Protein AF-A0A5B1R6Y5-F1 (afdb_monomer)

Sequence (387 aa):
MQAFPPDALQDPNYLYDPFDTLFFSLDDSAHEYLSPHDIMEAYNTIYLRLRASADQLASSAAHCPPALQFFKNDHEAVSAVLTRDISRALSLPLGLSRNFGTSTDPSRSEPEESSVAARYAKDSSTICHFALRALAQLFQSIAICDILPDDDILKLLDIVITILKTPILPSFNGSKTWRCFIWTFGYLKGRLDEDMMAGARSDLEGKVEGALGVVKQELGHGLGIALLRTLLGSSPPDFGSDFGQHSGSWSILKAISIVEDMLQHQDRDLQSAGIEAFTRLFIRFDLEPLDVEAGNPGKSLLLALLDGTMLSLDENQLSEVLRSTSDDGLKDVRQLSPVEVATCWDTLAACWAMAVHCQRESNTSTMIDVGTLRTLLNVGMILKSPT

Solvent-accessible surface area (backbone atoms only — not comparable to full-atom values): 21928 Å² total; per-residue (Å²): 134,83,78,75,79,78,66,62,53,67,37,49,56,68,49,42,56,40,46,51,57,45,53,55,48,69,76,40,78,82,48,83,84,55,53,76,63,57,55,38,50,24,29,49,49,47,32,53,54,51,59,78,39,38,78,67,32,56,43,87,57,99,62,83,48,47,26,54,52,56,45,68,79,42,40,68,57,55,46,47,48,46,48,57,38,41,48,31,36,71,47,65,46,83,84,66,69,84,67,83,65,88,72,90,69,91,80,82,78,69,76,63,65,57,51,54,39,52,48,50,33,44,53,37,25,49,38,15,53,32,36,39,51,28,50,27,52,45,52,58,19,51,51,51,53,76,54,44,57,68,70,50,54,51,51,55,46,49,54,54,41,52,55,43,48,42,82,73,51,60,23,55,60,39,71,60,53,50,52,51,48,54,52,30,48,34,34,44,51,64,51,58,73,74,74,57,56,73,70,63,48,55,56,45,51,55,50,49,49,54,14,47,64,34,46,65,76,56,43,58,98,48,42,43,59,54,48,34,26,43,46,54,36,86,66,76,83,63,92,85,48,92,78,64,85,66,70,57,58,62,36,47,54,52,30,52,50,51,36,42,52,27,47,70,42,90,50,64,69,44,22,50,52,17,44,52,52,53,50,41,36,65,76,77,82,85,72,71,82,69,84,66,64,87,69,60,76,60,48,64,64,46,40,29,64,71,72,44,53,57,76,72,45,52,74,66,58,43,50,50,55,50,55,62,41,49,78,51,52,59,77,59,37,49,57,59,50,73,68,54,47,66,74,46,38,72,60,51,54,51,43,49,54,48,42,55,49,52,50,61,64,64,46,80,79,53,86,76,61,62,66,60,54,48,50,56,48,50,52,56,52,61,74,64,57,85,126

Foldseek 3Di:
DDDDPPDLLQDLCQLVVLLVLLLVVVVPPVCPPPDLVSLLVSLLSLLVSLVVCLVVLLDPDPDQGSNLVVCLVCVVSLLVSLLVLLCLQQDQQPPPPPCPPPPPDPPDDDPPVVVVRVVVLLSSLSSNLSSLSSLLSCLSGPSNVVNHDPVSVVSSVLSLLVLLLPLDGSGDPSVSSLLSSLSSVLSNLVVLLPDDDPVSSVVVLVSVVSSLVSLLVPPPLCVLLSNLLSLQDQDDPDPPDPSPDPSNQSSLVSNLVSLVSQLPDPDLVSVVLSLLLLLLQAPDDDDDPDPPPPPVLCCQVCVCSSVCVCSVDDPVRVSVSSVVSSVVSSVRRDHDDPVNCVSCVVSSVVSLVSNVVSQVVVPPPDDDPPVSVVSSVVVVVVSPPDD

Mean predicted aligned error: 7.65 Å

Structure (mmCIF, N/CA/C/O backbone):
data_AF-A0A5B1R6Y5-F1
#
_entry.id   AF-A0A5B1R6Y5-F1
#
loop_
_atom_site.group_PDB
_atom_site.id
_atom_site.type_symbol
_atom_site.label_atom_id
_atom_site.label_alt_id
_atom_site.label_comp_id
_atom_site.label_asym_id
_atom_site.label_entity_id
_atom_site.label_seq_id
_atom_site.pdbx_PDB_ins_code
_atom_site.Cartn_x
_atom_site.Cartn_y
_atom_site.Cartn_z
_atom_site.occupancy
_atom_site.B_iso_or_equiv
_atom_site.auth_seq_id
_atom_site.auth_comp_id
_atom_site.auth_asym_id
_atom_site.auth_atom_id
_atom_site.pdbx_PDB_model_num
ATOM 1 N N . MET A 1 1 ? -11.587 19.661 -37.237 1.00 74.06 1 MET A N 1
ATOM 2 C CA . MET A 1 1 ? -11.576 18.280 -36.715 1.00 74.06 1 MET A CA 1
ATOM 3 C C . MET A 1 1 ? -10.262 18.106 -35.980 1.00 74.06 1 MET A C 1
ATOM 5 O O . MET A 1 1 ? -9.226 18.162 -36.625 1.00 74.06 1 MET A O 1
ATOM 9 N N . GLN A 1 2 ? -10.290 18.047 -34.652 1.00 77.12 2 GLN A N 1
ATOM 10 C CA . GLN A 1 2 ? -9.093 17.800 -33.848 1.00 77.12 2 GLN A CA 1
ATOM 11 C C . GLN A 1 2 ? -8.885 16.282 -33.861 1.00 77.12 2 GLN A C 1
ATOM 13 O O . GLN A 1 2 ? -9.816 15.552 -33.530 1.00 77.12 2 GLN A O 1
ATOM 18 N N . ALA A 1 3 ? -7.742 15.805 -34.358 1.00 81.50 3 ALA A N 1
ATOM 19 C CA . ALA A 1 3 ? -7.435 14.380 -34.298 1.00 81.50 3 ALA A CA 1
ATOM 20 C C . ALA A 1 3 ? -7.368 13.974 -32.821 1.00 81.50 3 ALA A C 1
ATOM 22 O O . ALA A 1 3 ? -6.719 14.665 -32.032 1.00 81.50 3 ALA A O 1
ATOM 23 N N . PHE A 1 4 ? -8.067 12.902 -32.443 1.00 80.81 4 PHE A N 1
ATOM 24 C CA . PHE A 1 4 ? -7.899 12.330 -31.112 1.00 80.81 4 PHE A CA 1
ATOM 25 C C . PHE A 1 4 ? -6.428 11.927 -30.942 1.00 80.81 4 PHE A C 1
ATOM 27 O O . PHE A 1 4 ? -5.834 11.429 -31.905 1.00 80.81 4 PHE A O 1
ATOM 34 N N . PRO A 1 5 ? -5.821 12.176 -29.769 1.00 84.62 5 PRO A N 1
ATOM 35 C CA . PRO A 1 5 ? -4.471 11.704 -29.513 1.00 84.62 5 PRO A CA 1
ATOM 36 C C . PRO A 1 5 ? -4.432 10.178 -29.703 1.00 84.62 5 PRO A C 1
ATOM 38 O O . PRO A 1 5 ? -5.402 9.507 -29.337 1.00 84.62 5 PRO A O 1
ATOM 41 N N . PRO A 1 6 ? -3.368 9.630 -30.318 1.00 90.62 6 PRO A N 1
ATOM 42 C CA . PRO A 1 6 ? -3.224 8.187 -30.456 1.00 90.62 6 PRO A CA 1
ATOM 43 C C . PRO A 1 6 ? -3.257 7.528 -29.073 1.00 90.62 6 PRO A C 1
ATOM 45 O O . PRO A 1 6 ? -2.728 8.082 -28.108 1.00 90.62 6 PRO A O 1
ATOM 48 N N . ASP A 1 7 ? -3.899 6.363 -28.984 1.00 94.44 7 ASP A N 1
ATOM 49 C CA . ASP A 1 7 ? -3.942 5.574 -27.756 1.00 94.44 7 ASP A CA 1
ATOM 50 C C . ASP A 1 7 ? -2.520 5.145 -27.368 1.00 94.44 7 ASP A C 1
ATOM 52 O O . ASP A 1 7 ? -1.843 4.438 -28.118 1.00 94.44 7 ASP A O 1
ATOM 56 N N . ALA A 1 8 ? -2.067 5.604 -26.201 1.00 96.19 8 ALA A N 1
ATOM 57 C CA . ALA A 1 8 ? -0.708 5.394 -25.724 1.00 96.19 8 ALA A CA 1
ATOM 58 C C . ALA A 1 8 ? -0.386 3.908 -25.507 1.00 96.19 8 ALA A C 1
ATOM 60 O O . ALA A 1 8 ? 0.756 3.502 -25.699 1.00 96.19 8 ALA A O 1
ATOM 61 N N . LEU A 1 9 ? -1.383 3.075 -25.181 1.00 96.44 9 LEU A N 1
ATOM 62 C CA . LEU A 1 9 ? -1.176 1.637 -24.989 1.00 96.44 9 LEU A CA 1
ATOM 63 C C . LEU A 1 9 ? -0.900 0.875 -26.297 1.00 96.44 9 LEU A C 1
ATOM 65 O O . LEU A 1 9 ? -0.488 -0.288 -26.250 1.00 96.44 9 LEU A O 1
ATOM 69 N N . GLN A 1 10 ? -1.098 1.511 -27.458 1.00 96.44 10 GLN A N 1
ATOM 70 C CA . GLN A 1 10 ? -0.745 0.941 -28.762 1.00 96.44 10 GLN A CA 1
ATOM 71 C C . GLN A 1 10 ? 0.741 1.087 -29.095 1.00 96.44 10 GLN A C 1
ATOM 73 O O . GLN A 1 10 ? 1.227 0.398 -29.992 1.00 96.44 10 GLN A O 1
ATOM 78 N N . ASP A 1 11 ? 1.463 1.963 -28.396 1.00 97.12 11 ASP A N 1
ATOM 79 C CA . ASP A 1 11 ? 2.906 2.097 -28.553 1.00 97.12 11 ASP A CA 1
ATOM 80 C C . ASP A 1 11 ? 3.619 1.037 -27.688 1.00 97.12 11 ASP A C 1
ATOM 82 O O . ASP A 1 11 ? 3.538 1.104 -26.458 1.00 97.12 11 ASP A O 1
ATOM 86 N N . PRO A 1 12 ? 4.324 0.053 -28.286 1.00 97.31 12 PRO A N 1
ATOM 87 C CA . PRO A 1 12 ? 5.029 -0.982 -27.529 1.00 97.31 12 PRO A CA 1
ATOM 88 C C . PRO A 1 12 ? 6.095 -0.410 -26.583 1.00 97.31 12 PRO A C 1
ATOM 90 O O . PRO A 1 12 ? 6.399 -1.031 -25.565 1.00 97.31 12 PRO A O 1
ATOM 93 N N . ASN A 1 13 ? 6.616 0.787 -26.865 1.00 97.38 13 ASN A N 1
ATOM 94 C CA . ASN A 1 13 ? 7.653 1.423 -26.055 1.00 97.38 13 ASN A CA 1
ATOM 95 C C . ASN A 1 13 ? 7.086 2.239 -24.884 1.00 97.38 13 ASN A C 1
ATOM 97 O O . ASN A 1 13 ? 7.825 2.672 -23.997 1.00 97.38 13 ASN A O 1
ATOM 101 N N . TYR A 1 14 ? 5.760 2.416 -24.826 1.00 97.81 14 TYR A N 1
ATOM 102 C CA . TYR A 1 14 ? 5.118 3.275 -23.833 1.00 97.81 14 TYR A CA 1
ATOM 103 C C . TYR A 1 14 ? 5.380 2.840 -22.393 1.00 97.81 14 TYR A C 1
ATOM 105 O O . TYR A 1 14 ? 5.499 3.685 -21.517 1.00 97.81 14 TYR A O 1
ATOM 113 N N . LEU A 1 15 ? 5.494 1.550 -22.102 1.00 97.75 15 LEU A N 1
ATOM 114 C CA . LEU A 1 15 ? 5.917 1.102 -20.771 1.00 97.75 15 LEU A CA 1
ATOM 115 C C . LEU A 1 15 ? 7.326 0.521 -20.784 1.00 97.75 15 LEU A C 1
ATOM 117 O O . LEU A 1 15 ? 7.990 0.591 -19.758 1.00 97.75 15 LEU A O 1
ATOM 121 N N . TYR A 1 16 ? 7.806 0.042 -21.932 1.00 97.94 16 TYR A N 1
ATOM 122 C CA . TYR A 1 16 ? 9.131 -0.554 -22.046 1.00 97.94 16 TYR A CA 1
ATOM 123 C C . TYR A 1 16 ? 10.262 0.435 -21.723 1.00 97.94 16 TYR A C 1
ATOM 125 O O . TYR A 1 16 ? 11.086 0.114 -20.882 1.00 97.94 16 TYR A O 1
ATOM 133 N N . ASP A 1 17 ? 10.279 1.651 -22.286 1.00 97.75 17 ASP A N 1
ATOM 134 C CA . ASP A 1 17 ? 11.408 2.594 -22.127 1.00 97.75 17 ASP A CA 1
ATOM 135 C C . ASP A 1 17 ? 11.850 2.847 -20.664 1.00 97.75 17 ASP A C 1
ATOM 137 O O . ASP A 1 17 ? 13.042 2.738 -20.357 1.00 97.75 17 ASP A O 1
ATOM 141 N N . PRO A 1 18 ? 10.948 3.179 -19.714 1.00 98.25 18 PRO A N 1
ATOM 142 C CA . PRO A 1 18 ? 11.368 3.350 -18.327 1.00 98.25 18 PRO A CA 1
ATOM 143 C C . PRO A 1 18 ? 11.748 2.020 -17.659 1.00 98.25 18 PRO A C 1
ATOM 145 O O . PRO A 1 18 ? 12.589 2.020 -16.765 1.00 98.25 18 PRO A O 1
ATOM 148 N N . PHE A 1 19 ? 11.187 0.884 -18.083 1.00 98.25 19 PHE A N 1
ATOM 149 C CA . PHE A 1 19 ? 11.630 -0.424 -17.599 1.00 98.25 19 PHE A CA 1
ATOM 150 C C . PHE A 1 19 ? 13.012 -0.798 -18.132 1.00 98.25 19 PHE A C 1
ATOM 152 O O . PHE A 1 19 ? 13.808 -1.314 -17.361 1.00 98.25 19 PHE A O 1
ATOM 159 N N . ASP A 1 20 ? 13.341 -0.461 -19.376 1.00 97.88 20 ASP A N 1
ATOM 160 C CA . ASP A 1 20 ? 14.665 -0.661 -19.972 1.00 97.88 20 ASP A CA 1
ATOM 161 C C . ASP A 1 20 ? 15.751 0.049 -19.149 1.00 97.88 20 ASP A C 1
ATOM 163 O O . ASP A 1 20 ? 16.783 -0.534 -18.821 1.00 97.88 20 ASP A O 1
ATOM 167 N N . THR A 1 21 ? 15.452 1.263 -18.668 1.00 97.81 21 THR A N 1
ATOM 168 C CA . THR A 1 21 ? 16.316 1.986 -17.715 1.00 97.81 21 THR A CA 1
ATOM 169 C C . THR A 1 21 ? 16.505 1.199 -16.410 1.00 97.81 21 THR A C 1
ATOM 171 O O . THR A 1 21 ? 17.620 1.086 -15.895 1.00 97.81 21 THR A O 1
ATOM 174 N N . LEU A 1 22 ? 15.434 0.614 -15.861 1.00 98.00 22 LEU A N 1
ATOM 175 C CA . LEU A 1 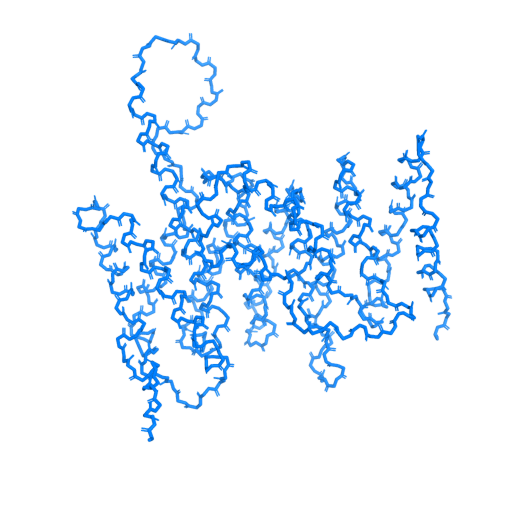22 ? 15.525 -0.222 -14.660 1.00 98.00 22 LEU A CA 1
ATOM 176 C C . LEU A 1 22 ? 16.274 -1.534 -14.925 1.00 98.00 22 LEU A C 1
ATOM 178 O O . LEU A 1 22 ? 17.043 -1.965 -14.068 1.00 98.00 22 LEU A O 1
ATOM 182 N N . PHE A 1 23 ? 16.096 -2.158 -16.085 1.00 97.62 23 PHE A N 1
ATOM 183 C CA . PHE A 1 23 ? 16.796 -3.382 -16.462 1.00 97.62 23 PHE A CA 1
ATOM 184 C C . PHE A 1 23 ? 18.291 -3.127 -16.586 1.00 97.62 23 PHE A C 1
ATOM 186 O O . PHE A 1 23 ? 19.074 -3.847 -15.974 1.00 97.62 23 PHE A O 1
ATOM 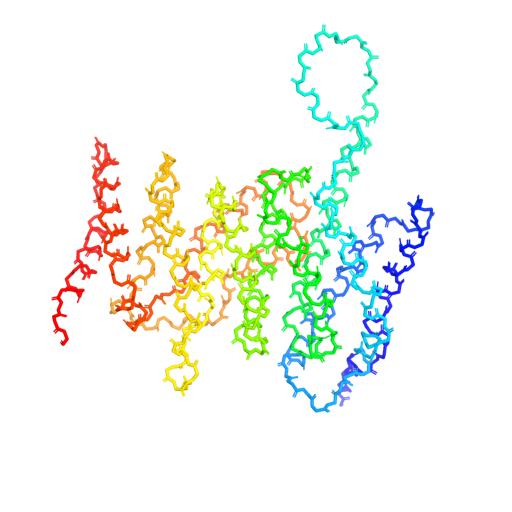193 N N . PHE A 1 24 ? 18.687 -2.038 -17.246 1.00 97.00 24 PHE A N 1
ATOM 194 C CA . PHE A 1 24 ? 20.086 -1.625 -17.329 1.00 97.00 24 PHE A CA 1
ATOM 195 C C . PHE A 1 24 ? 20.711 -1.417 -15.939 1.00 97.00 24 PHE A C 1
ATOM 197 O O . PHE A 1 24 ? 21.868 -1.762 -15.701 1.00 97.00 24 PHE A O 1
ATOM 204 N N . SER A 1 25 ? 19.926 -0.936 -14.969 1.00 96.94 25 SER A N 1
ATOM 205 C CA . SER A 1 25 ? 20.402 -0.783 -13.590 1.00 96.94 25 SER A CA 1
ATOM 206 C C . SER A 1 25 ? 20.698 -2.109 -12.874 1.00 96.94 25 SER A C 1
ATOM 208 O O . SER A 1 25 ? 21.331 -2.081 -11.820 1.00 96.94 25 SER A O 1
ATOM 210 N N . LEU A 1 26 ? 20.208 -3.261 -13.355 1.00 96.06 26 LEU A N 1
ATOM 211 C CA . LEU A 1 26 ? 20.553 -4.569 -12.772 1.00 96.06 26 LEU A CA 1
ATOM 212 C C . LEU A 1 26 ? 22.033 -4.890 -12.973 1.00 96.06 26 LEU A C 1
ATOM 214 O O . LEU A 1 26 ? 22.661 -5.436 -12.066 1.00 96.06 26 LEU A O 1
ATOM 218 N N . ASP A 1 27 ? 22.574 -4.510 -14.128 1.00 95.06 27 ASP A N 1
ATOM 219 C CA . ASP A 1 27 ? 23.970 -4.744 -14.487 1.00 95.06 27 ASP A CA 1
ATOM 220 C C . ASP A 1 27 ? 24.898 -3.638 -13.950 1.00 95.06 27 ASP A C 1
ATOM 222 O O . ASP A 1 27 ? 26.069 -3.892 -13.655 1.00 95.06 27 ASP A O 1
ATOM 226 N N . ASP A 1 28 ? 24.376 -2.424 -13.728 1.00 92.44 28 ASP A N 1
ATOM 227 C CA . ASP A 1 28 ? 25.121 -1.283 -13.177 1.00 92.44 28 ASP A CA 1
ATOM 228 C C . ASP A 1 28 ? 25.232 -1.312 -11.639 1.00 92.44 28 ASP A C 1
ATOM 230 O O . ASP A 1 28 ? 24.831 -0.393 -10.922 1.00 92.44 28 ASP A O 1
ATOM 234 N N . SER A 1 29 ? 25.799 -2.393 -11.100 1.00 82.81 29 SER A N 1
ATOM 235 C CA . SER A 1 29 ? 25.985 -2.554 -9.646 1.00 82.81 29 SER A CA 1
ATOM 236 C C . SER A 1 29 ? 26.830 -1.438 -9.008 1.00 82.81 29 SER A C 1
ATOM 238 O O . SER A 1 29 ? 26.629 -1.092 -7.839 1.00 82.81 29 SER A O 1
ATOM 240 N N . ALA A 1 30 ? 27.749 -0.849 -9.776 1.00 82.69 30 ALA A N 1
ATOM 241 C CA . ALA A 1 30 ? 28.628 0.230 -9.340 1.00 82.69 30 ALA A CA 1
ATOM 242 C C . ALA A 1 30 ? 27.988 1.627 -9.443 1.00 82.69 30 ALA A C 1
ATOM 244 O O . ALA A 1 30 ? 28.570 2.580 -8.924 1.00 82.69 30 ALA A O 1
ATOM 245 N N . HIS A 1 31 ? 26.787 1.745 -10.028 1.00 82.19 31 HIS A N 1
ATOM 246 C CA . HIS A 1 31 ? 26.119 3.023 -10.306 1.00 82.19 31 HIS A CA 1
ATOM 247 C C . HIS A 1 31 ? 27.031 3.981 -11.102 1.00 82.19 31 HIS A C 1
ATOM 249 O O . HIS A 1 31 ? 27.082 5.184 -10.833 1.00 82.19 31 HIS A O 1
ATOM 255 N N . GLU A 1 32 ? 27.815 3.436 -12.038 1.00 88.44 32 GLU A N 1
ATOM 256 C CA . GLU A 1 32 ? 28.736 4.206 -12.882 1.00 88.44 32 GLU A CA 1
ATOM 257 C C . GLU A 1 32 ? 27.987 4.982 -13.968 1.00 88.44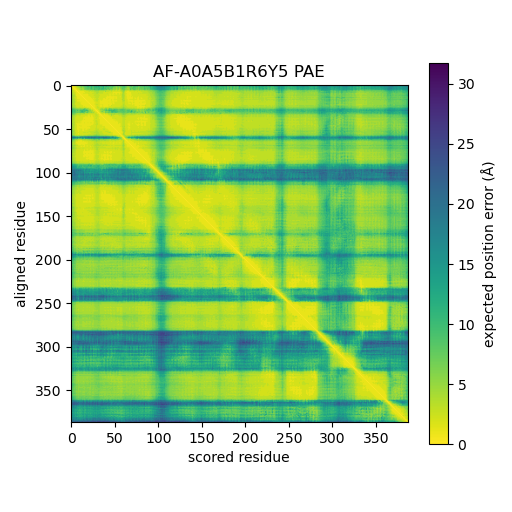 32 GLU A C 1
ATOM 259 O O . GLU A 1 32 ? 28.449 6.041 -14.402 1.00 88.44 32 GLU A O 1
ATOM 264 N N . TYR A 1 33 ? 26.833 4.470 -14.395 1.00 91.12 33 TYR A N 1
ATOM 265 C CA . TYR A 1 33 ? 26.092 4.973 -15.547 1.00 91.12 33 TYR A CA 1
ATOM 266 C C . TYR A 1 33 ? 24.724 5.530 -15.164 1.00 91.12 33 TYR A C 1
ATOM 268 O O . TYR A 1 33 ? 24.299 6.528 -15.745 1.00 91.12 33 TYR A O 1
ATOM 276 N N . LEU A 1 34 ? 24.049 4.914 -14.193 1.00 95.69 34 LEU A N 1
ATOM 277 C CA . LEU A 1 34 ? 22.753 5.354 -13.697 1.00 95.69 34 LEU A CA 1
ATOM 278 C C . LEU A 1 34 ? 22.866 5.911 -12.287 1.00 95.69 34 LEU A C 1
ATOM 280 O O . LEU A 1 34 ? 23.271 5.242 -11.332 1.00 95.69 34 LEU A O 1
ATOM 284 N N . SER A 1 35 ? 22.425 7.152 -12.141 1.00 95.44 35 SER A N 1
ATOM 285 C CA . SER A 1 35 ? 22.270 7.764 -10.836 1.00 95.44 35 SER A CA 1
ATOM 286 C C . SER A 1 35 ? 21.010 7.232 -10.134 1.00 95.44 35 SER A C 1
ATOM 288 O O . SER A 1 35 ? 20.051 6.799 -10.781 1.00 95.44 35 SER A O 1
ATOM 290 N N . PRO A 1 36 ? 20.931 7.338 -8.794 1.00 95.06 36 PRO A N 1
ATOM 291 C CA . PRO A 1 36 ? 19.687 7.103 -8.061 1.00 95.06 36 PRO A CA 1
ATOM 292 C C . PRO A 1 36 ? 18.494 7.900 -8.611 1.00 95.06 36 PRO A C 1
ATOM 294 O O . PRO A 1 36 ? 17.358 7.439 -8.527 1.00 95.06 36 PRO A O 1
ATOM 297 N N . HIS A 1 37 ? 18.744 9.089 -9.172 1.00 95.44 37 HIS A N 1
ATOM 298 C CA . HIS A 1 37 ? 17.708 9.933 -9.760 1.00 95.44 37 HIS A CA 1
ATOM 299 C C . HIS A 1 37 ? 17.072 9.291 -10.993 1.00 95.44 37 HIS A C 1
ATOM 301 O O . HIS A 1 37 ? 15.849 9.292 -11.096 1.00 95.44 37 HIS A O 1
ATOM 307 N N . ASP A 1 38 ? 17.871 8.677 -11.865 1.00 97.00 38 ASP A N 1
ATOM 308 C CA . ASP A 1 38 ? 17.377 8.029 -13.086 1.00 97.00 38 ASP A CA 1
ATOM 309 C C . ASP A 1 38 ? 16.451 6.850 -12.745 1.00 97.00 38 ASP A C 1
ATOM 311 O O . ASP A 1 38 ? 15.382 6.690 -13.332 1.00 97.00 38 ASP A O 1
ATOM 315 N N . ILE A 1 39 ? 16.799 6.082 -11.704 1.00 97.62 39 ILE A N 1
ATOM 316 C CA . ILE A 1 39 ? 15.959 4.994 -11.177 1.00 97.62 39 ILE A CA 1
ATOM 317 C C . ILE A 1 39 ? 14.631 5.544 -10.628 1.00 97.62 39 ILE A C 1
ATOM 319 O O . ILE A 1 39 ? 13.560 4.999 -10.908 1.00 97.62 39 ILE A O 1
ATOM 323 N N . MET A 1 40 ? 14.674 6.632 -9.850 1.00 96.31 40 MET A N 1
ATOM 324 C CA . MET A 1 40 ? 13.464 7.274 -9.314 1.00 96.31 40 MET A CA 1
ATOM 325 C C . MET A 1 40 ? 12.562 7.820 -10.430 1.00 96.31 40 MET A C 1
ATOM 327 O O . MET A 1 40 ? 11.342 7.646 -10.378 1.00 96.31 40 MET A O 1
ATOM 331 N N . GLU A 1 41 ? 13.147 8.446 -11.451 1.00 96.75 41 GLU A N 1
ATOM 332 C CA . GLU A 1 41 ? 12.433 8.986 -12.609 1.00 96.75 41 GLU A CA 1
ATOM 333 C C . GLU A 1 41 ? 11.775 7.882 -13.442 1.00 96.75 41 GLU A C 1
ATOM 335 O O . GLU A 1 41 ? 10.608 8.017 -13.826 1.00 96.75 41 GLU A O 1
ATOM 340 N N . ALA A 1 42 ? 12.467 6.760 -13.649 1.00 98.00 42 ALA A N 1
ATOM 341 C CA . ALA A 1 42 ? 11.926 5.592 -14.333 1.00 98.00 42 ALA A CA 1
ATOM 342 C C . ALA A 1 42 ? 10.678 5.040 -13.620 1.00 98.00 42 ALA A C 1
ATOM 344 O O . ALA A 1 42 ? 9.612 4.929 -14.234 1.00 98.00 42 ALA A O 1
ATOM 345 N N . TYR A 1 43 ? 10.750 4.788 -12.307 1.00 98.06 43 TYR A N 1
ATOM 346 C CA . TYR A 1 43 ? 9.585 4.333 -11.534 1.00 98.06 43 TYR A CA 1
ATOM 347 C C . TYR A 1 43 ? 8.440 5.347 -11.525 1.00 98.06 43 TYR A C 1
ATOM 349 O O . TYR A 1 43 ? 7.274 4.964 -11.665 1.00 98.06 43 TYR A O 1
ATOM 357 N N . ASN A 1 44 ? 8.739 6.640 -11.372 1.00 95.81 44 ASN A N 1
ATOM 358 C CA . ASN A 1 44 ? 7.711 7.677 -11.412 1.00 95.81 44 ASN A CA 1
ATOM 359 C C . ASN A 1 44 ? 7.021 7.724 -12.784 1.00 95.81 44 ASN A C 1
ATOM 361 O O . ASN A 1 44 ? 5.797 7.842 -12.853 1.00 95.81 44 ASN A O 1
ATOM 365 N N . THR A 1 45 ? 7.786 7.569 -13.865 1.00 97.31 45 THR A N 1
ATOM 366 C CA . THR A 1 45 ? 7.266 7.498 -15.234 1.00 97.31 45 THR A CA 1
ATOM 367 C C . THR A 1 45 ? 6.360 6.285 -15.416 1.00 97.31 45 THR A C 1
ATOM 369 O O . THR A 1 45 ? 5.233 6.452 -15.881 1.00 97.31 45 THR A O 1
ATOM 372 N N . ILE A 1 46 ? 6.792 5.092 -14.987 1.00 97.69 46 ILE A N 1
ATOM 373 C CA . ILE A 1 46 ? 5.971 3.867 -15.005 1.00 97.69 46 ILE A CA 1
ATOM 374 C C . ILE A 1 46 ? 4.651 4.115 -14.283 1.00 97.69 46 ILE A C 1
ATOM 376 O O . ILE A 1 46 ? 3.578 3.922 -14.852 1.00 97.69 46 ILE A O 1
ATOM 380 N N . TYR A 1 47 ? 4.722 4.612 -13.050 1.00 95.38 47 TYR A N 1
ATOM 381 C CA . TYR A 1 47 ? 3.541 4.902 -12.254 1.00 95.38 47 TYR A CA 1
ATOM 382 C C . TYR A 1 47 ? 2.576 5.870 -12.962 1.00 95.38 47 TYR A C 1
ATOM 384 O O . TYR A 1 47 ? 1.374 5.604 -13.027 1.00 95.38 47 TYR A O 1
ATOM 392 N N . LEU A 1 48 ? 3.078 6.994 -13.487 1.00 94.81 48 LEU A N 1
ATOM 393 C CA . LEU A 1 48 ? 2.240 8.015 -14.123 1.00 94.81 48 LEU A CA 1
ATOM 394 C C . LEU A 1 48 ? 1.567 7.471 -15.386 1.00 94.81 48 LEU A C 1
ATOM 396 O O . LEU A 1 48 ? 0.384 7.731 -15.603 1.00 94.81 48 LEU A O 1
ATOM 400 N N . ARG A 1 49 ? 2.296 6.686 -16.186 1.00 96.69 49 ARG A N 1
ATOM 401 C CA . ARG A 1 49 ? 1.793 6.065 -17.419 1.00 96.69 49 ARG A CA 1
ATOM 402 C C . ARG A 1 49 ? 0.727 5.005 -17.138 1.00 96.69 49 ARG A C 1
ATOM 404 O O . ARG A 1 49 ? -0.335 5.013 -17.765 1.00 96.69 49 ARG A O 1
ATOM 411 N N . LEU A 1 50 ? 0.960 4.150 -16.142 1.00 95.06 50 LEU A N 1
ATOM 412 C CA . LEU A 1 50 ? -0.027 3.168 -15.687 1.00 95.06 50 LEU A CA 1
ATOM 413 C C . LEU A 1 50 ? -1.287 3.846 -15.146 1.00 95.06 50 LEU A C 1
ATOM 415 O O . LEU A 1 50 ? -2.397 3.453 -15.493 1.00 95.06 50 LEU A O 1
ATOM 419 N N . ARG A 1 51 ? -1.132 4.901 -14.340 1.00 92.50 51 ARG A N 1
ATOM 420 C CA . ARG A 1 51 ? -2.269 5.652 -13.799 1.00 92.50 51 ARG A CA 1
ATOM 421 C C . ARG A 1 51 ? -3.068 6.371 -14.882 1.00 92.50 51 ARG A C 1
ATOM 423 O O . ARG A 1 51 ? -4.292 6.362 -14.822 1.00 92.50 51 ARG A O 1
ATOM 430 N N . ALA A 1 52 ? -2.401 6.977 -15.863 1.00 93.38 52 ALA A N 1
ATOM 431 C CA . ALA A 1 52 ? -3.066 7.622 -16.998 1.00 93.38 52 ALA A CA 1
ATOM 432 C C . ALA A 1 52 ? -3.894 6.632 -17.834 1.00 93.38 52 ALA A C 1
ATOM 434 O O . ALA A 1 52 ? -4.854 7.032 -18.487 1.00 93.38 52 ALA A O 1
ATOM 435 N N . SER A 1 53 ? -3.540 5.347 -17.774 1.00 95.19 53 SER A N 1
ATOM 436 C CA . SER A 1 53 ? -4.186 4.264 -18.516 1.00 95.19 53 SER A CA 1
ATOM 437 C C . SER A 1 53 ? -5.073 3.375 -17.631 1.00 95.19 53 SER A C 1
ATOM 439 O O . SER A 1 53 ? -5.516 2.324 -18.086 1.00 95.19 53 SER A O 1
ATOM 441 N N . ALA A 1 54 ? -5.339 3.767 -16.377 1.00 91.69 54 ALA A N 1
ATOM 442 C CA . ALA A 1 54 ? -5.964 2.900 -15.375 1.00 91.69 54 ALA A CA 1
ATOM 443 C C . ALA A 1 54 ? -7.338 2.365 -15.808 1.00 91.69 54 ALA A C 1
ATOM 445 O O . ALA A 1 54 ? -7.577 1.171 -15.683 1.00 91.69 54 ALA A O 1
ATOM 446 N N . ASP A 1 55 ? -8.203 3.206 -16.382 1.00 90.69 55 ASP A N 1
ATOM 447 C CA . ASP A 1 55 ? -9.546 2.788 -16.817 1.00 90.69 55 ASP A CA 1
ATOM 448 C C . ASP A 1 55 ? -9.493 1.740 -17.942 1.00 90.69 55 ASP A C 1
ATOM 450 O O . ASP A 1 55 ? -10.284 0.796 -17.973 1.00 90.69 55 ASP A O 1
ATOM 454 N N . GLN A 1 56 ? -8.524 1.880 -18.854 1.00 92.44 56 GLN A N 1
ATOM 455 C CA . GLN A 1 56 ? -8.318 0.933 -19.951 1.00 92.44 56 GLN A CA 1
ATOM 456 C C . GLN A 1 56 ? -7.737 -0.392 -19.443 1.00 92.44 56 GLN A C 1
ATOM 458 O O . GLN A 1 56 ? -8.116 -1.457 -19.920 1.00 92.44 56 GLN A O 1
ATOM 463 N N . LEU A 1 57 ? -6.839 -0.318 -18.458 1.00 92.25 57 LEU A N 1
ATOM 464 C CA . LEU A 1 57 ? -6.165 -1.464 -17.845 1.00 92.25 57 LEU A CA 1
ATOM 465 C C . LEU A 1 57 ? -7.029 -2.214 -16.814 1.00 92.25 57 LEU A C 1
ATOM 467 O O . LEU A 1 57 ? -6.764 -3.380 -16.524 1.00 92.25 57 LEU A O 1
ATOM 471 N N . ALA A 1 58 ? -8.053 -1.559 -16.265 1.00 88.75 58 ALA A N 1
ATOM 472 C CA . ALA A 1 58 ? -9.021 -2.159 -15.348 1.00 88.75 58 ALA A CA 1
ATOM 473 C C . ALA A 1 58 ? -10.045 -3.050 -16.066 1.00 88.75 58 ALA A C 1
ATOM 475 O O 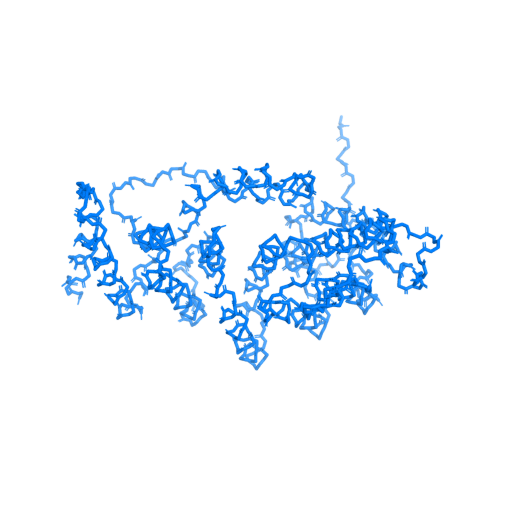. ALA A 1 58 ? -10.678 -3.892 -15.438 1.00 88.75 58 ALA A O 1
ATOM 476 N N . SER A 1 59 ? -10.223 -2.881 -17.377 1.00 85.50 59 SER A N 1
ATOM 477 C CA . SER A 1 59 ? -11.117 -3.730 -18.162 1.00 85.50 59 SER A CA 1
ATOM 478 C C . SER A 1 59 ? -10.362 -4.966 -18.649 1.00 85.50 59 SER A C 1
ATOM 480 O O . SER A 1 59 ? -9.335 -4.833 -19.314 1.00 85.50 59 SER A O 1
ATOM 482 N N . SER A 1 60 ? -10.882 -6.167 -18.369 1.00 69.56 60 SER A N 1
ATOM 483 C CA . SER A 1 60 ? -10.361 -7.406 -18.964 1.00 69.56 60 SER A CA 1
ATOM 484 C C . SER A 1 60 ? -10.599 -7.364 -20.477 1.00 69.56 60 SER A C 1
ATOM 486 O O . SER A 1 60 ? -11.698 -7.618 -20.979 1.00 69.56 60 SER A O 1
ATOM 488 N N . ALA A 1 61 ? -9.587 -6.921 -21.219 1.00 64.81 61 ALA A N 1
ATOM 489 C CA . ALA A 1 61 ? -9.654 -6.819 -22.663 1.00 64.81 61 ALA A CA 1
ATOM 490 C C . ALA A 1 61 ? -9.312 -8.177 -23.279 1.00 64.81 61 ALA A C 1
ATOM 492 O O . ALA A 1 61 ? -8.281 -8.771 -22.975 1.00 64.81 61 ALA A O 1
ATOM 493 N N . ALA A 1 62 ? -10.124 -8.626 -24.240 1.00 76.88 62 ALA A N 1
ATOM 494 C CA . ALA A 1 62 ? -9.854 -9.836 -25.023 1.00 76.88 62 ALA A CA 1
ATOM 495 C C . ALA A 1 62 ? -8.491 -9.813 -25.756 1.00 76.88 62 ALA A C 1
ATOM 497 O O . ALA A 1 62 ? -8.038 -10.845 -26.247 1.00 76.88 62 ALA A O 1
ATOM 498 N N . HIS A 1 63 ? -7.842 -8.645 -25.848 1.00 88.12 63 HIS A N 1
ATOM 499 C CA . HIS A 1 63 ? -6.543 -8.461 -26.482 1.00 88.12 63 HIS A CA 1
ATOM 500 C C . HIS A 1 63 ? -5.585 -7.730 -25.538 1.00 88.12 63 HIS A C 1
ATOM 502 O O . HIS A 1 63 ? -5.878 -6.632 -25.073 1.00 88.12 63 HIS A O 1
ATOM 508 N N . CYS A 1 64 ? -4.418 -8.334 -25.311 1.00 92.81 64 CYS A N 1
ATOM 509 C CA . CYS A 1 64 ? -3.298 -7.727 -24.596 1.00 92.81 64 CYS A CA 1
ATOM 510 C C . CYS A 1 64 ? -2.774 -6.508 -25.383 1.00 92.81 64 CYS A C 1
ATOM 512 O O . CYS A 1 64 ? -2.313 -6.700 -26.516 1.00 92.81 64 CYS A O 1
ATOM 514 N N . PRO A 1 65 ? -2.801 -5.285 -24.819 1.00 95.00 65 PRO A N 1
ATOM 515 C CA . PRO A 1 65 ? -2.252 -4.106 -25.479 1.00 95.00 65 PRO A CA 1
ATOM 516 C C . PRO A 1 65 ? -0.767 -4.283 -25.843 1.00 95.00 65 PRO A C 1
ATOM 518 O O . PRO A 1 65 ? -0.033 -4.917 -25.074 1.00 95.00 65 PRO A O 1
ATOM 521 N N . PRO A 1 66 ? -0.295 -3.721 -26.974 1.00 96.75 66 PRO A N 1
ATOM 522 C CA . PRO A 1 66 ? 1.114 -3.767 -27.370 1.00 96.75 66 PRO A CA 1
ATOM 523 C C . PRO A 1 66 ? 2.081 -3.302 -26.277 1.00 96.75 66 PRO A C 1
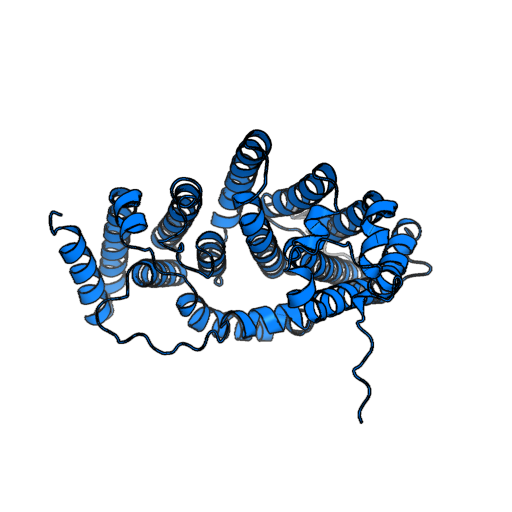ATOM 525 O O . PRO A 1 66 ? 3.081 -3.974 -26.035 1.00 96.75 66 PRO A O 1
ATOM 528 N N . ALA A 1 67 ? 1.744 -2.228 -25.554 1.00 97.31 67 ALA A N 1
ATOM 529 C CA . ALA A 1 67 ? 2.552 -1.698 -24.453 1.00 97.31 67 ALA A CA 1
ATOM 530 C C . ALA A 1 67 ? 2.777 -2.689 -23.294 1.00 97.31 67 ALA A C 1
ATOM 532 O O . ALA A 1 67 ? 3.680 -2.478 -22.490 1.00 97.31 67 ALA A O 1
ATOM 533 N N . LEU A 1 68 ? 1.969 -3.753 -23.179 1.00 96.75 68 LEU A N 1
ATOM 534 C CA . LEU A 1 68 ? 2.112 -4.774 -22.135 1.00 96.75 68 LEU A CA 1
ATOM 535 C C . LEU A 1 68 ? 2.837 -6.038 -22.609 1.00 96.75 68 LEU A C 1
ATOM 537 O O . LEU A 1 68 ? 3.087 -6.929 -21.802 1.00 96.75 68 LEU A O 1
ATOM 541 N N . GLN A 1 69 ? 3.174 -6.154 -23.897 1.00 96.12 69 GLN A N 1
ATOM 542 C CA . GLN A 1 69 ? 3.753 -7.392 -24.430 1.00 96.12 69 GLN A CA 1
ATOM 543 C C . GLN A 1 69 ? 5.099 -7.739 -23.792 1.00 96.12 69 GLN A C 1
ATOM 545 O O . GLN A 1 69 ? 5.372 -8.919 -23.589 1.00 96.12 69 GLN A O 1
ATOM 550 N N . PHE A 1 70 ? 5.907 -6.739 -23.429 1.00 96.81 70 PHE A N 1
ATOM 551 C CA . PHE A 1 70 ? 7.202 -6.983 -22.795 1.00 96.81 70 PHE A CA 1
ATOM 552 C C . PHE A 1 70 ? 7.060 -7.657 -21.421 1.00 96.81 70 PHE A C 1
ATOM 554 O O . PHE A 1 70 ? 7.902 -8.473 -21.077 1.00 96.81 70 PHE A O 1
ATOM 561 N N . PHE A 1 71 ? 5.958 -7.457 -20.681 1.00 96.38 71 PHE A N 1
ATOM 562 C CA . PHE A 1 71 ? 5.731 -8.206 -19.437 1.00 96.38 71 PHE A CA 1
ATOM 563 C C . PHE A 1 71 ? 5.684 -9.720 -19.673 1.00 96.38 71 PHE A C 1
ATOM 565 O O . PHE A 1 71 ? 6.039 -10.465 -18.777 1.00 96.38 71 PHE A O 1
ATOM 572 N N . LYS A 1 72 ? 5.309 -10.206 -20.865 1.00 95.44 72 LYS A N 1
ATOM 573 C CA . LYS A 1 72 ? 5.355 -11.649 -21.171 1.00 95.44 72 LYS A CA 1
ATOM 574 C C . LYS A 1 72 ? 6.766 -12.165 -21.404 1.00 95.44 72 LYS A C 1
ATOM 576 O O . LYS A 1 72 ? 7.033 -13.327 -21.128 1.00 95.44 72 LYS A O 1
ATOM 581 N N . ASN A 1 73 ? 7.632 -11.328 -21.963 1.00 96.25 73 ASN A N 1
ATOM 582 C CA . ASN A 1 73 ? 8.972 -11.731 -22.376 1.00 96.25 73 ASN A CA 1
ATOM 583 C C . ASN A 1 73 ? 10.003 -11.482 -21.267 1.00 96.25 73 ASN A C 1
ATOM 585 O O . ASN A 1 73 ? 10.951 -12.246 -21.136 1.00 96.25 73 ASN A O 1
ATOM 589 N N . ASP A 1 74 ? 9.773 -10.448 -20.456 1.00 97.38 74 ASP A N 1
ATOM 590 C CA . ASP A 1 74 ? 10.730 -9.888 -19.504 1.00 97.38 74 ASP A CA 1
ATOM 591 C C . ASP A 1 74 ? 10.175 -9.861 -18.062 1.00 97.38 74 ASP A C 1
ATOM 593 O O . ASP A 1 74 ? 10.665 -9.101 -17.222 1.00 97.38 74 ASP A O 1
ATOM 597 N N . HIS A 1 75 ? 9.152 -10.674 -17.735 1.00 96.88 75 HIS A N 1
ATOM 598 C CA . HIS A 1 75 ? 8.558 -10.716 -16.383 1.00 96.88 75 HIS A CA 1
ATOM 599 C C . HIS A 1 75 ? 9.603 -10.975 -15.289 1.00 96.88 75 HIS A C 1
ATOM 601 O O . HIS A 1 75 ? 9.559 -10.337 -14.236 1.00 96.88 75 HIS A O 1
ATOM 607 N N . GLU A 1 76 ? 10.584 -11.846 -15.543 1.00 97.38 76 GLU A N 1
ATOM 608 C CA . GLU A 1 76 ? 11.640 -12.151 -14.574 1.00 97.38 76 GLU A CA 1
ATOM 609 C C . GLU A 1 76 ? 12.492 -10.915 -14.260 1.00 97.38 76 GLU A C 1
ATOM 611 O O . GLU A 1 76 ? 12.806 -10.657 -13.095 1.00 97.38 76 GLU A O 1
ATOM 616 N N . ALA A 1 77 ? 12.828 -10.119 -15.282 1.00 97.62 77 ALA A N 1
ATOM 617 C CA . ALA A 1 77 ? 13.594 -8.887 -15.124 1.00 97.62 77 ALA A CA 1
ATOM 618 C C . ALA A 1 77 ? 12.782 -7.831 -14.362 1.00 97.62 77 ALA A C 1
ATOM 620 O O . ALA A 1 77 ? 13.302 -7.212 -13.431 1.00 97.62 77 ALA A O 1
ATOM 621 N N . VAL A 1 78 ? 11.488 -7.689 -14.679 1.00 98.00 78 VAL A N 1
ATOM 622 C CA . VAL A 1 78 ? 10.533 -6.837 -13.944 1.00 98.00 78 VAL A CA 1
ATOM 623 C C . VAL A 1 78 ? 10.473 -7.232 -12.465 1.00 98.00 78 VAL A C 1
ATOM 625 O O . VAL A 1 78 ? 10.632 -6.391 -11.575 1.00 98.00 78 VAL A O 1
ATOM 628 N N . SER A 1 79 ? 10.287 -8.521 -12.193 1.00 97.44 79 SER A N 1
ATOM 629 C CA . SER A 1 79 ? 10.242 -9.101 -10.849 1.00 97.44 79 SER A CA 1
ATOM 630 C C . SER A 1 79 ? 11.553 -8.853 -10.097 1.00 97.44 79 SER A C 1
ATOM 632 O O . SER A 1 79 ? 11.541 -8.459 -8.926 1.00 97.44 79 SER A O 1
ATOM 634 N N . ALA A 1 80 ? 12.697 -9.003 -10.771 1.00 97.31 80 ALA A N 1
ATOM 635 C CA . ALA A 1 80 ? 14.021 -8.785 -10.201 1.00 97.31 80 ALA A CA 1
ATOM 636 C C . ALA A 1 80 ? 14.272 -7.319 -9.813 1.00 97.31 80 ALA A C 1
ATOM 638 O O . ALA A 1 80 ? 14.693 -7.076 -8.677 1.00 97.31 80 ALA A O 1
ATOM 639 N N . VAL A 1 81 ? 13.985 -6.347 -10.693 1.00 98.06 81 VAL A N 1
ATOM 640 C CA . VAL A 1 81 ? 14.200 -4.914 -10.390 1.00 98.06 81 VAL A CA 1
ATOM 641 C C . VAL A 1 81 ? 13.334 -4.452 -9.225 1.00 98.06 81 VAL A C 1
ATOM 643 O O . VAL A 1 81 ? 13.846 -3.852 -8.278 1.00 98.06 81 VAL A O 1
ATOM 646 N N . LEU A 1 82 ? 12.048 -4.816 -9.240 1.00 98.00 82 LEU A N 1
ATOM 647 C CA . LEU A 1 82 ? 11.107 -4.461 -8.181 1.00 98.00 82 LEU A CA 1
ATOM 648 C C . LEU A 1 82 ? 11.523 -5.097 -6.856 1.00 98.00 82 LEU A C 1
ATOM 650 O O . LEU A 1 82 ? 11.613 -4.403 -5.846 1.00 98.00 82 LEU A O 1
ATOM 654 N N . THR A 1 83 ? 11.851 -6.393 -6.858 1.00 97.38 83 THR A N 1
ATOM 655 C CA . THR A 1 83 ? 12.311 -7.090 -5.650 1.00 97.38 83 THR A CA 1
ATOM 656 C C . THR A 1 83 ? 13.566 -6.434 -5.080 1.00 97.38 83 THR A C 1
ATOM 658 O O . THR A 1 83 ? 13.603 -6.141 -3.884 1.00 97.38 83 THR A O 1
ATOM 661 N N . ARG A 1 84 ? 14.584 -6.166 -5.910 1.00 96.81 84 ARG A N 1
ATOM 662 C CA . ARG A 1 84 ? 15.838 -5.520 -5.491 1.00 96.81 84 ARG A CA 1
ATOM 663 C C . ARG A 1 84 ? 15.574 -4.167 -4.839 1.00 96.81 84 ARG A C 1
ATOM 665 O O . ARG A 1 84 ? 16.079 -3.899 -3.750 1.00 96.81 84 ARG A O 1
ATOM 672 N N . ASP A 1 85 ? 14.792 -3.317 -5.495 1.00 97.50 85 ASP A N 1
ATOM 673 C CA . ASP A 1 85 ? 14.607 -1.932 -5.065 1.00 97.50 85 ASP A CA 1
ATOM 674 C C . ASP A 1 85 ? 13.663 -1.796 -3.873 1.00 97.50 85 ASP A C 1
ATOM 676 O O . ASP A 1 85 ? 13.915 -0.976 -2.991 1.00 97.50 85 ASP A O 1
ATOM 680 N N . ILE A 1 86 ? 12.646 -2.650 -3.771 1.00 96.88 86 ILE A N 1
ATOM 681 C CA . ILE A 1 86 ? 11.783 -2.738 -2.587 1.00 96.88 86 ILE A CA 1
ATOM 682 C C . ILE A 1 86 ? 12.572 -3.285 -1.388 1.00 96.88 86 ILE A C 1
ATOM 684 O O . ILE A 1 86 ? 12.467 -2.758 -0.276 1.00 96.88 86 ILE A O 1
ATOM 688 N N . SER A 1 87 ? 13.441 -4.277 -1.613 1.00 96.19 87 SER A N 1
ATOM 689 C CA . SER A 1 87 ? 14.310 -4.844 -0.569 1.00 96.19 87 SER A CA 1
ATOM 690 C C . SER A 1 87 ? 15.269 -3.820 0.038 1.00 96.19 87 SER A C 1
ATOM 692 O O . SER A 1 87 ? 15.748 -4.032 1.151 1.00 96.19 87 SER A O 1
ATOM 694 N N . ARG A 1 88 ? 15.506 -2.671 -0.615 1.00 94.75 88 ARG A N 1
ATOM 695 C CA . ARG A 1 88 ? 16.291 -1.569 -0.031 1.00 94.75 88 ARG A CA 1
ATOM 696 C C . ARG A 1 88 ? 15.707 -1.063 1.294 1.00 94.75 88 ARG A C 1
ATOM 698 O O . ARG A 1 88 ? 16.462 -0.522 2.093 1.00 94.75 88 ARG A O 1
ATOM 705 N N . ALA A 1 89 ? 14.415 -1.285 1.577 1.00 92.44 89 ALA A N 1
ATOM 706 C CA . ALA A 1 89 ? 13.825 -0.999 2.893 1.00 92.44 89 ALA A CA 1
ATOM 707 C C . ALA A 1 89 ? 14.477 -1.782 4.046 1.00 92.44 89 ALA A C 1
ATOM 709 O O . ALA A 1 89 ? 14.432 -1.329 5.189 1.00 92.44 89 ALA A O 1
ATOM 710 N N . LEU A 1 90 ? 15.036 -2.960 3.749 1.00 92.62 90 LEU A N 1
ATOM 711 C CA . LEU A 1 90 ? 15.652 -3.881 4.708 1.00 92.62 90 LEU A CA 1
ATOM 712 C C . LEU A 1 90 ? 17.169 -3.694 4.810 1.00 92.62 90 LEU A C 1
ATOM 714 O O . LEU A 1 90 ? 17.805 -4.266 5.694 1.00 92.62 90 LEU A O 1
ATOM 718 N N . SER A 1 91 ? 17.754 -2.896 3.920 1.00 90.44 91 SER A N 1
ATOM 719 C CA . SER A 1 91 ? 19.192 -2.671 3.871 1.00 90.44 91 SER A CA 1
ATOM 720 C C . SER A 1 91 ? 19.601 -1.562 4.836 1.00 90.44 91 SER A C 1
ATOM 722 O O . SER A 1 91 ? 19.138 -0.427 4.741 1.00 90.44 91 SER A O 1
ATOM 724 N N . LEU A 1 92 ? 20.521 -1.878 5.748 1.00 81.56 92 LEU A N 1
ATOM 725 C CA . LEU A 1 92 ? 21.236 -0.880 6.543 1.00 81.56 92 LEU A CA 1
ATOM 726 C C . LEU A 1 92 ? 22.389 -0.300 5.713 1.00 81.56 92 LEU A C 1
ATOM 728 O O . LEU A 1 92 ? 23.133 -1.074 5.104 1.00 81.56 92 LEU A O 1
ATOM 732 N N . PRO A 1 93 ? 22.602 1.027 5.713 1.00 76.69 93 PRO A N 1
ATOM 733 C CA . PRO A 1 93 ? 23.829 1.606 5.184 1.00 76.69 93 PRO A CA 1
ATOM 734 C C . PRO A 1 93 ? 25.051 0.988 5.872 1.00 76.69 93 PRO A C 1
ATOM 736 O O . PRO A 1 93 ? 25.092 0.868 7.102 1.00 76.69 93 PRO A O 1
ATOM 739 N N . LEU A 1 94 ? 26.055 0.605 5.080 1.00 73.44 94 LEU A N 1
ATOM 740 C CA . LEU A 1 94 ? 27.349 0.159 5.597 1.00 73.44 94 LEU A CA 1
ATOM 741 C C . LEU A 1 94 ? 27.922 1.270 6.495 1.00 73.44 94 LEU A C 1
ATOM 743 O O . LEU A 1 94 ? 27.998 2.422 6.082 1.00 73.44 94 LEU A O 1
ATOM 747 N N . GLY A 1 95 ? 28.261 0.938 7.743 1.00 70.62 95 GLY A N 1
ATOM 748 C CA . GLY A 1 95 ? 28.743 1.902 8.746 1.00 70.62 95 GLY A CA 1
ATOM 749 C C . GLY A 1 95 ? 27.707 2.332 9.791 1.00 70.62 95 GLY A C 1
ATOM 750 O O . GLY A 1 95 ? 28.093 2.707 10.893 1.00 70.62 95 GLY A O 1
ATOM 751 N N . LEU A 1 96 ? 26.404 2.161 9.532 1.00 67.62 96 LEU A N 1
ATOM 752 C CA . LEU A 1 96 ? 25.347 2.335 10.545 1.00 67.62 96 LEU A CA 1
ATOM 753 C C . LEU A 1 96 ? 25.011 1.034 11.283 1.00 67.62 96 LEU A C 1
ATOM 755 O O . LEU A 1 96 ? 23.949 0.928 11.901 1.00 67.62 96 LEU A O 1
ATOM 759 N N . SER A 1 97 ? 25.902 0.032 11.223 1.00 63.84 97 SER A N 1
ATOM 760 C CA . SER A 1 97 ? 25.744 -1.186 12.017 1.00 63.84 97 SER A CA 1
ATOM 761 C C . SER A 1 97 ? 25.518 -0.767 13.459 1.00 63.84 97 SER A C 1
ATOM 763 O O . SER A 1 97 ? 26.329 -0.035 14.024 1.00 63.84 97 SER A O 1
ATOM 765 N N . ARG A 1 98 ? 24.362 -1.181 13.981 1.00 58.75 98 ARG A N 1
ATOM 766 C CA . ARG A 1 98 ? 23.692 -0.749 15.207 1.00 58.75 98 ARG A CA 1
ATOM 767 C C . ARG A 1 98 ? 24.513 -1.104 16.453 1.00 58.75 98 ARG A C 1
ATOM 769 O O . ARG A 1 98 ? 24.053 -1.808 17.345 1.00 58.75 98 ARG A O 1
ATOM 776 N N . ASN A 1 99 ? 25.739 -0.611 16.533 1.00 55.62 99 ASN A N 1
ATOM 777 C CA . ASN A 1 99 ? 26.580 -0.655 17.708 1.00 55.62 99 ASN A CA 1
ATOM 778 C C . ASN A 1 99 ? 26.085 0.446 18.651 1.00 55.62 99 ASN A C 1
ATOM 780 O O . ASN A 1 99 ? 26.776 1.419 18.916 1.00 55.62 99 ASN A O 1
ATOM 784 N N . PHE A 1 100 ? 24.889 0.250 19.220 1.00 55.22 100 PHE A N 1
ATOM 785 C CA . PHE A 1 100 ? 24.454 0.929 20.451 1.00 55.22 100 PHE A CA 1
ATOM 786 C C . PHE A 1 100 ? 25.287 0.486 21.676 1.00 55.22 100 PHE A C 1
ATOM 788 O O . PHE A 1 100 ? 24.927 0.760 22.818 1.00 55.22 100 PHE A O 1
ATOM 795 N N . GLY A 1 101 ? 26.406 -0.213 21.454 1.00 56.47 101 GLY A N 1
ATOM 796 C CA . GLY A 1 101 ? 27.404 -0.489 22.470 1.00 56.47 101 GLY A CA 1
ATOM 797 C C . GLY A 1 101 ? 28.084 0.811 22.878 1.00 56.47 101 GLY A C 1
ATOM 798 O O . GLY A 1 101 ? 28.659 1.511 22.052 1.00 56.47 101 GLY A O 1
ATOM 799 N N . THR A 1 102 ? 27.999 1.115 24.165 1.00 61.25 102 THR A N 1
ATOM 800 C CA . THR A 1 102 ? 28.524 2.286 24.875 1.00 61.25 102 THR A CA 1
ATOM 801 C C . THR A 1 102 ? 30.054 2.401 24.794 1.00 61.25 102 THR A C 1
ATOM 803 O O . THR A 1 102 ? 30.745 2.233 25.800 1.00 61.25 102 THR A O 1
ATOM 806 N N . SER A 1 103 ? 30.614 2.638 23.608 1.00 57.94 103 SER A N 1
ATOM 807 C CA . SER A 1 103 ? 32.045 2.901 23.449 1.00 57.94 103 SER A CA 1
ATOM 808 C C . SER A 1 103 ? 32.304 4.397 23.582 1.00 57.94 103 SER A C 1
ATOM 810 O O . SER A 1 103 ? 32.128 5.187 22.658 1.00 57.94 103 SER A O 1
ATOM 812 N N . THR A 1 104 ? 32.648 4.781 24.805 1.00 61.47 104 THR A N 1
ATOM 813 C CA . THR A 1 104 ? 32.927 6.146 25.246 1.00 61.47 104 THR A CA 1
ATOM 814 C C . THR A 1 104 ? 34.333 6.576 24.824 1.00 61.47 104 THR A C 1
ATOM 816 O O . THR A 1 104 ? 35.183 6.811 25.680 1.00 61.47 104 THR A O 1
ATOM 819 N N . ASP A 1 105 ? 34.602 6.677 23.522 1.00 69.69 105 ASP A N 1
ATOM 820 C CA . ASP A 1 105 ? 35.817 7.353 23.053 1.00 69.69 105 ASP A CA 1
ATOM 821 C C . ASP A 1 105 ? 35.491 8.355 21.928 1.00 69.69 105 ASP A C 1
ATOM 823 O O . ASP A 1 105 ? 35.454 7.996 20.752 1.00 69.69 105 ASP A O 1
ATOM 827 N N . PRO A 1 106 ? 35.192 9.626 22.266 1.00 63.16 106 PRO A N 1
ATOM 828 C CA . PRO A 1 106 ? 34.808 10.669 21.309 1.00 63.16 106 PRO A CA 1
ATOM 829 C C . PRO A 1 106 ? 35.987 11.209 20.475 1.00 63.16 106 PRO A C 1
ATOM 831 O O . PRO A 1 106 ? 35.921 12.311 19.924 1.00 63.16 106 PRO A O 1
ATOM 834 N N . SER A 1 107 ? 37.093 10.473 20.380 1.00 65.88 107 SER A N 1
ATOM 835 C CA . SER A 1 107 ? 38.305 10.961 19.737 1.00 65.88 107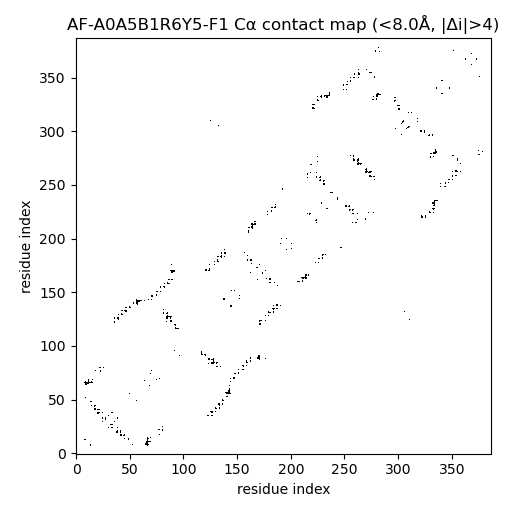 SER A CA 1
ATOM 836 C C . SER A 1 107 ? 38.314 10.653 18.235 1.00 65.88 107 SER A C 1
ATOM 838 O O . SER A 1 107 ? 38.924 9.696 17.771 1.00 65.88 107 SER A O 1
ATOM 840 N N . ARG A 1 108 ? 37.715 11.582 17.474 1.00 63.16 108 ARG A N 1
ATOM 841 C CA . ARG A 1 108 ? 38.224 12.023 16.159 1.00 63.16 108 ARG A CA 1
ATOM 842 C C . ARG A 1 108 ? 37.963 11.108 14.947 1.00 63.16 108 ARG A C 1
ATOM 844 O O . ARG A 1 108 ? 38.894 10.785 14.215 1.00 63.16 108 ARG A O 1
ATOM 851 N N . SER A 1 109 ? 36.700 10.796 14.665 1.00 56.31 109 SER A N 1
ATOM 852 C CA . SER A 1 109 ? 36.256 10.301 13.348 1.00 56.31 109 SER A CA 1
ATOM 853 C C . SER A 1 109 ? 35.520 11.392 12.555 1.00 56.31 109 SER A C 1
ATOM 855 O O . SER A 1 109 ? 34.800 12.215 13.123 1.00 56.31 109 SER A O 1
ATOM 857 N N . GLU A 1 110 ? 35.771 11.429 11.249 1.00 65.00 110 GLU A N 1
ATOM 858 C CA . GLU A 1 110 ? 35.496 12.536 10.331 1.00 65.00 110 GLU A CA 1
ATOM 859 C C . GLU A 1 110 ? 33.990 12.751 10.046 1.00 65.00 110 GLU A C 1
ATOM 861 O O . GLU A 1 110 ? 33.253 11.792 9.827 1.00 65.00 110 GLU A O 1
ATOM 866 N N . PRO A 1 111 ? 33.504 14.007 9.999 1.00 75.19 111 PRO A N 1
ATOM 867 C CA . PRO A 1 111 ? 32.094 14.325 9.734 1.00 75.19 111 PRO A CA 1
ATOM 868 C C . PRO A 1 111 ? 31.616 13.988 8.307 1.00 75.19 111 PRO A C 1
ATOM 870 O O . PRO A 1 111 ? 30.414 14.029 8.043 1.00 75.19 111 PRO A O 1
ATOM 873 N N . GLU A 1 112 ? 32.522 13.663 7.384 1.00 79.88 112 GLU A N 1
ATOM 874 C CA . GLU A 1 112 ? 32.207 13.475 5.963 1.00 79.88 112 GLU A CA 1
ATOM 875 C C . GLU A 1 112 ? 31.571 12.104 5.664 1.00 79.88 112 GLU A C 1
ATOM 877 O O . GLU A 1 112 ? 30.563 12.040 4.958 1.00 79.88 112 GLU A O 1
ATOM 882 N N . GLU A 1 113 ? 32.054 11.020 6.284 1.00 78.94 113 GLU A N 1
ATOM 883 C CA . GLU A 1 113 ? 31.512 9.663 6.080 1.00 78.94 113 GLU A CA 1
ATOM 884 C C . GLU A 1 113 ? 30.046 9.540 6.534 1.00 78.94 113 GLU A C 1
ATOM 886 O O . GLU A 1 113 ? 29.222 8.906 5.869 1.00 78.94 113 GLU A O 1
ATOM 891 N N . SER A 1 114 ? 29.689 10.219 7.629 1.00 80.06 114 SER A N 1
ATOM 892 C CA . SER A 1 114 ? 28.316 10.254 8.154 1.00 80.06 114 SER A CA 1
ATOM 893 C C . SER A 1 114 ? 27.334 10.899 7.164 1.00 80.06 114 SER A C 1
ATOM 895 O O . SER A 1 114 ? 26.211 10.420 6.986 1.00 80.06 114 SER A O 1
ATOM 897 N N . SER A 1 115 ? 27.773 11.946 6.455 1.00 86.44 115 SER A N 1
ATOM 898 C CA . SER A 1 115 ? 26.959 12.642 5.450 1.00 86.44 115 SER A CA 1
ATOM 899 C C . SER A 1 115 ? 26.653 11.747 4.245 1.00 86.44 115 SER A C 1
ATOM 901 O O . SER A 1 115 ? 25.508 11.676 3.786 1.00 86.44 115 SER A O 1
ATOM 903 N N . VAL A 1 116 ? 27.655 11.002 3.766 1.00 88.19 116 VAL A N 1
ATOM 904 C CA . VAL A 1 116 ? 27.503 10.081 2.629 1.00 88.19 116 VAL A CA 1
ATOM 905 C C . VAL A 1 116 ? 26.566 8.924 2.983 1.00 88.19 116 VAL A C 1
ATOM 907 O O . VAL A 1 116 ? 25.642 8.632 2.220 1.00 88.19 116 VAL A O 1
ATOM 910 N N . ALA A 1 117 ? 26.732 8.316 4.162 1.00 87.12 117 ALA A N 1
ATOM 911 C CA . ALA A 1 117 ? 25.865 7.232 4.626 1.00 87.12 117 ALA A CA 1
ATOM 912 C C . ALA A 1 117 ? 24.406 7.687 4.804 1.00 87.12 117 ALA A C 1
ATOM 914 O O . ALA A 1 117 ? 23.482 6.984 4.386 1.00 87.12 117 ALA A O 1
ATOM 915 N N . ALA A 1 118 ? 24.185 8.880 5.369 1.00 86.38 118 ALA A N 1
ATOM 916 C CA . ALA A 1 118 ? 22.849 9.451 5.532 1.00 86.38 118 ALA A CA 1
ATOM 917 C C . ALA A 1 118 ? 22.171 9.729 4.181 1.00 86.38 118 ALA A C 1
ATOM 919 O O . ALA A 1 118 ? 20.993 9.406 4.000 1.00 86.38 118 ALA A O 1
ATOM 920 N N . ARG A 1 119 ? 22.916 10.274 3.209 1.00 89.88 119 ARG A N 1
ATOM 921 C CA . ARG A 1 119 ? 22.414 10.497 1.847 1.00 89.88 119 ARG A CA 1
ATOM 922 C C . ARG A 1 119 ? 22.037 9.182 1.169 1.00 89.88 119 ARG A C 1
ATOM 924 O O . ARG A 1 119 ? 20.929 9.070 0.657 1.00 89.88 119 ARG A O 1
ATOM 931 N N . TYR A 1 120 ? 22.900 8.171 1.244 1.00 90.06 120 TYR A N 1
ATOM 932 C CA . TYR A 1 120 ? 22.618 6.848 0.685 1.00 90.06 120 TYR A CA 1
ATOM 933 C C . TYR A 1 120 ? 21.368 6.203 1.303 1.00 90.06 120 TYR A C 1
ATOM 935 O O . TYR A 1 120 ? 20.541 5.638 0.584 1.00 90.06 120 TYR A O 1
ATOM 943 N N . ALA A 1 121 ? 21.195 6.311 2.626 1.00 89.50 121 ALA A N 1
ATOM 944 C CA . ALA A 1 121 ? 20.013 5.806 3.327 1.00 89.50 121 ALA A CA 1
ATOM 945 C C . ALA A 1 121 ? 18.724 6.465 2.819 1.00 89.50 121 ALA A C 1
ATOM 947 O O . ALA A 1 121 ? 17.714 5.791 2.583 1.00 89.50 121 ALA A O 1
ATOM 948 N N . LYS A 1 122 ? 18.770 7.789 2.635 1.00 90.50 122 LYS A N 1
ATOM 949 C CA . LYS A 1 122 ? 17.657 8.585 2.117 1.00 90.50 122 LYS A CA 1
ATOM 950 C C . LYS A 1 122 ? 17.327 8.206 0.674 1.00 90.50 122 LYS A C 1
ATOM 952 O O . LYS A 1 122 ? 16.164 7.922 0.385 1.00 90.50 122 LYS A O 1
ATOM 957 N N . ASP A 1 123 ? 18.326 8.149 -0.201 1.00 92.75 123 ASP A N 1
ATOM 958 C CA . ASP A 1 123 ? 18.144 7.813 -1.618 1.00 92.75 123 ASP A CA 1
ATOM 959 C C . ASP A 1 123 ? 17.603 6.381 -1.770 1.00 92.75 123 ASP A C 1
ATOM 961 O O . ASP A 1 123 ? 16.622 6.155 -2.477 1.00 92.75 123 ASP A O 1
ATOM 965 N N . SER A 1 124 ? 18.143 5.426 -1.005 1.00 93.00 124 SER A N 1
ATOM 966 C CA . SER A 1 124 ? 17.670 4.033 -0.982 1.00 93.00 124 SER A CA 1
ATOM 967 C C . SER A 1 124 ? 16.214 3.907 -0.530 1.00 93.00 124 SER A C 1
ATOM 969 O O . SER A 1 124 ? 15.439 3.168 -1.137 1.00 93.00 124 SER A O 1
ATOM 971 N N . SER A 1 125 ? 15.824 4.650 0.509 1.00 92.38 125 SER A N 1
ATOM 972 C CA . SER A 1 125 ? 14.440 4.649 1.004 1.00 92.38 125 SER A CA 1
ATOM 973 C C . SER A 1 125 ? 13.487 5.290 -0.006 1.00 92.38 125 SER A C 1
ATOM 975 O O . SER A 1 125 ? 12.380 4.802 -0.212 1.00 92.38 125 SER A O 1
ATOM 977 N N . THR A 1 126 ? 13.941 6.340 -0.692 1.00 92.19 126 THR A N 1
ATOM 978 C CA . THR A 1 126 ? 13.154 7.040 -1.716 1.00 92.19 126 THR A CA 1
ATOM 979 C C . THR A 1 126 ? 12.933 6.155 -2.944 1.00 92.19 126 THR A C 1
ATOM 981 O O . THR A 1 126 ? 11.797 6.037 -3.401 1.00 92.19 126 THR A O 1
ATOM 984 N N . ILE A 1 127 ? 13.971 5.458 -3.425 1.00 95.69 127 ILE A N 1
ATOM 985 C CA . ILE A 1 127 ? 13.854 4.456 -4.499 1.00 95.69 127 ILE A CA 1
ATOM 986 C C . ILE A 1 127 ? 12.848 3.368 -4.114 1.00 95.69 127 ILE A C 1
ATOM 988 O O . ILE A 1 127 ? 11.954 3.063 -4.900 1.00 95.69 127 ILE A O 1
ATOM 992 N N . CYS A 1 128 ? 12.941 2.830 -2.894 1.00 95.62 128 CYS A N 1
ATOM 993 C CA . CYS A 1 128 ? 11.982 1.845 -2.395 1.00 95.62 128 CYS A CA 1
ATOM 994 C C . CYS A 1 128 ? 10.538 2.374 -2.439 1.00 95.62 128 CYS A C 1
ATOM 996 O O . CYS A 1 128 ? 9.639 1.684 -2.917 1.00 95.62 128 CYS A O 1
ATOM 998 N N . HIS A 1 129 ? 10.297 3.617 -2.006 1.00 93.75 129 HIS A N 1
ATOM 999 C CA . HIS A 1 129 ? 8.956 4.214 -2.048 1.00 93.75 129 HIS A CA 1
ATOM 1000 C C . HIS A 1 129 ? 8.423 4.362 -3.477 1.00 93.75 129 HIS A C 1
ATOM 1002 O O . HIS A 1 129 ? 7.248 4.076 -3.712 1.00 93.75 129 HIS A O 1
ATOM 1008 N N . PHE A 1 130 ? 9.263 4.772 -4.432 1.00 94.94 130 PHE A N 1
ATOM 1009 C CA . PHE A 1 130 ? 8.882 4.841 -5.845 1.00 94.94 130 PHE A CA 1
ATOM 1010 C C . PHE A 1 130 ? 8.587 3.454 -6.433 1.00 94.94 130 PHE A C 1
ATOM 1012 O O . PHE A 1 130 ? 7.569 3.291 -7.109 1.00 94.94 130 PHE A O 1
ATOM 1019 N N . ALA A 1 131 ? 9.412 2.452 -6.118 1.00 96.94 131 ALA A N 1
ATOM 1020 C CA . ALA A 1 131 ? 9.211 1.072 -6.552 1.00 96.94 131 ALA A CA 1
ATOM 1021 C C . ALA A 1 131 ? 7.900 0.486 -6.006 1.00 96.94 131 ALA A C 1
ATOM 1023 O O . ALA A 1 131 ? 7.112 -0.072 -6.766 1.00 96.94 131 ALA A O 1
ATOM 1024 N N . LEU A 1 132 ? 7.604 0.688 -4.716 1.00 94.25 132 LEU A N 1
ATOM 1025 C CA . LEU A 1 132 ? 6.332 0.273 -4.108 1.00 94.25 132 LEU A CA 1
ATOM 1026 C C . LEU A 1 132 ? 5.133 0.930 -4.771 1.00 94.25 132 LEU A C 1
ATOM 1028 O O . LEU A 1 132 ? 4.103 0.295 -4.970 1.00 94.25 132 LEU A O 1
ATOM 1032 N N . ARG A 1 133 ? 5.260 2.205 -5.131 1.00 91.81 133 ARG A N 1
ATOM 1033 C CA . ARG A 1 133 ? 4.178 2.927 -5.787 1.00 91.81 133 ARG A CA 1
ATOM 1034 C C . ARG A 1 133 ? 3.924 2.438 -7.208 1.00 91.81 133 ARG A C 1
ATOM 1036 O O . ARG A 1 133 ? 2.762 2.319 -7.595 1.00 91.81 133 ARG A O 1
ATOM 1043 N N . ALA A 1 134 ? 4.973 2.133 -7.964 1.00 95.75 134 ALA A N 1
ATOM 1044 C CA . ALA A 1 134 ? 4.826 1.468 -9.252 1.00 95.75 134 ALA A CA 1
ATOM 1045 C C . ALA A 1 134 ? 4.189 0.080 -9.074 1.00 95.75 134 ALA A C 1
ATOM 1047 O O . ALA A 1 134 ? 3.212 -0.223 -9.753 1.00 95.75 134 ALA A O 1
ATOM 1048 N N . LEU A 1 135 ? 4.659 -0.711 -8.103 1.00 95.69 135 LEU A N 1
ATOM 1049 C CA . LEU A 1 135 ? 4.127 -2.041 -7.797 1.00 95.69 135 LEU A CA 1
ATOM 1050 C C . LEU A 1 135 ? 2.636 -2.016 -7.437 1.00 95.69 135 LEU A C 1
ATOM 1052 O O . LEU A 1 135 ? 1.861 -2.801 -7.974 1.00 95.69 135 LEU A O 1
ATOM 1056 N N . ALA A 1 136 ? 2.216 -1.087 -6.579 1.00 91.50 136 ALA A N 1
ATOM 1057 C CA . ALA A 1 136 ? 0.811 -0.893 -6.233 1.00 91.50 136 ALA A CA 1
ATOM 1058 C C . ALA A 1 136 ? -0.054 -0.649 -7.481 1.00 91.50 136 ALA A C 1
ATOM 1060 O O . ALA A 1 136 ? -1.147 -1.199 -7.596 1.00 91.50 136 ALA A O 1
ATOM 1061 N N . GLN A 1 137 ? 0.456 0.129 -8.440 1.00 92.69 137 GLN A N 1
ATOM 1062 C CA . GLN A 1 137 ? -0.249 0.408 -9.687 1.00 92.69 137 GLN A CA 1
ATOM 1063 C C . GLN A 1 137 ? -0.270 -0.794 -10.642 1.00 92.69 137 GLN A C 1
ATOM 1065 O O . GLN A 1 137 ? -1.261 -0.986 -11.345 1.00 92.69 137 GLN A O 1
ATOM 1070 N N . LEU A 1 138 ? 0.787 -1.614 -10.653 1.00 94.31 138 LEU A N 1
ATOM 1071 C CA . LEU A 1 138 ? 0.801 -2.884 -11.386 1.00 94.31 138 LEU A CA 1
ATOM 1072 C C . LEU A 1 138 ? -0.280 -3.826 -10.843 1.00 94.31 138 LEU A C 1
ATOM 1074 O O . LEU A 1 138 ? -1.067 -4.347 -11.625 1.00 94.31 138 LEU A O 1
ATOM 1078 N N . PHE A 1 139 ? -0.384 -3.968 -9.518 1.00 90.94 139 PHE A N 1
ATOM 1079 C CA . PHE A 1 139 ? -1.402 -4.815 -8.884 1.00 90.94 139 PHE A CA 1
ATOM 1080 C C . PHE A 1 139 ? -2.830 -4.285 -9.010 1.00 90.94 139 PHE A C 1
ATOM 1082 O O . PHE A 1 139 ? -3.779 -5.060 -8.952 1.00 90.94 139 PHE A O 1
ATOM 1089 N N . GLN A 1 140 ? -3.003 -2.979 -9.214 1.00 89.69 140 GLN A N 1
ATOM 1090 C CA . GLN A 1 140 ? -4.311 -2.411 -9.528 1.00 89.69 140 GLN A CA 1
ATOM 1091 C C . GLN A 1 140 ? -4.784 -2.770 -10.951 1.00 89.69 140 GLN A C 1
ATOM 1093 O O . GLN A 1 140 ? -5.982 -2.752 -11.226 1.00 89.69 140 GLN A O 1
ATOM 1098 N N . SER A 1 141 ? -3.861 -3.073 -11.867 1.00 91.94 141 SER A N 1
ATOM 1099 C CA . SER A 1 141 ? -4.169 -3.402 -13.259 1.00 91.94 141 SER A CA 1
ATOM 1100 C C . SER A 1 141 ? -4.475 -4.891 -13.413 1.00 91.94 141 SER A C 1
ATOM 1102 O O . SER A 1 141 ? -3.569 -5.727 -13.353 1.00 91.94 141 SER A O 1
ATOM 1104 N N . ILE A 1 142 ? -5.744 -5.218 -13.677 1.00 90.19 142 ILE A N 1
ATOM 1105 C CA . ILE A 1 142 ? -6.182 -6.594 -13.961 1.00 90.19 142 ILE A CA 1
ATOM 1106 C C . ILE A 1 142 ? -5.420 -7.135 -15.174 1.00 90.19 142 ILE A C 1
ATOM 1108 O O . ILE A 1 142 ? -4.814 -8.198 -15.093 1.00 90.19 142 ILE A O 1
ATOM 1112 N N . ALA A 1 143 ? -5.329 -6.344 -16.249 1.00 92.88 143 ALA A N 1
ATOM 1113 C CA . ALA A 1 143 ? -4.638 -6.747 -17.470 1.00 92.88 143 ALA A CA 1
ATOM 1114 C C . ALA A 1 143 ? -3.157 -7.106 -17.249 1.00 92.88 143 ALA A C 1
ATOM 1116 O O . ALA A 1 143 ? -2.647 -8.001 -17.910 1.00 92.88 143 ALA A O 1
ATOM 1117 N N . ILE A 1 144 ? -2.454 -6.417 -16.342 1.00 93.56 144 ILE A N 1
ATOM 1118 C CA . ILE A 1 144 ? -1.046 -6.725 -16.034 1.00 93.56 144 ILE A CA 1
ATOM 1119 C C . ILE A 1 144 ? -0.942 -7.973 -15.164 1.00 93.56 144 ILE A C 1
ATOM 1121 O O . ILE A 1 144 ? -0.091 -8.820 -15.426 1.00 93.56 144 ILE A O 1
ATOM 1125 N N . CYS A 1 145 ? -1.808 -8.105 -14.158 1.00 91.12 145 CYS A N 1
ATOM 1126 C CA . CYS A 1 145 ? -1.835 -9.292 -13.308 1.00 91.12 145 CYS A CA 1
ATOM 1127 C C . CYS A 1 145 ? -2.126 -10.562 -14.118 1.00 91.12 145 CYS A C 1
ATOM 1129 O O . CYS A 1 145 ? -1.473 -11.567 -13.890 1.00 91.12 145 CYS A O 1
ATOM 1131 N N . ASP A 1 146 ? -3.024 -10.497 -15.103 1.00 90.88 146 ASP A N 1
ATOM 1132 C CA . ASP A 1 146 ? -3.353 -11.635 -15.976 1.00 90.88 146 ASP A CA 1
ATOM 1133 C C . ASP A 1 146 ? -2.194 -12.031 -16.915 1.00 90.88 146 ASP A C 1
ATOM 1135 O O . ASP A 1 146 ? -2.190 -13.115 -17.502 1.00 90.88 146 ASP A O 1
ATOM 1139 N N . ILE A 1 147 ? -1.225 -11.132 -17.115 1.00 94.00 147 ILE A N 1
ATOM 1140 C CA . ILE A 1 147 ? -0.054 -11.352 -17.970 1.00 94.00 147 ILE A CA 1
ATOM 1141 C C . ILE A 1 147 ? 1.129 -11.913 -17.176 1.00 94.00 147 ILE A C 1
ATOM 1143 O O . ILE A 1 147 ? 1.901 -12.705 -17.722 1.00 94.00 147 ILE A O 1
ATOM 1147 N N . LEU A 1 148 ? 1.302 -11.476 -15.929 1.00 93.56 148 LEU A N 1
ATOM 1148 C CA . LEU A 1 148 ? 2.402 -11.909 -15.075 1.00 93.56 148 LEU A CA 1
ATOM 1149 C C . LEU A 1 148 ? 2.169 -13.341 -14.571 1.00 93.56 148 LEU A C 1
ATOM 1151 O O . LEU A 1 148 ? 1.053 -13.673 -14.179 1.00 93.56 148 LEU A O 1
ATOM 1155 N N . PRO A 1 149 ? 3.208 -14.193 -14.520 1.00 93.88 149 PRO A N 1
ATOM 1156 C CA . PRO A 1 149 ? 3.088 -15.497 -13.881 1.00 93.88 149 PRO A CA 1
ATOM 1157 C C . PRO A 1 149 ? 2.754 -15.376 -12.389 1.00 93.88 149 PRO A C 1
ATOM 1159 O O . PRO A 1 149 ? 3.308 -14.520 -11.693 1.00 93.88 149 PRO A O 1
ATOM 1162 N N . ASP A 1 150 ? 1.924 -16.291 -11.879 1.00 90.31 150 ASP A N 1
ATOM 1163 C CA . ASP A 1 150 ? 1.548 -16.346 -10.458 1.00 90.31 150 ASP A CA 1
ATOM 1164 C C . ASP A 1 150 ? 2.776 -16.366 -9.532 1.00 90.31 150 ASP A C 1
ATOM 1166 O O . ASP A 1 150 ? 2.792 -15.686 -8.507 1.00 90.31 150 ASP A O 1
ATOM 1170 N N . ASP A 1 151 ? 3.835 -17.089 -9.914 1.00 92.06 151 ASP A N 1
ATOM 1171 C CA . ASP A 1 151 ? 5.081 -17.176 -9.144 1.00 92.06 151 ASP A CA 1
ATOM 1172 C C . ASP A 1 151 ? 5.751 -15.803 -8.949 1.00 92.06 151 ASP A C 1
ATOM 1174 O O . ASP A 1 151 ? 6.278 -15.517 -7.870 1.00 92.06 151 ASP A O 1
ATOM 1178 N N . ASP A 1 152 ? 5.696 -14.920 -9.950 1.00 94.12 152 ASP A N 1
ATOM 1179 C CA . ASP A 1 152 ? 6.245 -13.567 -9.836 1.00 94.12 152 ASP A CA 1
ATOM 1180 C C . ASP A 1 152 ? 5.374 -12.664 -8.970 1.00 94.12 152 ASP A C 1
ATOM 1182 O O . ASP A 1 152 ? 5.901 -11.899 -8.158 1.00 94.12 152 ASP A O 1
ATOM 1186 N N . ILE A 1 153 ? 4.050 -12.781 -9.079 1.00 91.88 153 ILE A N 1
ATOM 1187 C CA . ILE A 1 153 ? 3.115 -12.061 -8.206 1.00 91.88 153 ILE A CA 1
ATOM 1188 C C . ILE A 1 153 ? 3.352 -12.469 -6.749 1.00 91.88 153 ILE A C 1
ATOM 1190 O O . ILE A 1 153 ? 3.504 -11.604 -5.882 1.00 91.88 153 ILE A O 1
ATOM 1194 N N . LEU A 1 154 ? 3.448 -13.773 -6.477 1.00 90.06 154 LEU A N 1
ATOM 1195 C CA . LEU A 1 154 ? 3.711 -14.312 -5.143 1.00 90.06 154 LEU A CA 1
ATOM 1196 C C . LEU A 1 154 ? 5.076 -13.875 -4.608 1.00 90.06 154 LEU A C 1
ATOM 1198 O O . LEU A 1 154 ? 5.184 -13.512 -3.440 1.00 90.06 154 LEU A O 1
ATOM 1202 N N . LYS A 1 155 ? 6.111 -13.836 -5.448 1.00 93.31 155 LYS A N 1
ATOM 1203 C CA . LYS A 1 155 ? 7.442 -13.352 -5.060 1.00 93.31 155 LYS A CA 1
ATOM 1204 C C . LYS A 1 155 ? 7.440 -11.863 -4.706 1.00 93.31 155 LYS A C 1
ATOM 1206 O O . LYS A 1 155 ? 8.019 -11.468 -3.690 1.00 93.31 155 LYS A O 1
ATOM 1211 N N . LEU A 1 156 ? 6.773 -11.035 -5.509 1.00 94.12 156 LEU A N 1
ATOM 1212 C CA . LEU A 1 156 ? 6.609 -9.602 -5.241 1.00 94.12 156 LEU A CA 1
ATOM 1213 C C . LEU A 1 156 ? 5.781 -9.355 -3.972 1.00 94.12 156 LEU A C 1
ATOM 1215 O O . LEU A 1 156 ? 6.045 -8.427 -3.208 1.00 94.12 156 LEU A O 1
ATOM 1219 N N . LEU A 1 157 ? 4.807 -10.215 -3.706 1.00 90.75 157 LEU A N 1
ATOM 1220 C CA . LEU A 1 157 ? 4.020 -10.186 -2.484 1.00 90.75 157 LEU A CA 1
ATOM 1221 C C . LEU A 1 157 ? 4.832 -10.616 -1.258 1.00 90.75 157 LEU A C 1
ATOM 1223 O O . LEU A 1 157 ? 4.762 -9.971 -0.210 1.00 90.75 157 LEU A O 1
ATOM 1227 N N . ASP A 1 158 ? 5.653 -11.653 -1.391 1.00 91.75 158 ASP A N 1
ATOM 1228 C CA . ASP A 1 158 ? 6.508 -12.149 -0.319 1.00 91.75 158 ASP A CA 1
ATOM 1229 C C . ASP A 1 158 ? 7.509 -11.087 0.144 1.00 91.75 158 ASP A C 1
ATOM 1231 O O . ASP A 1 158 ? 7.745 -10.967 1.351 1.00 91.75 158 ASP A O 1
ATOM 1235 N N . ILE A 1 159 ? 8.051 -10.255 -0.756 1.00 94.56 159 ILE A N 1
ATOM 1236 C CA . ILE A 1 159 ? 8.921 -9.147 -0.333 1.00 94.56 159 ILE A CA 1
ATOM 1237 C C . ILE A 1 159 ? 8.144 -8.053 0.415 1.00 94.56 159 ILE A C 1
ATOM 1239 O O . ILE A 1 159 ? 8.614 -7.578 1.452 1.00 94.56 159 ILE A O 1
ATOM 1243 N N . VAL A 1 160 ? 6.930 -7.705 -0.028 1.00 91.69 160 VAL A N 1
ATOM 1244 C CA . VAL A 1 160 ? 6.045 -6.755 0.678 1.00 91.69 160 VAL A CA 1
ATOM 1245 C C . VAL A 1 160 ? 5.740 -7.262 2.088 1.00 91.69 160 VAL A C 1
ATOM 1247 O O . VAL A 1 160 ? 5.898 -6.529 3.065 1.00 91.69 160 VAL A O 1
ATOM 1250 N N . ILE A 1 161 ? 5.377 -8.535 2.220 1.00 88.44 161 ILE A N 1
ATOM 1251 C CA . ILE A 1 161 ? 5.087 -9.177 3.507 1.00 88.44 161 ILE A CA 1
ATOM 1252 C C . ILE A 1 161 ? 6.330 -9.252 4.386 1.00 88.44 161 ILE A C 1
ATOM 1254 O O . ILE A 1 161 ? 6.247 -9.001 5.586 1.00 88.44 161 ILE A O 1
ATOM 1258 N N . THR A 1 162 ? 7.485 -9.597 3.821 1.00 91.62 162 THR A N 1
ATOM 1259 C CA . THR A 1 162 ? 8.748 -9.672 4.570 1.00 91.62 162 THR A CA 1
ATOM 1260 C C . THR A 1 162 ? 9.061 -8.334 5.227 1.00 91.62 162 THR A C 1
ATOM 1262 O O . THR A 1 162 ? 9.428 -8.280 6.404 1.00 91.62 162 THR A O 1
ATOM 1265 N N . ILE A 1 163 ? 8.837 -7.241 4.502 1.00 90.25 163 ILE A N 1
ATOM 1266 C CA . ILE A 1 163 ? 9.026 -5.898 5.037 1.00 90.25 163 ILE A CA 1
ATOM 1267 C C . ILE A 1 163 ? 7.973 -5.596 6.097 1.00 90.25 163 ILE A C 1
ATOM 1269 O O . ILE A 1 163 ? 8.326 -5.131 7.179 1.00 90.25 163 ILE A O 1
ATOM 1273 N N . LEU A 1 164 ? 6.716 -5.983 5.862 1.00 85.56 164 LEU A N 1
ATOM 1274 C CA . LEU A 1 164 ? 5.665 -5.830 6.862 1.00 85.56 164 LEU A CA 1
ATOM 1275 C C . LEU A 1 164 ? 5.880 -6.663 8.142 1.00 85.56 164 LEU A C 1
ATOM 1277 O O . LEU A 1 164 ? 5.291 -6.376 9.178 1.00 85.56 164 LEU A O 1
ATOM 1281 N N . LYS A 1 165 ? 6.711 -7.706 8.096 1.00 88.19 165 LYS A N 1
ATOM 1282 C CA . LYS A 1 165 ? 7.087 -8.526 9.260 1.00 88.19 165 LYS A CA 1
ATOM 1283 C C . LYS A 1 165 ? 8.322 -8.002 9.988 1.00 88.19 165 LYS A C 1
ATOM 1285 O O . LYS A 1 165 ? 8.733 -8.590 10.986 1.00 88.19 165 LYS A O 1
ATOM 1290 N N . THR A 1 166 ? 8.939 -6.930 9.499 1.00 89.25 166 THR A N 1
ATOM 1291 C CA . THR A 1 166 ? 10.168 -6.383 10.071 1.00 89.25 166 THR A CA 1
ATOM 1292 C C . THR A 1 166 ? 9.816 -5.294 11.087 1.00 89.25 166 THR A C 1
ATOM 1294 O O . THR A 1 166 ? 9.503 -4.188 10.671 1.00 89.25 166 THR A O 1
ATOM 1297 N N . PRO A 1 167 ? 9.885 -5.549 12.409 1.00 84.69 167 PRO A N 1
ATOM 1298 C CA . PRO A 1 167 ? 9.337 -4.643 13.430 1.00 84.69 167 PRO A CA 1
ATOM 1299 C C . PRO A 1 167 ? 9.996 -3.264 13.444 1.00 84.69 167 PRO A C 1
ATOM 1301 O O . PRO A 1 167 ? 9.350 -2.261 13.718 1.00 84.69 167 PRO A O 1
ATOM 1304 N N . ILE A 1 168 ? 11.288 -3.203 13.119 1.00 87.12 168 ILE A N 1
ATOM 1305 C CA . ILE A 1 168 ? 12.034 -1.953 13.017 1.00 87.12 168 ILE A CA 1
ATOM 1306 C C . ILE A 1 168 ? 12.660 -1.915 11.634 1.00 87.12 168 ILE A C 1
ATOM 1308 O O . ILE A 1 168 ? 13.639 -2.616 11.374 1.00 87.12 168 ILE A O 1
ATOM 1312 N N . LEU A 1 169 ? 12.096 -1.089 10.756 1.00 86.88 169 LEU A N 1
ATOM 1313 C CA . LEU A 1 169 ? 12.656 -0.880 9.431 1.00 86.88 169 LEU A CA 1
ATOM 1314 C C . LEU A 1 169 ? 13.944 -0.058 9.537 1.00 86.88 169 LEU A C 1
ATOM 1316 O O . LEU A 1 169 ? 13.915 1.035 10.106 1.00 86.88 169 LEU A O 1
ATOM 1320 N N . PRO A 1 170 ? 15.066 -0.536 8.973 1.00 86.56 170 PRO A N 1
ATOM 1321 C CA . PRO A 1 170 ? 16.304 0.234 8.942 1.00 86.56 170 PRO A CA 1
ATOM 1322 C C . PRO A 1 170 ? 16.251 1.422 7.972 1.00 86.56 170 PRO A C 1
ATOM 1324 O O . PRO A 1 170 ? 17.165 2.246 7.966 1.00 86.56 170 PRO A O 1
ATOM 1327 N N . SER A 1 171 ? 15.200 1.515 7.152 1.00 82.88 171 SER A N 1
ATOM 1328 C CA . SER A 1 171 ? 15.004 2.596 6.190 1.00 82.88 171 SER A CA 1
ATOM 1329 C C . SER A 1 171 ? 14.910 3.967 6.857 1.00 82.88 171 SER A C 1
ATOM 1331 O O . SER A 1 171 ? 14.288 4.128 7.913 1.00 82.88 171 SER A O 1
ATOM 1333 N N . PHE A 1 172 ? 15.408 4.983 6.161 1.00 80.44 172 PHE A N 1
ATOM 1334 C CA . PHE A 1 172 ? 15.137 6.373 6.487 1.00 80.44 172 PHE A CA 1
ATOM 1335 C C . PHE A 1 172 ? 13.620 6.623 6.394 1.00 80.44 172 PHE A C 1
ATOM 1337 O O . PHE A 1 172 ? 13.018 6.421 5.341 1.00 80.44 172 PHE A O 1
ATOM 1344 N N . ASN A 1 173 ? 13.003 7.058 7.498 1.00 81.38 173 ASN A N 1
ATOM 1345 C CA . ASN A 1 173 ? 11.554 7.272 7.624 1.00 81.38 173 ASN A CA 1
ATOM 1346 C C . ASN A 1 173 ? 10.706 5.982 7.505 1.00 81.38 173 ASN A C 1
ATOM 1348 O O . ASN A 1 173 ? 9.826 5.860 6.650 1.00 81.38 173 ASN A O 1
ATOM 1352 N N . GLY A 1 174 ? 10.940 5.025 8.412 1.00 84.38 174 GLY A N 1
ATOM 1353 C CA . GLY A 1 174 ? 10.191 3.764 8.484 1.00 84.38 174 GLY A CA 1
ATOM 1354 C C . GLY A 1 174 ? 8.665 3.932 8.497 1.00 84.38 174 GLY A C 1
ATOM 1355 O O . GLY A 1 174 ? 7.977 3.195 7.802 1.00 84.38 174 GLY A O 1
ATOM 1356 N N . SER A 1 175 ? 8.118 4.941 9.191 1.00 82.25 175 SER A N 1
ATOM 1357 C CA . SER A 1 175 ? 6.666 5.214 9.216 1.00 82.25 175 SER A CA 1
ATOM 1358 C C . SER A 1 175 ? 6.089 5.439 7.815 1.00 82.25 175 SER A C 1
ATOM 1360 O O . SER A 1 175 ? 5.034 4.909 7.463 1.00 82.25 175 SER A O 1
ATOM 1362 N N . LYS A 1 176 ? 6.794 6.200 6.977 1.00 82.62 176 LYS A N 1
ATOM 1363 C CA . LYS A 1 176 ? 6.388 6.412 5.590 1.00 82.62 176 LYS A CA 1
ATOM 1364 C C . LYS A 1 176 ? 6.469 5.130 4.772 1.00 82.62 176 LYS A C 1
ATOM 1366 O O . LYS A 1 176 ? 5.537 4.832 4.028 1.00 82.62 176 LYS A O 1
ATOM 1371 N N . THR A 1 177 ? 7.550 4.379 4.947 1.00 88.00 177 THR A N 1
ATOM 1372 C CA . THR A 1 177 ? 7.736 3.071 4.321 1.00 88.00 177 THR A CA 1
ATOM 1373 C C . THR A 1 177 ? 6.544 2.158 4.631 1.00 88.00 177 THR A C 1
ATOM 1375 O O . THR A 1 177 ? 5.898 1.672 3.705 1.00 88.00 177 THR A O 1
ATOM 1378 N N . TRP A 1 178 ? 6.155 2.034 5.904 1.00 84.50 178 TRP A N 1
ATOM 1379 C CA . TRP A 1 178 ? 4.977 1.273 6.341 1.00 84.50 178 TRP A CA 1
ATOM 1380 C C . TRP A 1 178 ? 3.684 1.686 5.640 1.00 84.50 178 TRP A C 1
ATOM 1382 O O . TRP A 1 178 ? 2.936 0.824 5.185 1.00 84.50 178 TRP A O 1
ATOM 1392 N N . ARG A 1 179 ? 3.418 2.990 5.494 1.00 83.38 179 ARG A N 1
ATOM 1393 C CA . ARG A 1 179 ? 2.214 3.467 4.788 1.00 83.38 179 ARG A CA 1
ATOM 1394 C C . ARG A 1 179 ? 2.195 3.042 3.322 1.00 83.38 179 ARG A C 1
ATOM 1396 O O . ARG A 1 179 ? 1.155 2.592 2.846 1.00 83.38 179 ARG A O 1
ATOM 1403 N N . CYS A 1 180 ? 3.328 3.143 2.622 1.00 84.25 180 CYS A N 1
ATOM 1404 C CA . CYS A 1 180 ? 3.442 2.662 1.242 1.00 84.25 180 CYS A CA 1
ATOM 1405 C C . CYS A 1 180 ? 3.155 1.155 1.152 1.00 84.25 180 CYS A C 1
ATOM 1407 O O . CYS A 1 180 ? 2.453 0.722 0.238 1.00 84.25 180 CYS A O 1
ATOM 1409 N N . PHE A 1 181 ? 3.634 0.366 2.120 1.00 85.75 181 PHE A N 1
ATOM 1410 C CA . PHE A 1 181 ? 3.355 -1.071 2.179 1.00 85.75 181 PHE A CA 1
ATOM 1411 C C . PHE A 1 181 ? 1.889 -1.387 2.440 1.00 85.75 181 PHE A C 1
ATOM 1413 O O . PHE A 1 181 ? 1.317 -2.181 1.702 1.00 85.75 181 PHE A O 1
ATOM 1420 N N . ILE A 1 182 ? 1.267 -0.753 3.438 1.00 82.31 182 ILE A N 1
ATOM 1421 C CA . ILE A 1 182 ? -0.162 -0.935 3.748 1.00 82.31 182 ILE A CA 1
ATOM 1422 C C . ILE A 1 182 ? -1.009 -0.631 2.514 1.00 82.31 182 ILE A C 1
ATOM 1424 O O . ILE A 1 182 ? -1.919 -1.380 2.171 1.00 82.31 182 ILE A O 1
ATOM 1428 N N . TRP A 1 183 ? -0.672 0.442 1.805 1.00 84.12 183 TRP A N 1
ATOM 1429 C CA . TRP A 1 183 ? -1.376 0.826 0.593 1.00 84.12 183 TRP A CA 1
ATOM 1430 C C . TRP A 1 183 ? -1.189 -0.183 -0.550 1.00 84.12 183 TRP A C 1
ATOM 1432 O O . TRP A 1 183 ? -2.171 -0.600 -1.160 1.00 84.12 183 TRP A O 1
ATOM 1442 N N . THR A 1 184 ? 0.046 -0.632 -0.794 1.00 85.94 184 THR A N 1
ATOM 1443 C CA . THR A 1 184 ? 0.350 -1.679 -1.790 1.00 85.94 184 THR A CA 1
ATOM 1444 C C . THR A 1 184 ? -0.399 -2.973 -1.463 1.00 85.94 184 THR A C 1
ATOM 1446 O O . THR A 1 184 ? -1.013 -3.584 -2.337 1.00 85.94 184 THR A O 1
ATOM 1449 N N . PHE A 1 185 ? -0.418 -3.345 -0.182 1.00 83.00 185 PHE A N 1
ATOM 1450 C CA . PHE A 1 185 ? -1.154 -4.491 0.335 1.00 83.00 185 PHE A CA 1
ATOM 1451 C C . PHE A 1 185 ? -2.670 -4.369 0.107 1.00 83.00 185 PHE A C 1
ATOM 1453 O O . PHE A 1 185 ? -3.325 -5.362 -0.195 1.00 83.00 185 PHE A O 1
ATOM 1460 N N . GLY A 1 186 ? -3.233 -3.162 0.180 1.00 83.06 186 GLY A N 1
ATOM 1461 C CA . GLY A 1 186 ? -4.646 -2.921 -0.113 1.00 83.06 186 GLY A CA 1
ATOM 1462 C C . GLY A 1 186 ? -5.072 -3.313 -1.523 1.00 83.06 186 GLY A C 1
ATOM 1463 O O . GLY A 1 186 ? -6.101 -3.966 -1.683 1.00 83.06 186 GLY A O 1
ATOM 1464 N N . TYR A 1 187 ? -4.277 -2.958 -2.536 1.00 84.12 187 TYR A N 1
ATOM 1465 C CA . TYR A 1 187 ? -4.573 -3.358 -3.918 1.00 84.12 187 TYR A CA 1
ATOM 1466 C C . TYR A 1 187 ? -4.403 -4.850 -4.134 1.00 84.12 187 TYR A C 1
ATOM 1468 O O . TYR A 1 187 ? -5.251 -5.478 -4.760 1.00 84.12 187 TYR A O 1
ATOM 1476 N N . LEU A 1 188 ? -3.337 -5.412 -3.566 1.00 78.50 188 LEU A N 1
ATOM 1477 C CA . LEU A 1 188 ? -3.084 -6.847 -3.590 1.00 78.50 188 LEU A CA 1
ATOM 1478 C C . LEU A 1 188 ? -4.278 -7.623 -3.054 1.00 78.50 188 LEU A C 1
ATOM 1480 O O . LEU A 1 188 ? -4.787 -8.518 -3.718 1.00 78.50 188 LEU A O 1
ATOM 1484 N N . LYS A 1 189 ? -4.761 -7.234 -1.874 1.00 79.06 189 LYS A N 1
ATOM 1485 C CA . LYS A 1 189 ? -5.873 -7.897 -1.206 1.00 79.06 189 LYS A CA 1
ATOM 1486 C C . LYS A 1 189 ? -7.128 -7.961 -2.082 1.00 79.06 189 LYS A C 1
ATOM 1488 O O . LYS A 1 189 ? -7.743 -9.018 -2.152 1.00 79.06 189 LYS A O 1
ATOM 1493 N N . GLY A 1 190 ? -7.470 -6.869 -2.771 1.00 76.94 190 GLY A N 1
ATOM 1494 C CA . GLY A 1 190 ? -8.619 -6.847 -3.682 1.00 76.94 190 GLY A CA 1
ATOM 1495 C C . GLY A 1 190 ? -8.552 -7.935 -4.760 1.00 76.94 190 GLY A C 1
ATOM 1496 O O . GLY A 1 190 ? -9.571 -8.528 -5.080 1.00 76.94 190 GLY A O 1
ATOM 1497 N N . ARG A 1 191 ? -7.350 -8.261 -5.252 1.00 74.06 191 ARG A N 1
ATOM 1498 C CA . ARG A 1 191 ? -7.144 -9.318 -6.258 1.00 74.06 191 ARG A CA 1
ATOM 1499 C C . ARG A 1 191 ? -7.154 -10.728 -5.670 1.00 74.06 191 ARG A C 1
ATOM 1501 O O . ARG A 1 191 ? -7.652 -11.650 -6.308 1.00 74.06 191 ARG A O 1
ATOM 1508 N N . LEU A 1 192 ? -6.635 -10.906 -4.454 1.00 72.44 192 LEU A N 1
ATOM 1509 C CA . LEU A 1 192 ? -6.631 -12.211 -3.772 1.00 72.44 192 LEU A CA 1
ATOM 1510 C C . LEU A 1 192 ? -8.037 -12.765 -3.542 1.00 72.44 192 LEU A C 1
ATOM 1512 O O . LEU A 1 192 ? -8.213 -13.981 -3.469 1.00 72.44 192 LEU A O 1
ATOM 1516 N N . ASP A 1 193 ? -9.012 -11.869 -3.391 1.00 71.56 193 ASP A N 1
ATOM 1517 C CA . ASP A 1 193 ? -10.403 -12.229 -3.154 1.00 71.56 193 ASP A CA 1
ATOM 1518 C C . ASP A 1 193 ? -11.098 -12.794 -4.411 1.00 71.56 193 ASP A C 1
ATOM 1520 O O . ASP A 1 193 ? -12.059 -13.547 -4.256 1.00 71.56 193 ASP A O 1
ATOM 1524 N N . GLU A 1 194 ? -10.617 -12.487 -5.624 1.00 71.44 194 GLU A N 1
ATOM 1525 C CA . GLU A 1 194 ? -11.319 -12.795 -6.883 1.00 71.44 194 GLU A CA 1
ATOM 1526 C C . GLU A 1 194 ? -10.844 -14.096 -7.558 1.00 71.44 194 GLU A C 1
ATOM 1528 O O . GLU A 1 194 ? -11.679 -14.932 -7.900 1.00 71.44 194 GLU A O 1
ATOM 1533 N N . ASP A 1 195 ? -9.528 -14.310 -7.702 1.00 66.19 195 ASP A N 1
ATOM 1534 C CA . ASP A 1 195 ? -9.019 -15.269 -8.707 1.00 66.19 195 ASP A CA 1
ATOM 1535 C C . ASP A 1 195 ? -8.005 -16.309 -8.186 1.00 66.19 195 ASP A C 1
ATOM 1537 O O . ASP A 1 195 ? -7.671 -17.265 -8.891 1.00 66.19 195 ASP A O 1
ATOM 1541 N N . MET A 1 196 ? -7.489 -16.170 -6.958 1.00 69.12 196 MET A N 1
ATOM 1542 C CA . MET A 1 196 ? -6.363 -17.002 -6.515 1.00 69.12 196 MET A CA 1
ATOM 1543 C C . MET A 1 196 ? -6.782 -18.391 -6.010 1.00 69.12 196 MET A C 1
ATOM 1545 O O . MET A 1 196 ? -7.733 -18.558 -5.244 1.00 69.12 196 MET A O 1
ATOM 1549 N N . MET A 1 197 ? -6.000 -19.408 -6.386 1.00 70.38 197 MET A N 1
ATOM 1550 C CA . MET A 1 197 ? -6.185 -20.795 -5.950 1.00 70.38 197 MET A CA 1
ATOM 1551 C C . MET A 1 197 ? -6.250 -20.894 -4.417 1.00 70.38 197 MET A C 1
ATOM 1553 O O . MET A 1 197 ? -5.366 -20.404 -3.711 1.00 70.38 197 MET A O 1
ATOM 1557 N N . ALA A 1 198 ? -7.256 -21.608 -3.898 1.00 78.12 198 ALA A N 1
ATOM 1558 C CA . ALA A 1 198 ? -7.532 -21.726 -2.460 1.00 78.12 198 ALA A CA 1
ATOM 1559 C C . ALA A 1 198 ? -6.308 -22.127 -1.604 1.00 78.12 198 ALA A C 1
ATOM 1561 O O . ALA A 1 198 ? -6.193 -21.713 -0.451 1.00 78.12 198 ALA A O 1
ATOM 1562 N N . GLY A 1 199 ? -5.375 -22.906 -2.167 1.00 80.50 199 GLY A N 1
ATOM 1563 C CA . GLY A 1 199 ? -4.138 -23.299 -1.486 1.00 80.50 199 GLY A CA 1
ATOM 1564 C C . GLY A 1 199 ? -3.172 -22.135 -1.248 1.00 80.50 199 GLY A C 1
ATOM 1565 O O . GLY A 1 199 ? -2.682 -21.965 -0.134 1.00 80.50 199 GLY A O 1
ATOM 1566 N N . ALA A 1 200 ? -2.939 -21.303 -2.265 1.00 80.62 200 ALA A N 1
ATOM 1567 C CA . ALA A 1 200 ? -2.043 -20.154 -2.154 1.00 80.62 200 ALA A CA 1
ATOM 1568 C C . ALA A 1 200 ? -2.646 -19.059 -1.260 1.00 80.62 200 ALA A C 1
ATOM 1570 O O . ALA A 1 200 ? -1.931 -18.390 -0.517 1.00 80.62 200 ALA A O 1
ATOM 1571 N N . ARG A 1 201 ? -3.980 -18.951 -1.250 1.00 81.62 201 ARG A N 1
ATOM 1572 C CA . ARG A 1 201 ? -4.717 -18.067 -0.346 1.00 81.62 201 ARG A CA 1
ATOM 1573 C C . ARG A 1 201 ? -4.463 -18.383 1.131 1.00 81.62 201 ARG A C 1
ATOM 1575 O O . ARG A 1 201 ? -4.197 -17.465 1.896 1.00 81.62 201 ARG A O 1
ATOM 1582 N N . SER A 1 202 ? -4.510 -19.652 1.542 1.00 84.62 202 SER A N 1
ATOM 1583 C CA . SER A 1 202 ? -4.323 -20.011 2.957 1.00 84.62 202 SER A CA 1
ATOM 1584 C C . SER A 1 202 ? -2.904 -19.730 3.469 1.00 84.62 202 SER A C 1
ATOM 1586 O O . SER A 1 202 ? -2.759 -19.245 4.592 1.00 84.62 202 SER A O 1
ATOM 1588 N N . ASP A 1 203 ? -1.866 -20.016 2.672 1.00 85.25 203 ASP A N 1
ATOM 1589 C CA . ASP A 1 203 ? -0.476 -19.676 3.031 1.00 85.25 203 ASP A CA 1
ATOM 1590 C C . ASP A 1 203 ? -0.314 -18.160 3.179 1.00 85.25 203 ASP A C 1
ATOM 1592 O O . ASP A 1 203 ? 0.250 -17.647 4.150 1.00 85.25 203 ASP A O 1
ATOM 1596 N N . LEU A 1 204 ? -0.902 -17.433 2.236 1.00 81.38 204 LEU A N 1
ATOM 1597 C CA . LEU A 1 204 ? -0.860 -15.991 2.205 1.00 81.38 204 LEU A CA 1
ATOM 1598 C C . LEU A 1 204 ? -1.605 -15.344 3.375 1.00 81.38 204 LEU A C 1
ATOM 1600 O O . LEU A 1 204 ? -1.066 -14.435 3.997 1.00 81.38 204 LEU A O 1
ATOM 1604 N N . GLU A 1 205 ? -2.790 -15.831 3.738 1.00 83.94 205 GLU A N 1
ATOM 1605 C CA . GLU A 1 205 ? -3.509 -15.376 4.933 1.00 83.94 205 GLU A CA 1
ATOM 1606 C C . GLU A 1 205 ? -2.651 -15.556 6.194 1.00 83.94 205 GLU A C 1
ATOM 1608 O O . GLU A 1 205 ? -2.567 -14.640 7.012 1.00 83.94 205 GLU A O 1
ATOM 1613 N N . GLY A 1 206 ? -1.938 -16.680 6.332 1.00 86.25 206 GLY A N 1
ATOM 1614 C CA . GLY A 1 206 ? -1.012 -16.907 7.449 1.00 86.25 206 GLY A CA 1
ATOM 1615 C C . GLY A 1 206 ? 0.188 -15.952 7.448 1.00 86.25 206 GLY A C 1
ATOM 1616 O O . GLY A 1 206 ? 0.596 -15.437 8.494 1.00 86.25 206 GLY A O 1
ATOM 1617 N N . LYS A 1 207 ? 0.746 -15.665 6.270 1.00 86.06 207 LYS A N 1
ATOM 1618 C CA . LYS A 1 207 ? 1.832 -14.691 6.092 1.00 86.06 207 LYS A CA 1
ATOM 1619 C C . LYS A 1 207 ? 1.387 -13.265 6.427 1.00 86.06 207 LYS A C 1
ATOM 1621 O O . LYS A 1 207 ? 2.096 -12.560 7.151 1.00 86.06 207 LYS A O 1
ATOM 1626 N N . VAL A 1 208 ? 0.216 -12.868 5.937 1.00 83.75 208 VAL A N 1
ATOM 1627 C CA . VAL A 1 208 ? -0.406 -11.566 6.194 1.00 83.75 208 VAL A CA 1
ATOM 1628 C C . VAL A 1 208 ? -0.771 -11.423 7.664 1.00 83.75 208 VAL A C 1
ATOM 1630 O O . VAL A 1 208 ? -0.535 -10.367 8.236 1.00 83.75 208 VAL A O 1
ATOM 1633 N N . GLU A 1 209 ? -1.267 -12.475 8.311 1.00 86.69 209 GLU A N 1
ATOM 1634 C CA . GLU A 1 209 ? -1.525 -12.471 9.752 1.00 86.69 209 GLU A CA 1
ATOM 1635 C C . GLU A 1 209 ? -0.251 -12.156 10.543 1.00 86.69 209 GLU A C 1
ATOM 1637 O O . GLU A 1 209 ? -0.247 -11.285 11.414 1.00 86.69 209 GLU A O 1
ATOM 1642 N N . GLY A 1 210 ? 0.856 -12.821 10.200 1.00 84.81 210 GLY A N 1
ATOM 1643 C CA . GLY A 1 210 ? 2.154 -12.552 10.813 1.00 84.81 210 GLY A CA 1
ATOM 1644 C C . GLY A 1 210 ? 2.635 -11.117 10.581 1.00 84.81 210 GLY A C 1
ATOM 1645 O O . GLY A 1 210 ? 3.182 -10.504 11.494 1.00 84.81 210 GLY A O 1
ATOM 1646 N N . ALA A 1 211 ? 2.413 -10.572 9.383 1.00 83.00 211 ALA A N 1
ATOM 1647 C CA . ALA A 1 211 ? 2.710 -9.179 9.049 1.00 83.00 211 ALA A CA 1
ATOM 1648 C C . ALA A 1 211 ? 1.850 -8.197 9.861 1.00 83.00 211 ALA A C 1
ATOM 1650 O O . ALA A 1 211 ? 2.378 -7.289 10.499 1.00 83.00 211 ALA A O 1
ATOM 1651 N N . LEU A 1 212 ? 0.534 -8.408 9.912 1.00 83.06 212 LEU A N 1
ATOM 1652 C CA . LEU A 1 212 ? -0.389 -7.584 10.692 1.00 83.06 212 LEU A CA 1
ATOM 1653 C C . LEU A 1 212 ? -0.036 -7.599 12.180 1.00 83.06 212 LEU A C 1
ATOM 1655 O O . LEU A 1 212 ? -0.085 -6.550 12.813 1.00 83.06 212 LEU A O 1
ATOM 1659 N N . GLY A 1 213 ? 0.378 -8.743 12.731 1.00 87.38 213 GLY A N 1
ATOM 1660 C CA . GLY A 1 213 ? 0.839 -8.843 14.120 1.00 87.38 213 GLY A CA 1
ATOM 1661 C C . GLY A 1 213 ? 2.040 -7.946 14.442 1.00 87.38 213 GLY A C 1
ATOM 1662 O O . GLY A 1 213 ? 2.166 -7.472 15.569 1.00 87.38 213 GLY A O 1
ATOM 1663 N N . VAL A 1 214 ? 2.900 -7.675 13.458 1.00 85.50 214 VAL A N 1
ATOM 1664 C CA . VAL A 1 214 ? 4.020 -6.735 13.600 1.00 85.50 214 VAL A CA 1
ATOM 1665 C C . VAL A 1 214 ? 3.540 -5.296 13.442 1.00 85.50 214 VAL A C 1
ATOM 1667 O O . VAL A 1 214 ? 3.840 -4.466 14.294 1.00 85.50 214 VAL A O 1
ATOM 1670 N N . VAL A 1 215 ? 2.733 -5.001 12.417 1.00 82.44 215 VAL A N 1
ATOM 1671 C CA . VAL A 1 215 ? 2.198 -3.645 12.193 1.00 82.44 215 VAL A CA 1
ATOM 1672 C C . VAL A 1 215 ? 1.360 -3.162 13.384 1.00 82.44 215 VAL A C 1
ATOM 1674 O O . VAL A 1 215 ? 1.408 -1.988 13.741 1.00 82.44 215 VAL A O 1
ATOM 1677 N N . LYS A 1 216 ? 0.623 -4.065 14.042 1.00 87.62 216 LYS A N 1
ATOM 1678 C CA . LYS A 1 216 ? -0.176 -3.786 15.247 1.00 87.62 216 LYS A CA 1
ATOM 1679 C C . LYS A 1 216 ? 0.638 -3.245 16.428 1.00 87.62 216 LYS A C 1
ATOM 1681 O O . LYS A 1 216 ? 0.061 -2.676 17.347 1.00 87.62 216 LYS A O 1
ATOM 1686 N N . GLN A 1 217 ? 1.961 -3.383 16.410 1.00 87.88 217 GLN A N 1
ATOM 1687 C CA . GLN A 1 217 ? 2.838 -2.786 17.422 1.00 87.88 217 GLN A CA 1
ATOM 1688 C C . GLN A 1 217 ? 2.987 -1.267 17.230 1.00 87.88 217 GLN A C 1
ATOM 1690 O O . GLN A 1 217 ? 3.332 -0.566 18.172 1.00 87.88 217 GLN A O 1
ATOM 1695 N N . GLU A 1 218 ? 2.679 -0.754 16.035 1.00 86.69 218 GLU A N 1
ATOM 1696 C CA . GLU A 1 218 ? 2.895 0.631 15.605 1.00 86.69 218 GLU A CA 1
ATOM 1697 C C . GLU A 1 218 ? 1.595 1.241 15.044 1.00 86.69 218 GLU A C 1
ATOM 1699 O O . GLU A 1 218 ? 1.550 1.787 13.943 1.00 86.69 218 GLU A O 1
ATOM 1704 N N . LEU A 1 219 ? 0.489 1.146 15.789 1.00 90.38 219 LEU A N 1
ATOM 1705 C CA . LEU A 1 219 ? -0.822 1.665 15.351 1.00 90.38 219 LEU A CA 1
ATOM 1706 C C . LEU A 1 219 ? -0.942 3.199 15.415 1.00 90.38 219 LEU A C 1
ATOM 1708 O O . LEU A 1 219 ? -1.935 3.762 14.940 1.00 90.38 219 LEU A O 1
ATOM 1712 N N . GLY A 1 220 ? 0.063 3.873 15.978 1.00 88.44 220 GLY A N 1
ATOM 1713 C CA . GLY A 1 220 ? 0.125 5.325 16.113 1.00 88.44 220 GLY A CA 1
ATOM 1714 C C . GLY A 1 220 ? 0.157 6.080 14.779 1.00 88.44 220 GLY A C 1
ATOM 1715 O O . GLY A 1 220 ? 0.239 5.515 13.687 1.00 88.44 220 GLY A O 1
ATOM 1716 N N . HIS A 1 221 ? 0.086 7.411 14.864 1.00 84.50 221 HIS A N 1
ATOM 1717 C CA . HIS A 1 221 ? 0.231 8.318 13.714 1.00 84.50 221 HIS A CA 1
ATOM 1718 C C . HIS A 1 221 ? -0.720 8.013 12.534 1.00 84.50 221 HIS A C 1
ATOM 1720 O O . HIS A 1 221 ? -0.357 8.188 11.366 1.00 84.50 221 HIS A O 1
ATOM 1726 N N . GLY A 1 222 ? -1.925 7.516 12.825 1.00 85.81 222 GLY A N 1
ATOM 1727 C CA . GLY A 1 222 ? -2.940 7.182 11.823 1.00 85.81 222 GLY A CA 1
ATOM 1728 C C . GLY A 1 222 ? -2.714 5.860 11.078 1.00 85.81 222 GLY A C 1
ATOM 1729 O O . GLY A 1 222 ? -3.493 5.547 10.177 1.00 85.81 222 GLY A O 1
ATOM 1730 N N . LEU A 1 223 ? -1.695 5.064 11.432 1.00 85.75 223 LEU A N 1
ATOM 1731 C CA . LEU A 1 223 ? -1.461 3.750 10.815 1.00 85.75 223 LEU A CA 1
ATOM 1732 C C . LEU A 1 223 ? -2.613 2.780 11.094 1.00 85.75 223 LEU A C 1
ATOM 1734 O O . LEU A 1 223 ? -3.054 2.096 10.171 1.00 85.75 223 LEU A O 1
ATOM 1738 N N . GLY A 1 224 ? -3.162 2.781 12.314 1.00 91.50 224 GLY A N 1
ATOM 1739 C CA . GLY A 1 224 ? -4.343 1.979 12.644 1.00 91.50 224 GLY A CA 1
ATOM 1740 C C . GLY A 1 224 ? -5.538 2.291 11.741 1.00 91.50 224 GLY A C 1
ATOM 1741 O O . GLY A 1 224 ? -6.095 1.389 11.123 1.00 91.50 224 GLY A O 1
ATOM 1742 N N . ILE A 1 225 ? -5.869 3.573 11.555 1.00 91.62 225 ILE A N 1
ATOM 1743 C CA . ILE A 1 225 ? -6.964 4.005 10.666 1.00 91.62 225 ILE A CA 1
ATOM 1744 C C . ILE A 1 225 ? -6.698 3.612 9.206 1.00 91.62 225 ILE A C 1
ATOM 1746 O O . ILE A 1 225 ? -7.597 3.123 8.518 1.00 91.62 225 ILE A O 1
ATOM 1750 N N . ALA A 1 226 ? -5.459 3.774 8.732 1.00 86.38 226 ALA A N 1
ATOM 1751 C CA . ALA A 1 226 ? -5.078 3.382 7.377 1.00 86.38 226 ALA A CA 1
ATOM 1752 C C . ALA A 1 226 ? -5.242 1.869 7.145 1.00 86.38 226 ALA A C 1
ATOM 1754 O O . ALA A 1 226 ? -5.766 1.462 6.104 1.00 86.38 226 ALA A O 1
ATOM 1755 N N . LEU A 1 227 ? -4.855 1.034 8.115 1.00 88.62 227 LEU A N 1
ATOM 1756 C CA . LEU A 1 227 ? -5.069 -0.414 8.057 1.00 88.62 227 LEU A CA 1
ATOM 1757 C C . LEU A 1 227 ? -6.549 -0.773 8.069 1.00 88.62 227 LEU A C 1
ATOM 1759 O O . LEU A 1 227 ? -6.967 -1.598 7.262 1.00 88.62 227 LEU A O 1
ATOM 1763 N N . LEU A 1 228 ? -7.346 -0.146 8.938 1.00 92.06 228 LEU A N 1
ATOM 1764 C CA . LEU A 1 228 ? -8.793 -0.368 8.997 1.00 92.06 228 LEU A CA 1
ATOM 1765 C C . LEU A 1 228 ? -9.441 -0.119 7.642 1.00 92.06 228 LEU A C 1
ATOM 1767 O O . LEU A 1 228 ? -10.132 -0.985 7.113 1.00 92.06 228 LEU A O 1
ATOM 1771 N N . ARG A 1 229 ? -9.158 1.037 7.043 1.00 89.50 229 ARG A N 1
ATOM 1772 C CA . ARG A 1 229 ? -9.646 1.388 5.708 1.00 89.50 229 ARG A CA 1
ATOM 1773 C C . ARG A 1 229 ? -9.199 0.373 4.655 1.00 89.50 229 ARG A C 1
ATOM 1775 O O . ARG A 1 229 ? -9.994 -0.029 3.813 1.00 89.50 229 ARG A O 1
ATOM 1782 N N . THR A 1 230 ? -7.940 -0.049 4.712 1.00 86.06 230 THR A N 1
ATOM 1783 C CA . THR A 1 230 ? -7.369 -1.026 3.774 1.00 86.06 230 THR A CA 1
ATOM 1784 C C . THR A 1 230 ? -8.061 -2.386 3.886 1.00 86.06 230 THR A C 1
ATOM 1786 O O . THR A 1 230 ? -8.417 -2.995 2.880 1.00 86.06 230 THR A O 1
ATOM 1789 N N . LEU A 1 231 ? -8.304 -2.853 5.111 1.00 88.69 231 LEU A N 1
ATOM 1790 C CA . LEU A 1 231 ? -8.961 -4.130 5.370 1.00 88.69 231 LEU A CA 1
ATOM 1791 C C . LEU A 1 231 ? -10.455 -4.094 5.048 1.00 88.69 231 LEU A C 1
ATOM 1793 O O . LEU A 1 231 ? -10.983 -5.095 4.573 1.00 88.69 231 LEU A O 1
ATOM 1797 N N . LEU A 1 232 ? -11.136 -2.973 5.270 1.00 89.62 232 LEU A N 1
ATOM 1798 C CA . LEU A 1 232 ? -12.574 -2.856 5.015 1.00 89.62 232 LEU A CA 1
ATOM 1799 C C . LEU A 1 232 ? -12.908 -2.537 3.553 1.00 89.62 232 LEU A C 1
ATOM 1801 O O . LEU A 1 232 ? -14.031 -2.817 3.129 1.00 89.62 232 LEU A O 1
ATOM 1805 N N . GLY A 1 233 ? -11.950 -2.004 2.789 1.00 85.44 233 GLY A N 1
ATOM 1806 C CA . GLY A 1 233 ? -12.139 -1.598 1.397 1.00 85.44 233 GLY A CA 1
ATOM 1807 C C . GLY A 1 233 ? -13.001 -0.338 1.246 1.00 85.44 233 GLY A C 1
ATOM 1808 O O . GLY A 1 233 ? -13.471 0.243 2.224 1.00 85.44 233 GLY A O 1
ATOM 1809 N N . SER A 1 234 ? -13.199 0.103 -0.001 1.00 76.06 234 SER A N 1
ATOM 1810 C CA . SER A 1 234 ? -13.949 1.332 -0.314 1.00 76.06 234 SER A CA 1
ATOM 1811 C C . SER A 1 234 ? -15.432 1.111 -0.617 1.00 76.06 234 SER A C 1
ATOM 1813 O O . SER A 1 234 ? -16.217 2.032 -0.410 1.00 76.06 234 SER A O 1
ATOM 1815 N N . SER A 1 235 ? -15.834 -0.077 -1.084 1.00 69.81 235 SER A N 1
ATOM 1816 C CA . SER A 1 235 ? -17.231 -0.360 -1.434 1.00 69.81 235 SER A CA 1
ATOM 1817 C C . SER A 1 235 ? -17.865 -1.329 -0.438 1.00 69.81 235 SER A C 1
ATOM 1819 O O . SER A 1 235 ? -17.221 -2.315 -0.069 1.00 69.81 235 SER A O 1
ATOM 1821 N N . PRO A 1 236 ? -19.107 -1.083 0.022 1.00 65.38 236 PRO A N 1
ATOM 1822 C CA . PRO A 1 236 ? -19.887 -2.126 0.672 1.00 65.38 236 PRO A CA 1
ATOM 1823 C C . PRO A 1 236 ? -20.102 -3.291 -0.302 1.00 65.38 236 PRO A C 1
ATOM 1825 O O . PRO A 1 236 ? -20.136 -3.067 -1.514 1.00 65.38 236 PRO A O 1
ATOM 1828 N N . PRO A 1 237 ? -20.216 -4.528 0.210 1.00 64.69 237 PRO A N 1
ATOM 1829 C CA . PRO A 1 237 ? -20.487 -5.681 -0.634 1.00 64.69 237 PRO A CA 1
ATOM 1830 C C . PRO A 1 237 ? -21.797 -5.454 -1.395 1.00 64.69 237 PRO A C 1
ATOM 1832 O O . PRO A 1 237 ? -22.826 -5.147 -0.788 1.00 64.69 237 PRO A O 1
ATOM 1835 N N . ASP A 1 238 ? -21.756 -5.588 -2.722 1.00 70.88 238 ASP A N 1
ATOM 1836 C CA . ASP A 1 238 ? -22.955 -5.520 -3.551 1.00 70.88 238 ASP A CA 1
ATOM 1837 C C . ASP A 1 238 ? -23.884 -6.673 -3.162 1.00 70.88 238 ASP A C 1
ATOM 1839 O O . ASP A 1 238 ? -23.592 -7.844 -3.422 1.00 70.88 238 ASP A O 1
ATOM 1843 N N . PHE A 1 239 ? -25.026 -6.332 -2.555 1.00 61.59 239 PHE A N 1
ATOM 1844 C CA . PHE A 1 239 ? -26.031 -7.279 -2.053 1.00 61.59 239 PHE A CA 1
ATOM 1845 C C . PHE A 1 239 ? -26.602 -8.221 -3.130 1.00 61.59 239 PHE A C 1
ATOM 1847 O O . PHE A 1 239 ? -27.295 -9.176 -2.791 1.00 61.59 239 PHE A O 1
ATOM 1854 N N . GLY A 1 240 ? -26.339 -7.955 -4.414 1.00 63.59 240 GLY A N 1
ATOM 1855 C CA . GLY A 1 240 ? -26.751 -8.795 -5.540 1.00 63.59 240 GLY A CA 1
ATOM 1856 C C . GLY A 1 240 ? -25.702 -9.802 -6.018 1.00 63.59 240 GLY A C 1
ATOM 1857 O O . GLY A 1 240 ? -25.997 -10.573 -6.928 1.00 63.59 240 GLY A O 1
ATOM 1858 N N . SER A 1 241 ? -24.489 -9.800 -5.458 1.00 64.75 241 SER A N 1
ATOM 1859 C CA . SER A 1 241 ? -23.448 -10.759 -5.837 1.00 64.75 241 SER A CA 1
ATOM 1860 C C . SER A 1 241 ? -23.527 -12.013 -4.956 1.00 64.75 241 SER A C 1
ATOM 1862 O O . SER A 1 241 ? -23.136 -12.010 -3.790 1.00 64.75 241 SER A O 1
ATOM 1864 N N . ASP A 1 242 ? -24.015 -13.122 -5.521 1.00 56.47 242 ASP A N 1
ATOM 1865 C CA . ASP A 1 242 ? -24.116 -14.433 -4.844 1.00 56.47 242 ASP A CA 1
ATOM 1866 C C . ASP A 1 242 ? -22.752 -14.987 -4.355 1.00 56.47 242 ASP A C 1
ATOM 1868 O O . ASP A 1 242 ? -22.695 -15.971 -3.619 1.00 56.47 242 ASP A O 1
ATOM 1872 N N . PHE A 1 243 ? -21.641 -14.333 -4.710 1.00 50.94 243 PHE A N 1
ATOM 1873 C CA . PHE A 1 243 ? -20.273 -14.684 -4.314 1.00 50.94 243 PHE A CA 1
ATOM 1874 C C . PHE A 1 243 ? -19.822 -14.087 -2.958 1.00 50.94 243 PHE A C 1
ATOM 1876 O O . PHE A 1 243 ? -18.723 -14.380 -2.489 1.00 50.94 243 PHE A O 1
ATOM 1883 N N . GLY A 1 244 ? -20.654 -13.285 -2.281 1.00 51.34 244 GLY A N 1
ATOM 1884 C CA . GLY A 1 244 ? -20.246 -12.468 -1.124 1.00 51.34 244 GLY A CA 1
ATOM 1885 C C . GLY A 1 244 ? -20.104 -13.150 0.251 1.00 51.34 244 GLY A C 1
ATOM 1886 O O . GLY A 1 244 ? -19.759 -12.470 1.216 1.00 51.34 244 GLY A O 1
ATOM 1887 N N . GLN A 1 245 ? -20.370 -14.453 0.414 1.00 56.59 245 GLN A N 1
ATOM 1888 C CA . GLN A 1 245 ? -20.556 -15.019 1.766 1.00 56.59 245 GLN A CA 1
ATOM 1889 C C . GLN A 1 245 ? -19.288 -15.438 2.535 1.00 56.59 245 GLN A C 1
ATOM 1891 O O . GLN A 1 245 ? -19.381 -15.616 3.750 1.00 56.59 245 GLN A O 1
ATOM 1896 N N . HIS A 1 246 ? -18.115 -15.612 1.911 1.00 56.47 246 HIS A N 1
ATOM 1897 C CA . HIS A 1 246 ? -16.958 -16.204 2.620 1.00 56.47 246 HIS A CA 1
ATOM 1898 C C . HIS A 1 246 ? -15.703 -15.326 2.706 1.00 56.47 246 HIS A C 1
ATOM 1900 O O . HIS A 1 246 ? -15.016 -15.385 3.725 1.00 56.47 246 HIS A O 1
ATOM 1906 N N . SER A 1 247 ? -15.419 -14.455 1.731 1.00 59.75 247 SER A N 1
ATOM 1907 C CA . SER A 1 247 ? -14.171 -13.666 1.759 1.00 59.75 247 SER A CA 1
ATOM 1908 C C . SER A 1 247 ? -14.190 -12.497 2.752 1.00 59.75 247 SER A C 1
ATOM 1910 O O . SER A 1 247 ? -13.168 -12.154 3.348 1.00 59.75 247 SER A O 1
ATOM 1912 N N . GLY A 1 248 ? -15.362 -11.899 2.989 1.00 68.94 248 GLY A N 1
ATOM 1913 C CA . GLY A 1 248 ? -15.470 -10.683 3.799 1.00 68.94 248 GLY A CA 1
ATOM 1914 C C . GLY A 1 248 ? -15.139 -10.884 5.282 1.00 68.94 248 GLY A C 1
ATOM 1915 O O . GLY A 1 248 ? -14.541 -10.004 5.902 1.00 68.94 248 GLY A O 1
ATOM 1916 N N . SER A 1 249 ? -15.475 -12.048 5.851 1.00 83.25 249 SER A N 1
ATOM 1917 C CA . SER A 1 249 ? -15.430 -12.267 7.305 1.00 83.25 249 SER A CA 1
ATOM 1918 C C . SER A 1 249 ? -14.025 -12.106 7.892 1.00 83.25 249 SER A C 1
ATOM 1920 O O . SER A 1 249 ? -13.860 -11.405 8.891 1.00 83.25 249 SER A O 1
ATOM 1922 N N . TRP A 1 250 ? -12.999 -12.669 7.242 1.00 88.12 250 TRP A N 1
ATOM 1923 C CA . TRP A 1 250 ? -11.621 -12.587 7.736 1.00 88.12 250 TRP A CA 1
ATOM 1924 C C . TRP A 1 250 ? -11.159 -11.132 7.860 1.00 88.12 250 TRP A C 1
ATOM 1926 O O . TRP A 1 250 ? -10.735 -10.694 8.927 1.00 88.12 250 TRP A O 1
ATOM 1936 N N . SER A 1 251 ? -11.335 -10.349 6.798 1.00 87.81 251 SER A N 1
ATOM 1937 C CA . SER A 1 251 ? -10.888 -8.954 6.744 1.00 87.81 251 SER A CA 1
ATOM 1938 C C . SER A 1 251 ? -11.584 -8.068 7.771 1.00 87.81 251 SER A C 1
ATOM 1940 O O . SER A 1 251 ? -10.949 -7.218 8.396 1.00 87.81 251 SER A O 1
ATOM 1942 N N . ILE A 1 252 ? -12.886 -8.286 7.965 1.00 92.12 252 ILE A N 1
ATOM 1943 C CA . ILE A 1 252 ? -13.694 -7.563 8.949 1.00 92.12 252 ILE A CA 1
ATOM 1944 C C . ILE A 1 252 ? -13.223 -7.893 10.361 1.00 92.12 252 ILE A C 1
ATOM 1946 O O . ILE A 1 252 ? -13.012 -6.983 11.158 1.00 92.12 252 ILE A O 1
ATOM 1950 N N . LEU A 1 253 ? -13.004 -9.173 10.671 1.00 93.25 253 LEU A N 1
ATOM 1951 C CA . LEU A 1 253 ? -12.498 -9.589 11.980 1.00 93.25 253 LEU A CA 1
ATOM 1952 C C . LEU A 1 253 ? -11.111 -9.000 12.258 1.00 93.25 253 LEU A C 1
ATOM 1954 O O . LEU A 1 253 ? -10.849 -8.557 13.375 1.00 93.25 253 LEU A O 1
ATOM 1958 N N . LYS A 1 254 ? -10.236 -8.923 11.248 1.00 92.62 254 LYS A N 1
ATOM 1959 C CA . LYS A 1 254 ? -8.934 -8.252 11.389 1.00 92.62 254 LYS A CA 1
ATOM 1960 C C . LYS A 1 254 ? -9.070 -6.754 11.592 1.00 92.62 254 LYS A C 1
ATOM 1962 O O . LYS A 1 254 ? -8.379 -6.217 12.451 1.00 92.62 254 LYS A O 1
ATOM 1967 N N . ALA A 1 255 ? -9.982 -6.095 10.884 1.00 94.31 255 ALA A N 1
ATOM 1968 C CA . ALA A 1 255 ? -10.263 -4.686 11.119 1.00 94.31 255 ALA A CA 1
ATOM 1969 C C . ALA A 1 255 ? -10.758 -4.457 12.559 1.00 94.31 255 ALA A C 1
ATOM 1971 O O . ALA A 1 255 ? -10.200 -3.638 13.280 1.00 94.31 255 ALA A O 1
ATOM 1972 N N . ILE A 1 256 ? -11.727 -5.236 13.039 1.00 95.75 256 ILE A N 1
ATOM 1973 C CA . ILE A 1 256 ? -12.229 -5.115 14.418 1.00 95.75 256 ILE A CA 1
ATOM 1974 C C . ILE A 1 256 ? -11.116 -5.376 15.436 1.00 95.75 256 ILE A C 1
ATOM 1976 O O . ILE A 1 256 ? -10.993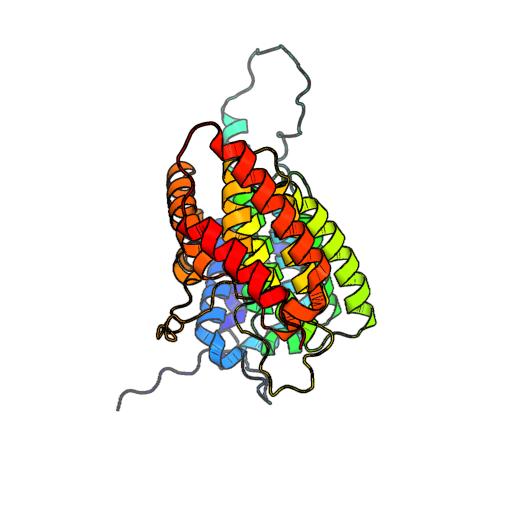 -4.641 16.409 1.00 95.75 256 ILE A O 1
ATOM 1980 N N . SER A 1 257 ? -10.253 -6.358 15.182 1.00 95.88 257 SER A N 1
ATOM 1981 C CA . SER A 1 257 ? -9.105 -6.636 16.045 1.00 95.88 257 SER A CA 1
ATOM 1982 C C . SER A 1 257 ? -8.091 -5.482 16.087 1.00 95.88 257 SER A C 1
ATOM 1984 O O . SER A 1 257 ? -7.451 -5.277 17.109 1.00 95.88 257 SER A O 1
ATOM 1986 N N . ILE A 1 258 ? -7.950 -4.690 15.018 1.00 95.25 258 ILE A N 1
ATOM 1987 C CA . ILE A 1 258 ? -7.144 -3.458 15.057 1.00 95.25 258 ILE A CA 1
ATOM 1988 C C . ILE A 1 258 ? -7.813 -2.399 15.937 1.00 95.25 258 ILE A C 1
ATOM 1990 O O . ILE A 1 258 ? -7.129 -1.744 16.718 1.00 95.25 258 ILE A O 1
ATOM 1994 N N . VAL A 1 259 ? -9.138 -2.240 15.847 1.00 96.75 259 VAL A N 1
ATOM 1995 C CA . VAL A 1 259 ? -9.882 -1.336 16.742 1.00 96.75 259 VAL A CA 1
ATOM 1996 C C . VAL A 1 259 ? -9.703 -1.755 18.201 1.00 96.75 259 VAL A C 1
ATOM 1998 O O . VAL A 1 259 ? -9.462 -0.908 19.056 1.00 96.75 259 VAL A O 1
ATOM 2001 N N . GLU A 1 260 ? -9.785 -3.052 18.485 1.00 96.81 260 GLU A N 1
ATOM 2002 C CA . GLU A 1 260 ? -9.539 -3.608 19.815 1.00 96.81 260 GLU A CA 1
ATOM 2003 C C . GLU A 1 260 ? -8.143 -3.238 20.338 1.00 96.81 260 GLU A C 1
ATOM 2005 O O . GLU A 1 260 ? -8.033 -2.687 21.435 1.00 96.81 260 GLU A O 1
ATOM 2010 N N . ASP A 1 261 ? -7.097 -3.448 19.535 1.00 96.50 261 ASP A N 1
ATOM 2011 C CA . ASP A 1 261 ? -5.721 -3.098 19.908 1.00 96.50 261 ASP A CA 1
ATOM 2012 C C . ASP A 1 261 ? -5.565 -1.589 20.167 1.00 96.50 261 ASP A C 1
ATOM 2014 O O . ASP A 1 261 ? -4.915 -1.185 21.134 1.00 96.50 261 ASP A O 1
ATOM 2018 N N . MET A 1 262 ? -6.203 -0.737 19.353 1.00 96.69 262 MET A N 1
ATOM 2019 C CA . MET A 1 262 ? -6.208 0.718 19.561 1.00 96.69 262 MET A CA 1
ATOM 2020 C C . MET A 1 262 ? -6.891 1.107 20.880 1.00 96.69 262 MET A C 1
ATOM 2022 O O . MET A 1 262 ? -6.395 1.975 21.595 1.00 96.69 262 MET A O 1
ATOM 2026 N N . LEU A 1 263 ? -8.008 0.458 21.227 1.00 96.38 263 LEU A N 1
ATOM 2027 C CA . LEU A 1 263 ? -8.749 0.705 22.470 1.00 96.38 263 LEU A CA 1
ATOM 2028 C C . LEU A 1 263 ? -7.980 0.245 23.717 1.00 96.38 263 LEU A C 1
ATOM 2030 O O . LEU A 1 263 ? -8.092 0.876 24.768 1.00 96.38 263 LEU A O 1
ATOM 2034 N N . GLN A 1 264 ? -7.204 -0.835 23.610 1.00 96.31 264 GLN A N 1
ATOM 2035 C CA . GLN A 1 264 ? -6.384 -1.377 24.702 1.00 96.31 264 GLN A CA 1
ATOM 2036 C C . GLN A 1 264 ? -5.050 -0.646 24.890 1.00 96.31 264 GLN A C 1
ATOM 2038 O O . GLN A 1 264 ? -4.372 -0.847 25.902 1.00 96.31 264 GLN A O 1
ATOM 2043 N N . HIS A 1 265 ? -4.654 0.188 23.931 1.00 96.19 265 HIS A N 1
ATOM 2044 C CA . HIS A 1 265 ? -3.354 0.839 23.953 1.00 96.19 265 HIS A CA 1
ATOM 2045 C C . HIS A 1 265 ? -3.203 1.803 25.142 1.00 96.19 265 HIS A C 1
ATOM 2047 O O . HIS A 1 265 ? -4.175 2.394 25.596 1.00 96.19 265 HIS A O 1
ATOM 2053 N N . GLN A 1 266 ? -1.985 1.995 25.658 1.00 95.12 266 GLN A N 1
ATOM 2054 C CA . GLN A 1 266 ? -1.745 2.894 26.805 1.00 95.12 266 GLN A CA 1
ATOM 2055 C C . GLN A 1 266 ? -1.800 4.385 26.428 1.00 95.12 266 GLN A C 1
ATOM 2057 O O . GLN A 1 266 ? -2.065 5.238 27.273 1.00 95.12 266 GLN A O 1
ATOM 2062 N N . ASP A 1 267 ? -1.540 4.692 25.158 1.00 94.25 267 ASP A N 1
ATOM 2063 C CA . ASP A 1 267 ? -1.608 6.044 24.597 1.00 94.25 267 ASP A CA 1
ATOM 2064 C C . ASP A 1 267 ? -3.064 6.515 24.447 1.00 94.25 267 ASP A C 1
ATOM 2066 O O . ASP A 1 267 ? -3.858 5.897 23.734 1.00 94.25 267 ASP A O 1
ATOM 2070 N N . ARG A 1 268 ? -3.401 7.637 25.095 1.00 93.19 268 ARG A N 1
ATOM 2071 C CA . ARG A 1 268 ? -4.746 8.228 25.082 1.00 93.19 268 ARG A CA 1
ATOM 2072 C C . ARG A 1 268 ? -5.158 8.742 23.706 1.00 93.19 268 ARG A C 1
ATOM 2074 O O . ARG A 1 268 ? -6.340 8.641 23.380 1.00 93.19 268 ARG A O 1
ATOM 2081 N N . ASP A 1 269 ? -4.223 9.238 22.901 1.00 91.25 269 ASP A N 1
ATOM 2082 C CA . ASP A 1 269 ? -4.533 9.725 21.554 1.00 91.25 269 ASP A CA 1
ATOM 2083 C C . ASP A 1 269 ? -4.949 8.551 20.660 1.00 91.25 269 ASP A C 1
ATOM 2085 O O . ASP A 1 269 ? -5.941 8.626 19.930 1.00 91.25 269 ASP A O 1
ATOM 2089 N N . LEU A 1 270 ? -4.253 7.416 20.789 1.00 93.25 270 LEU A N 1
ATOM 2090 C CA . LEU A 1 270 ? -4.585 6.200 20.053 1.00 93.25 270 LEU A CA 1
ATOM 2091 C C . LEU A 1 270 ? -5.889 5.556 20.544 1.00 93.25 270 LEU A C 1
ATOM 2093 O O . LEU A 1 270 ? -6.694 5.127 19.718 1.00 93.25 270 LEU A O 1
ATOM 2097 N N . GLN A 1 271 ? -6.142 5.551 21.857 1.00 95.12 271 GLN A N 1
ATOM 2098 C CA . GLN A 1 271 ? -7.435 5.125 22.408 1.00 95.12 271 GLN A CA 1
ATOM 2099 C C . GLN A 1 271 ? -8.583 5.985 21.872 1.00 95.12 271 GLN A C 1
ATOM 2101 O O . GLN A 1 271 ? -9.625 5.450 21.493 1.00 95.12 271 GLN A O 1
ATOM 2106 N N . SER A 1 272 ? -8.398 7.309 21.819 1.00 92.44 272 SER A N 1
ATOM 2107 C CA . SER A 1 272 ? -9.389 8.238 21.269 1.00 92.44 272 SER A CA 1
ATOM 2108 C C . SER A 1 272 ? -9.674 7.928 19.801 1.00 92.44 272 SER A C 1
ATOM 2110 O O . SER A 1 272 ? -10.836 7.774 19.422 1.00 92.44 272 SER A O 1
ATOM 2112 N N . ALA A 1 273 ? -8.627 7.735 18.993 1.00 92.44 273 ALA A N 1
ATOM 2113 C CA . ALA A 1 273 ? -8.769 7.314 17.600 1.00 92.44 273 ALA A CA 1
ATOM 2114 C C . ALA A 1 273 ? -9.465 5.945 17.475 1.00 92.44 273 ALA A C 1
ATOM 2116 O O . ALA A 1 273 ? -10.262 5.740 16.563 1.00 92.44 273 ALA A O 1
ATOM 2117 N N . GLY A 1 274 ? -9.211 5.016 18.403 1.00 94.88 274 GLY A N 1
ATOM 2118 C CA . GLY A 1 274 ? -9.877 3.713 18.468 1.00 94.88 274 GLY A CA 1
ATOM 2119 C C . GLY A 1 274 ? -11.376 3.829 18.751 1.00 94.88 274 GLY A C 1
ATOM 2120 O O . GLY A 1 274 ? -12.177 3.158 18.103 1.00 94.88 274 GLY A O 1
ATOM 2121 N N . ILE A 1 275 ? -11.779 4.722 19.661 1.00 92.94 275 ILE A N 1
ATOM 2122 C CA . ILE A 1 275 ? -13.194 5.018 19.944 1.00 92.94 275 ILE A CA 1
ATOM 2123 C C . ILE A 1 275 ? -13.868 5.617 18.709 1.00 92.94 275 ILE A C 1
ATOM 2125 O O . ILE A 1 275 ? -14.978 5.213 18.354 1.00 92.94 275 ILE A O 1
ATOM 2129 N N . GLU A 1 276 ? -13.217 6.571 18.048 1.00 91.75 276 GLU A N 1
ATOM 2130 C CA . GLU A 1 276 ? -13.765 7.208 16.853 1.00 91.75 276 GLU A CA 1
ATOM 2131 C C . GLU A 1 276 ? -13.923 6.198 15.713 1.00 91.75 276 GLU A C 1
ATOM 2133 O O . GLU A 1 276 ? -14.997 6.095 15.119 1.00 91.75 276 GLU A O 1
ATOM 2138 N N . ALA A 1 277 ? -12.899 5.370 15.486 1.00 93.50 277 ALA A N 1
ATOM 2139 C CA . ALA A 1 277 ? -12.915 4.300 14.497 1.00 93.50 277 ALA A CA 1
ATOM 2140 C C . ALA A 1 277 ? -14.018 3.285 14.786 1.00 93.50 277 ALA A C 1
ATOM 2142 O O . ALA A 1 277 ? -14.803 2.965 13.896 1.00 93.50 277 ALA A O 1
ATOM 2143 N N . PHE A 1 278 ? -14.127 2.831 16.037 1.00 94.19 278 PHE A N 1
ATOM 2144 C CA . PHE A 1 278 ? -15.199 1.945 16.480 1.00 94.19 278 PHE A CA 1
ATOM 2145 C C . PHE A 1 278 ? -16.566 2.549 16.165 1.00 94.19 278 PHE A C 1
ATOM 2147 O O . PHE A 1 278 ? -17.401 1.909 15.536 1.00 94.19 278 PHE A O 1
ATOM 2154 N N . THR A 1 279 ? -16.785 3.806 16.545 1.00 90.69 279 THR A N 1
ATOM 2155 C CA . THR A 1 279 ? -18.059 4.497 16.322 1.00 90.69 279 THR A CA 1
ATOM 2156 C C . THR A 1 279 ? -18.355 4.621 14.822 1.00 90.69 279 THR A C 1
ATOM 2158 O O . THR A 1 279 ? -19.481 4.384 14.375 1.00 90.69 279 THR A O 1
ATOM 2161 N N . ARG A 1 280 ? -17.330 4.903 14.012 1.00 90.94 280 ARG A N 1
ATOM 2162 C CA . ARG A 1 280 ? -17.421 5.015 12.553 1.00 90.94 280 ARG A CA 1
ATOM 2163 C C . ARG A 1 280 ? -17.846 3.718 11.866 1.00 90.94 280 ARG A C 1
ATOM 2165 O O . ARG A 1 280 ? -18.506 3.815 10.830 1.00 90.94 280 ARG A O 1
ATOM 2172 N N . LEU A 1 281 ? -17.548 2.547 12.441 1.00 92.50 281 LEU A N 1
ATOM 2173 C CA . LEU A 1 281 ? -18.020 1.251 11.929 1.00 92.50 281 LEU A CA 1
ATOM 2174 C C . LEU A 1 281 ? -19.551 1.112 11.980 1.00 92.50 281 LEU A C 1
ATOM 2176 O O . LEU A 1 281 ? -20.096 0.354 11.180 1.00 92.50 281 LEU A O 1
ATOM 2180 N N . PHE A 1 282 ? -20.237 1.858 12.860 1.00 85.06 282 PHE A N 1
ATOM 2181 C CA . PHE A 1 282 ? -21.689 1.760 13.075 1.00 85.06 282 PHE A CA 1
ATOM 2182 C C . PHE A 1 282 ? -22.509 2.981 12.643 1.00 85.06 282 PHE A C 1
ATOM 2184 O O . PHE A 1 282 ? -23.714 2.836 12.438 1.00 85.06 282 PHE A O 1
ATOM 2191 N N . ILE A 1 283 ? -21.936 4.192 12.556 1.00 77.88 283 ILE A N 1
ATOM 2192 C CA . ILE A 1 283 ? -22.740 5.408 12.310 1.00 77.88 283 ILE A CA 1
ATOM 2193 C C . ILE A 1 283 ? -23.334 5.410 10.894 1.00 77.88 283 ILE A C 1
ATOM 2195 O O . ILE A 1 283 ? -22.732 5.945 9.974 1.00 77.88 283 ILE A O 1
ATOM 2199 N N . ARG A 1 284 ? -24.567 4.922 10.740 1.00 65.25 284 ARG A N 1
ATOM 2200 C CA . ARG A 1 284 ? -25.576 5.431 9.794 1.00 65.25 284 ARG A CA 1
ATOM 2201 C C . ARG A 1 284 ? -26.961 5.134 10.349 1.00 65.25 284 ARG A C 1
ATOM 2203 O O . ARG A 1 284 ? -27.532 4.089 10.077 1.00 65.25 284 ARG A O 1
ATOM 2210 N N . PHE A 1 285 ? -27.505 6.066 11.116 1.00 52.06 285 PHE A N 1
ATOM 2211 C CA . PHE A 1 285 ? -28.940 6.089 11.360 1.00 52.06 285 PHE A CA 1
ATOM 2212 C C . PHE A 1 285 ? -29.416 7.536 11.207 1.00 52.06 285 PHE A C 1
ATOM 2214 O O . PHE A 1 285 ? -29.034 8.414 11.976 1.00 52.06 285 PHE A O 1
ATOM 2221 N N . ASP A 1 286 ? -30.178 7.749 10.134 1.00 50.84 286 ASP A N 1
ATOM 2222 C CA . ASP A 1 286 ? -31.040 8.899 9.817 1.00 50.84 286 ASP A CA 1
ATOM 2223 C C . ASP A 1 286 ? -30.462 10.159 9.162 1.00 50.84 286 ASP A C 1
ATOM 2225 O O . ASP A 1 286 ? -31.241 11.033 8.783 1.00 50.84 286 ASP A O 1
ATOM 2229 N N . LEU A 1 287 ? -29.153 10.273 8.930 1.00 52.12 287 LEU A N 1
ATOM 2230 C CA . LEU A 1 287 ? -28.685 11.322 8.019 1.00 52.12 287 LEU A CA 1
ATOM 2231 C C . LEU A 1 287 ? -28.899 10.838 6.588 1.00 52.12 287 LEU A C 1
ATOM 2233 O O . LEU A 1 287 ? -28.387 9.775 6.223 1.00 52.12 287 LEU A O 1
ATOM 2237 N N . GLU A 1 288 ? -29.689 11.606 5.823 1.00 55.25 288 GLU A N 1
ATOM 2238 C CA . GLU A 1 288 ? -29.869 11.431 4.380 1.00 55.25 288 GLU A CA 1
ATOM 2239 C C . GLU A 1 288 ? -28.534 11.040 3.747 1.00 55.25 288 GLU A C 1
ATOM 2241 O O . GLU A 1 288 ? -27.489 11.515 4.213 1.00 55.25 288 GLU A O 1
ATOM 2246 N N . PRO A 1 289 ? -28.531 10.162 2.727 1.00 55.59 289 PRO A N 1
ATOM 2247 C CA . PRO A 1 289 ? -27.325 9.902 1.970 1.00 55.59 289 PRO A CA 1
ATOM 2248 C C . PRO A 1 289 ? -26.815 11.259 1.502 1.00 55.59 289 PRO A C 1
ATOM 2250 O O . PRO A 1 289 ? -27.355 11.842 0.569 1.00 55.59 289 PRO A O 1
ATOM 2253 N N . LEU A 1 290 ? -25.808 11.792 2.200 1.00 55.28 290 LEU A N 1
ATOM 2254 C CA . LEU A 1 290 ? -24.994 12.853 1.661 1.00 55.28 290 LEU A CA 1
ATOM 2255 C C . LEU A 1 290 ? -24.610 12.301 0.297 1.00 55.28 290 LEU A C 1
ATOM 2257 O O . LEU A 1 290 ? -24.072 11.187 0.233 1.00 55.28 290 LEU A O 1
ATOM 2261 N N . ASP A 1 291 ? -24.962 13.035 -0.758 1.00 50.91 291 ASP A N 1
ATOM 2262 C CA . ASP A 1 291 ? -24.314 12.945 -2.060 1.00 50.91 291 ASP A CA 1
ATOM 2263 C C . ASP A 1 291 ? -22.845 13.291 -1.796 1.00 50.91 291 ASP A C 1
ATOM 2265 O O . ASP A 1 291 ? -22.332 14.372 -2.076 1.00 50.91 291 ASP A O 1
ATOM 2269 N N . VAL A 1 292 ? -22.165 12.365 -1.125 1.00 51.25 292 VAL A N 1
ATOM 2270 C CA . VAL A 1 292 ? -20.740 12.218 -1.166 1.00 51.25 292 VAL A CA 1
ATOM 2271 C C . VAL A 1 292 ? -20.577 11.790 -2.604 1.00 51.25 292 VAL A C 1
ATOM 2273 O O . VAL A 1 292 ? -20.638 10.602 -2.926 1.00 51.25 292 VAL A O 1
ATOM 2276 N N . GLU A 1 293 ? -20.429 12.785 -3.488 1.00 47.19 293 GLU A N 1
ATOM 2277 C CA . GLU A 1 293 ? -19.681 12.576 -4.713 1.00 47.19 293 GLU A CA 1
ATOM 2278 C C . GLU A 1 293 ? -18.540 11.648 -4.321 1.00 47.19 293 GLU A C 1
ATOM 2280 O O . GLU A 1 293 ? -17.926 11.846 -3.266 1.00 47.19 293 GLU A O 1
ATOM 2285 N N . ALA A 1 294 ? -18.276 10.616 -5.114 1.00 48.34 294 ALA A N 1
ATOM 2286 C CA . ALA A 1 294 ? -17.148 9.719 -4.909 1.00 48.34 294 ALA A CA 1
ATOM 2287 C C . ALA A 1 294 ? -15.803 10.467 -5.083 1.00 48.34 294 ALA A C 1
ATOM 2289 O O . ALA A 1 294 ? -14.874 9.998 -5.741 1.00 48.34 294 ALA A O 1
ATOM 2290 N N . GLY A 1 295 ? -15.668 11.660 -4.506 1.00 42.88 295 GLY A N 1
ATOM 2291 C CA . GLY A 1 295 ? -14.478 12.405 -4.192 1.00 42.88 295 GLY A CA 1
ATOM 2292 C C . GLY A 1 295 ? -13.670 11.655 -3.159 1.00 42.88 295 GLY A C 1
ATOM 2293 O O . GLY A 1 295 ? -13.403 12.195 -2.110 1.00 42.88 295 GLY A O 1
ATOM 2294 N N . ASN A 1 296 ? -13.298 10.423 -3.500 1.00 49.69 296 ASN A N 1
ATOM 2295 C CA . ASN A 1 296 ? -12.093 9.692 -3.149 1.00 49.69 296 ASN A CA 1
ATOM 2296 C C . ASN A 1 296 ? -11.226 10.450 -2.116 1.00 49.69 296 ASN A C 1
ATOM 2298 O O . ASN A 1 296 ? -10.229 11.041 -2.522 1.00 49.69 296 ASN A O 1
ATOM 2302 N N . PRO A 1 297 ? -11.600 10.507 -0.821 1.00 38.66 297 PRO A N 1
ATOM 2303 C CA . PRO A 1 297 ? -10.994 11.441 0.144 1.00 38.66 297 PRO A CA 1
ATOM 2304 C C . PRO A 1 297 ? -9.612 10.975 0.618 1.00 38.66 297 PRO A C 1
ATOM 2306 O O . PRO A 1 297 ? -8.796 11.746 1.117 1.00 38.66 297 PRO A O 1
ATOM 2309 N N . GLY A 1 298 ? -9.233 9.758 0.223 1.00 45.06 298 GLY A N 1
ATOM 2310 C CA . GLY A 1 298 ? -7.841 9.354 0.157 1.00 45.06 298 GLY A CA 1
ATOM 2311 C C . GLY A 1 298 ? -7.000 10.204 -0.788 1.00 45.06 298 GLY A C 1
ATOM 2312 O O . GLY A 1 298 ? -5.790 10.210 -0.625 1.00 45.06 298 GLY A O 1
ATOM 2313 N N . LYS A 1 299 ? -7.589 10.934 -1.744 1.00 53.50 299 LYS A N 1
ATOM 2314 C CA . LYS A 1 299 ? -6.874 11.699 -2.769 1.00 53.50 299 LYS A CA 1
ATOM 2315 C C . LYS A 1 299 ? -5.879 12.684 -2.206 1.00 53.50 299 LYS A C 1
ATOM 2317 O O . LYS A 1 299 ? -4.961 12.928 -2.947 1.00 53.50 299 LYS A O 1
ATOM 2322 N N . SER A 1 300 ? -5.982 13.242 -1.003 1.00 49.88 300 SER A N 1
ATOM 2323 C CA . SER A 1 300 ? -4.993 14.246 -0.567 1.00 49.88 300 SER A CA 1
ATOM 2324 C C . SER A 1 300 ? -3.679 13.615 -0.102 1.00 49.88 300 SER A C 1
ATOM 2326 O O . SER A 1 300 ? -2.622 13.963 -0.621 1.00 49.88 300 SER A O 1
ATOM 2328 N N . LEU A 1 301 ? -3.724 12.625 0.798 1.00 54.97 301 LEU A N 1
ATOM 2329 C CA . LEU A 1 301 ? -2.520 11.882 1.199 1.00 54.97 301 LEU A CA 1
ATOM 2330 C C . LEU A 1 301 ? -2.087 10.886 0.129 1.00 54.97 301 LEU A C 1
ATOM 2332 O O . LEU A 1 301 ? -0.889 10.736 -0.099 1.00 54.97 301 LEU A O 1
ATOM 2336 N N . LEU A 1 302 ? -3.043 10.247 -0.562 1.00 54.69 302 LEU A N 1
ATOM 2337 C CA . LEU A 1 302 ? -2.723 9.525 -1.783 1.00 54.69 302 LEU A CA 1
ATOM 2338 C C . LEU A 1 302 ? -2.094 10.495 -2.773 1.00 54.69 302 LEU A C 1
ATOM 2340 O O . LEU A 1 302 ? -0.996 10.186 -3.164 1.00 54.69 302 LEU A O 1
ATOM 2344 N N . LEU A 1 303 ? -2.659 11.652 -3.150 1.00 57.62 303 LEU A N 1
ATOM 2345 C CA . LEU A 1 303 ? -1.990 12.581 -4.086 1.00 57.62 303 LEU A CA 1
ATOM 2346 C C . LEU A 1 303 ? -0.597 12.901 -3.594 1.00 57.62 303 LEU A C 1
ATOM 2348 O O . LEU A 1 303 ? 0.307 12.745 -4.388 1.00 57.62 303 LEU A O 1
ATOM 2352 N N . ALA A 1 304 ? -0.408 13.247 -2.323 1.00 57.06 304 ALA A N 1
ATOM 2353 C CA . ALA A 1 304 ? 0.912 13.606 -1.826 1.00 57.06 304 ALA A CA 1
ATOM 2354 C C . ALA A 1 304 ? 1.924 12.443 -1.929 1.00 57.06 304 ALA A C 1
ATOM 2356 O O . ALA A 1 304 ? 3.093 12.626 -2.279 1.00 57.06 304 ALA A O 1
ATOM 2357 N N . LEU A 1 305 ? 1.490 11.208 -1.659 1.00 54.31 305 LEU A N 1
ATOM 2358 C CA . LEU A 1 305 ? 2.268 9.993 -1.934 1.00 54.31 305 LEU A CA 1
ATOM 2359 C C . LEU A 1 305 ? 2.443 9.747 -3.446 1.00 54.31 305 LEU A C 1
ATOM 2361 O O . LEU A 1 305 ? 3.483 9.254 -3.888 1.00 54.31 305 LEU A O 1
ATOM 2365 N N . LEU A 1 306 ? 1.428 10.094 -4.234 1.00 50.44 306 LEU A N 1
ATOM 2366 C CA . LEU A 1 306 ? 1.211 9.781 -5.645 1.00 50.44 306 LEU A CA 1
ATOM 2367 C C . LEU A 1 306 ? 1.688 10.863 -6.627 1.00 50.44 306 LEU A C 1
ATOM 2369 O O . LEU A 1 306 ? 1.653 10.631 -7.828 1.00 50.44 306 LEU A O 1
ATOM 2373 N N . ASP A 1 307 ? 2.124 12.022 -6.173 1.00 58.88 307 ASP A N 1
ATOM 2374 C CA . ASP A 1 307 ? 2.804 13.057 -6.955 1.00 58.88 307 ASP A CA 1
ATOM 2375 C C . ASP A 1 307 ? 4.261 13.200 -6.489 1.00 58.88 307 ASP A C 1
ATOM 2377 O O . ASP A 1 307 ? 5.056 13.899 -7.107 1.00 58.88 307 ASP A O 1
ATOM 2381 N N . GLY A 1 308 ? 4.634 12.468 -5.431 1.00 52.44 308 GLY A N 1
ATOM 2382 C CA . GLY A 1 308 ? 5.967 12.499 -4.846 1.00 52.44 308 GLY A CA 1
ATOM 2383 C C . GLY A 1 308 ? 6.218 13.733 -3.983 1.00 52.44 308 GLY A C 1
ATOM 2384 O O . GLY A 1 308 ? 7.294 13.834 -3.395 1.00 52.44 308 GLY A O 1
ATOM 2385 N N . THR A 1 309 ? 5.246 14.633 -3.817 1.00 67.50 309 THR A N 1
ATOM 2386 C CA . THR A 1 309 ? 5.385 15.799 -2.936 1.00 67.50 309 THR A CA 1
ATOM 2387 C C . THR A 1 309 ? 5.680 15.349 -1.515 1.00 67.50 309 THR A C 1
ATOM 2389 O O . THR A 1 309 ? 6.586 15.895 -0.891 1.00 67.50 309 THR A O 1
ATOM 2392 N N . MET A 1 310 ? 5.078 14.251 -1.044 1.00 63.88 310 MET A N 1
ATOM 2393 C CA . MET A 1 310 ? 5.375 13.674 0.268 1.00 63.88 310 MET A CA 1
ATOM 2394 C C . MET A 1 310 ? 6.827 13.185 0.395 1.00 63.88 310 MET A C 1
ATOM 2396 O O . MET A 1 310 ? 7.319 13.038 1.511 1.00 63.88 310 MET A O 1
ATOM 2400 N N . LEU A 1 311 ? 7.527 12.868 -0.705 1.00 55.88 311 LEU A N 1
ATOM 2401 C CA . LEU A 1 311 ? 8.972 12.540 -0.725 1.00 55.88 311 LEU A CA 1
ATOM 2402 C C . LEU A 1 311 ? 9.852 13.782 -0.607 1.00 55.88 311 LEU A C 1
ATOM 2404 O O . LEU A 1 311 ? 10.975 13.670 -0.123 1.00 55.88 311 LEU A O 1
ATOM 2408 N N . SER A 1 312 ? 9.323 14.946 -0.973 1.00 68.44 312 SER A N 1
ATOM 2409 C CA . SER A 1 312 ? 10.006 16.230 -0.821 1.00 68.44 312 SER A CA 1
ATOM 2410 C C . SER A 1 312 ? 9.751 16.932 0.518 1.00 68.44 312 SER A C 1
ATOM 2412 O O . SER A 1 312 ? 10.500 17.847 0.848 1.00 68.44 312 SER A O 1
ATOM 2414 N N . LEU A 1 313 ? 8.744 16.502 1.292 1.00 71.31 313 LEU A N 1
ATOM 2415 C CA . LEU A 1 313 ? 8.423 17.107 2.589 1.00 71.31 313 LEU A CA 1
ATOM 2416 C C . LEU A 1 313 ? 9.497 16.806 3.639 1.00 71.31 313 LEU A C 1
ATOM 2418 O O . LEU A 1 313 ? 9.956 15.666 3.770 1.00 71.31 313 LEU A O 1
ATOM 2422 N N . ASP A 1 314 ? 9.849 17.819 4.429 1.00 76.19 314 ASP A N 1
ATOM 2423 C CA . ASP A 1 314 ? 10.599 17.615 5.669 1.00 76.19 314 ASP A CA 1
ATOM 2424 C C . ASP A 1 314 ? 9.719 16.977 6.765 1.00 76.19 314 ASP A C 1
ATOM 2426 O O . ASP A 1 314 ? 8.508 16.828 6.614 1.00 76.19 314 ASP A O 1
ATOM 2430 N N . GLU A 1 315 ? 10.325 16.551 7.876 1.00 70.00 315 GLU A N 1
ATOM 2431 C CA . GLU A 1 315 ? 9.628 15.841 8.959 1.00 70.00 315 GLU A CA 1
ATOM 2432 C C . GLU A 1 315 ? 8.490 16.660 9.596 1.00 70.00 315 GLU A C 1
ATOM 2434 O O . GLU A 1 315 ? 7.460 16.094 9.974 1.00 70.00 315 GLU A O 1
ATOM 2439 N N . ASN A 1 316 ? 8.626 17.988 9.665 1.00 73.50 316 ASN A N 1
ATOM 2440 C CA . ASN A 1 316 ? 7.608 18.865 10.243 1.00 73.50 316 ASN A CA 1
ATOM 2441 C C . ASN A 1 316 ? 6.429 19.028 9.283 1.00 73.50 316 ASN A C 1
ATOM 2443 O O . ASN A 1 316 ? 5.279 18.870 9.689 1.00 73.50 316 ASN A O 1
ATOM 2447 N N . GLN A 1 317 ? 6.716 19.273 8.004 1.00 77.31 317 GLN A N 1
ATOM 2448 C CA . GLN A 1 317 ? 5.702 19.357 6.953 1.00 77.31 317 GLN A CA 1
ATOM 2449 C C . GLN A 1 317 ? 4.970 18.030 6.775 1.00 77.31 317 GLN A C 1
ATOM 2451 O O . GLN A 1 317 ? 3.751 17.997 6.626 1.00 77.31 317 GLN A O 1
ATOM 2456 N N . LEU A 1 318 ? 5.704 16.918 6.833 1.00 64.88 318 LEU A N 1
ATOM 2457 C CA . LEU A 1 318 ? 5.120 15.589 6.819 1.00 64.88 318 LEU A CA 1
ATOM 2458 C C . LEU A 1 318 ? 4.209 15.412 8.031 1.00 64.88 318 LEU A C 1
ATOM 2460 O O . LEU A 1 318 ? 3.078 14.984 7.865 1.00 64.88 318 LEU A O 1
ATOM 2464 N N . SER A 1 319 ? 4.648 15.787 9.231 1.00 65.38 319 SER A N 1
ATOM 2465 C CA . SER A 1 319 ? 3.809 15.718 10.432 1.00 65.38 319 SER A CA 1
ATOM 2466 C C . SER A 1 319 ? 2.538 16.563 10.304 1.00 65.38 319 SER A C 1
ATOM 2468 O O . SER A 1 319 ? 1.474 16.124 10.728 1.00 65.38 319 SER A O 1
ATOM 2470 N N . GLU A 1 320 ? 2.605 17.739 9.683 1.00 72.19 320 GLU A N 1
ATOM 2471 C CA . GLU A 1 320 ? 1.449 18.610 9.438 1.00 72.19 320 GLU A CA 1
ATOM 2472 C C . GLU A 1 320 ? 0.478 18.022 8.399 1.00 72.19 320 GLU A C 1
ATOM 2474 O O . GLU A 1 320 ? -0.732 17.953 8.635 1.00 72.19 320 GLU A O 1
ATOM 2479 N N . VAL A 1 321 ? 1.000 17.502 7.285 1.00 67.50 321 VAL A N 1
ATOM 2480 C CA . VAL A 1 321 ? 0.210 16.777 6.276 1.00 67.50 321 VAL A CA 1
ATOM 2481 C C . VAL A 1 321 ? -0.416 15.523 6.888 1.00 67.50 321 VAL A C 1
ATOM 2483 O O . VAL A 1 321 ? -1.589 15.234 6.674 1.00 67.50 321 VAL A O 1
ATOM 2486 N N . LEU A 1 322 ? 0.317 14.796 7.725 1.00 65.69 322 LEU A N 1
ATOM 2487 C CA . LEU A 1 322 ? -0.193 13.606 8.401 1.00 65.69 322 LEU A CA 1
ATOM 2488 C C . LEU A 1 322 ? -1.276 13.941 9.425 1.00 65.69 322 LEU A C 1
ATOM 2490 O O . LEU A 1 322 ? -2.282 13.238 9.485 1.00 65.69 322 LEU A O 1
ATOM 2494 N N . ARG A 1 323 ? -1.114 15.022 10.194 1.00 66.56 323 ARG A N 1
ATOM 2495 C CA . ARG A 1 323 ? -2.136 15.488 11.142 1.00 66.56 323 ARG A CA 1
ATOM 2496 C C . ARG A 1 323 ? -3.404 15.930 10.424 1.00 66.56 323 ARG A C 1
ATOM 2498 O O . ARG A 1 323 ? -4.485 15.532 10.837 1.00 66.56 323 ARG A O 1
ATOM 2505 N N . SER A 1 324 ? -3.271 16.672 9.326 1.00 65.38 324 SER A N 1
ATOM 2506 C CA . SER A 1 324 ? -4.423 17.081 8.511 1.00 65.38 324 SER A CA 1
ATOM 2507 C C . SER A 1 324 ? -5.099 15.906 7.801 1.00 65.38 324 SER A C 1
ATOM 2509 O O . SER A 1 324 ? -6.311 15.932 7.614 1.00 65.38 324 SER A O 1
ATOM 2511 N N . THR A 1 325 ? -4.361 14.841 7.472 1.00 60.53 325 THR A N 1
ATOM 2512 C CA . THR A 1 325 ? -4.974 13.628 6.908 1.00 60.53 325 THR A CA 1
ATOM 2513 C C . THR A 1 325 ? -5.657 12.772 7.976 1.00 60.53 325 THR A C 1
ATOM 2515 O O . THR A 1 325 ? -6.663 12.131 7.688 1.00 60.53 325 THR A O 1
ATOM 2518 N N . SER A 1 326 ? -5.135 12.731 9.205 1.00 61.38 326 SER A N 1
ATOM 2519 C CA . SER A 1 326 ? -5.705 11.905 10.279 1.00 61.38 326 SER A CA 1
ATOM 2520 C C . SER A 1 326 ? -7.155 12.280 10.595 1.00 61.38 326 SER A C 1
ATOM 2522 O O . SER A 1 326 ? -7.954 11.391 10.870 1.00 61.38 326 SER A O 1
ATOM 2524 N N . ASP A 1 327 ? -7.486 13.570 10.508 1.00 65.56 327 ASP A N 1
ATOM 2525 C CA . ASP A 1 327 ? -8.823 14.102 10.808 1.00 65.56 327 ASP A CA 1
ATOM 2526 C C . ASP A 1 327 ? -9.853 13.783 9.701 1.00 65.56 327 ASP A C 1
ATOM 2528 O O . ASP A 1 327 ? -11.059 13.733 9.937 1.00 65.56 327 ASP A O 1
ATOM 2532 N N . ASP A 1 328 ? -9.388 13.522 8.473 1.00 67.50 328 ASP A N 1
ATOM 2533 C CA . ASP A 1 328 ? -10.252 13.195 7.330 1.00 67.50 328 ASP A CA 1
ATOM 2534 C C . ASP A 1 328 ? -10.283 11.689 7.021 1.00 67.50 328 ASP A C 1
ATOM 2536 O O . ASP A 1 328 ? -11.292 11.158 6.561 1.00 67.50 328 ASP A O 1
ATOM 2540 N N . GLY A 1 329 ? -9.216 10.957 7.356 1.00 75.00 329 GLY A N 1
ATOM 2541 C CA . GLY A 1 329 ? -9.076 9.530 7.053 1.00 75.00 329 GLY A CA 1
ATOM 2542 C C . GLY A 1 329 ? -10.120 8.641 7.733 1.00 75.00 329 GLY A C 1
ATOM 2543 O O . GLY A 1 329 ? -10.486 7.598 7.192 1.00 75.00 329 GLY A O 1
ATOM 2544 N N . LEU A 1 330 ? -10.653 9.061 8.881 1.00 85.31 330 LEU A N 1
ATOM 2545 C CA . LEU A 1 330 ? -11.759 8.378 9.554 1.00 85.31 330 LEU A CA 1
ATOM 2546 C C . LEU A 1 330 ? -13.067 8.451 8.764 1.00 85.31 330 LEU A C 1
ATOM 2548 O O . LEU A 1 330 ? -13.857 7.506 8.782 1.00 85.31 330 LEU A O 1
ATOM 2552 N N . LYS A 1 331 ? -13.297 9.518 7.994 1.00 85.44 331 LYS A N 1
ATOM 2553 C CA . LYS A 1 331 ? -14.489 9.622 7.140 1.00 85.44 331 LYS A CA 1
ATOM 2554 C C . LYS A 1 331 ? -14.471 8.596 6.010 1.00 85.44 331 LYS A 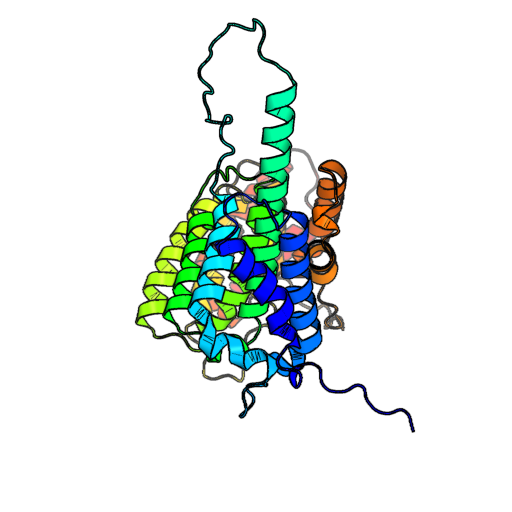C 1
ATOM 2556 O O . LYS A 1 331 ? -15.544 8.182 5.579 1.00 85.44 331 LYS A O 1
ATOM 2561 N N . ASP A 1 332 ? -13.294 8.109 5.633 1.00 82.44 332 ASP A N 1
ATOM 2562 C CA . ASP A 1 332 ? -13.113 7.088 4.597 1.00 82.44 332 ASP A CA 1
ATOM 2563 C C . ASP A 1 332 ? -13.265 5.654 5.090 1.00 82.44 332 ASP A C 1
ATOM 2565 O O . ASP A 1 332 ? -13.322 4.727 4.279 1.00 82.44 332 ASP A O 1
ATOM 2569 N N . VAL A 1 333 ? -13.307 5.434 6.405 1.00 89.31 333 VAL A N 1
ATOM 2570 C CA . VAL A 1 333 ? -13.514 4.090 6.942 1.00 89.31 333 VAL A CA 1
ATOM 2571 C C . VAL A 1 333 ? -14.942 3.656 6.613 1.00 89.31 333 VAL A C 1
ATOM 2573 O O . VAL A 1 333 ? -15.924 4.261 7.060 1.00 89.31 333 VAL A O 1
ATOM 2576 N N . ARG A 1 334 ? -15.049 2.598 5.802 1.00 90.12 334 ARG A N 1
ATOM 2577 C CA . ARG A 1 334 ? -16.326 1.994 5.424 1.00 90.12 334 ARG A CA 1
ATOM 2578 C C . ARG A 1 334 ? -17.057 1.486 6.669 1.00 90.12 334 ARG A C 1
ATOM 2580 O O . ARG A 1 334 ? -16.459 0.905 7.569 1.00 90.12 334 ARG A O 1
ATOM 2587 N N . GLN A 1 335 ? -18.370 1.680 6.690 1.00 90.75 335 GLN A N 1
ATOM 2588 C CA . GLN A 1 335 ? -19.240 1.120 7.723 1.00 90.75 335 GLN A CA 1
ATOM 2589 C C . GLN A 1 335 ? -19.482 -0.364 7.487 1.00 90.75 335 GLN A C 1
ATOM 2591 O O . GLN A 1 335 ? -19.530 -0.829 6.342 1.00 90.75 335 GLN A O 1
ATOM 2596 N N . LEU A 1 336 ? -19.712 -1.087 8.574 1.00 90.69 336 LEU A N 1
ATOM 2597 C CA . LEU A 1 336 ? -20.154 -2.467 8.488 1.00 90.69 336 LEU A CA 1
ATOM 2598 C C . LEU A 1 336 ? -21.628 -2.502 8.073 1.00 90.69 336 LEU A C 1
ATOM 2600 O O . LEU 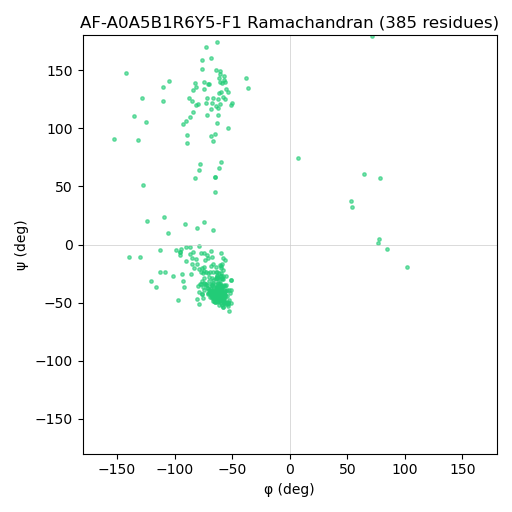A 1 336 ? -22.468 -1.771 8.597 1.00 90.69 336 LEU A O 1
ATOM 2604 N N . SER A 1 337 ? -21.941 -3.357 7.110 1.00 86.81 337 SER A N 1
ATOM 2605 C CA . SER A 1 337 ? -23.313 -3.682 6.738 1.00 86.81 337 SER A CA 1
ATOM 2606 C C . SER A 1 337 ? -24.003 -4.466 7.864 1.00 86.81 337 SER A C 1
ATOM 2608 O O . SER A 1 337 ? -23.330 -5.092 8.687 1.00 86.81 337 SER A O 1
ATOM 2610 N N . PRO A 1 338 ? -25.346 -4.508 7.900 1.00 85.12 338 PRO A N 1
ATOM 2611 C CA . PRO A 1 338 ? -26.073 -5.248 8.934 1.00 85.12 338 PRO A CA 1
ATOM 2612 C C . PRO A 1 338 ? -25.685 -6.731 9.023 1.00 85.12 338 PRO A C 1
ATOM 2614 O O . PRO A 1 338 ? -25.608 -7.285 10.116 1.00 85.12 338 PRO A O 1
ATOM 2617 N N . VAL A 1 339 ? -25.397 -7.364 7.879 1.00 83.94 339 VAL A N 1
ATOM 2618 C CA . VAL A 1 339 ? -24.970 -8.772 7.812 1.00 83.94 339 VAL A CA 1
ATOM 2619 C C . VAL A 1 339 ? -23.587 -8.951 8.432 1.00 83.94 339 VAL A C 1
ATOM 2621 O O . VAL A 1 339 ? -23.365 -9.885 9.202 1.00 83.94 339 VAL A O 1
ATOM 2624 N N . GLU A 1 340 ? -22.664 -8.036 8.135 1.00 89.62 340 GLU A N 1
ATOM 2625 C CA . GLU A 1 340 ? -21.323 -8.047 8.717 1.00 89.62 340 GLU A CA 1
ATOM 2626 C C . GLU A 1 340 ? -21.407 -7.872 10.237 1.00 89.62 340 GLU A C 1
ATOM 2628 O O . GLU A 1 340 ? -20.855 -8.697 10.958 1.00 89.62 340 GLU A O 1
ATOM 2633 N N . VAL A 1 341 ? -22.185 -6.892 10.719 1.00 89.69 341 VAL A N 1
ATOM 2634 C CA . VAL A 1 341 ? -22.419 -6.649 12.156 1.00 89.69 341 VAL A CA 1
ATOM 2635 C C . VAL A 1 341 ? -22.987 -7.881 12.858 1.00 89.69 341 VAL A C 1
ATOM 2637 O O . VAL A 1 341 ? -22.508 -8.243 13.930 1.00 89.69 341 VAL A O 1
ATOM 2640 N N . ALA A 1 342 ? -23.979 -8.545 12.260 1.00 86.44 342 ALA A N 1
ATOM 2641 C CA . ALA A 1 342 ? -24.553 -9.765 12.823 1.00 86.44 342 ALA A CA 1
ATOM 2642 C C . ALA A 1 342 ? -23.519 -10.900 12.911 1.00 86.44 342 ALA A C 1
ATOM 2644 O O . ALA A 1 342 ? -23.511 -11.660 13.875 1.00 86.44 342 ALA A O 1
ATOM 2645 N N . THR A 1 343 ? -22.618 -10.991 11.930 1.00 87.62 343 THR A N 1
ATOM 2646 C CA . THR A 1 343 ? -21.604 -12.053 11.851 1.00 87.62 343 THR A CA 1
ATOM 2647 C C . THR A 1 343 ? -20.478 -11.869 12.872 1.00 87.62 343 THR A C 1
ATOM 2649 O O . THR A 1 343 ? -19.951 -12.853 13.383 1.00 87.62 343 THR A O 1
ATOM 2652 N N . CYS A 1 344 ? -20.096 -10.630 13.189 1.00 92.19 344 CYS A N 1
ATOM 2653 C CA . CYS A 1 344 ? -19.010 -10.316 14.130 1.00 92.19 344 CYS A CA 1
ATOM 2654 C C . CYS A 1 344 ? -19.504 -9.724 15.460 1.00 92.19 344 CYS A C 1
ATOM 2656 O O . CYS A 1 344 ? -18.757 -9.033 16.160 1.00 92.19 344 CYS A O 1
ATOM 2658 N N . TRP A 1 345 ? -20.759 -10.006 15.813 1.00 89.12 345 TRP A N 1
ATOM 2659 C CA . TRP A 1 345 ? -21.452 -9.393 16.941 1.00 89.12 345 TRP A CA 1
ATOM 2660 C C . TRP A 1 345 ? -20.694 -9.506 18.268 1.00 89.12 345 TRP A C 1
ATOM 2662 O O . TRP A 1 345 ? -20.489 -8.501 18.947 1.00 89.12 345 TRP A O 1
ATOM 2672 N N . ASP A 1 346 ? -20.232 -10.706 18.618 1.00 92.38 346 ASP A N 1
ATOM 2673 C CA . ASP A 1 346 ? -19.575 -10.948 19.905 1.00 92.38 346 ASP A CA 1
ATOM 2674 C C . ASP A 1 346 ? -18.292 -10.117 20.060 1.00 92.38 346 ASP A C 1
ATOM 2676 O O . ASP A 1 346 ? -18.044 -9.523 21.113 1.00 92.38 346 ASP A O 1
ATOM 2680 N N . THR A 1 347 ? -17.500 -10.008 18.990 1.00 94.25 347 THR A N 1
ATOM 2681 C CA . THR A 1 347 ? -16.270 -9.205 18.975 1.00 94.25 347 THR A CA 1
ATOM 2682 C C . THR A 1 347 ? -16.585 -7.714 19.062 1.00 94.25 347 THR A C 1
ATOM 2684 O O . THR A 1 347 ? -15.966 -6.985 19.835 1.00 94.25 347 THR A O 1
ATOM 2687 N N . LEU A 1 348 ? -17.598 -7.251 18.328 1.00 93.44 348 LEU A N 1
ATOM 2688 C CA . LEU A 1 348 ? -18.052 -5.863 18.378 1.00 93.44 348 LEU A CA 1
ATOM 2689 C C . LEU A 1 348 ? -18.577 -5.464 19.764 1.00 93.44 348 LEU A C 1
ATOM 2691 O O . LEU A 1 348 ? -18.283 -4.367 20.244 1.00 93.44 348 LEU A O 1
ATOM 2695 N N . ALA A 1 349 ? -19.326 -6.348 20.424 1.00 90.44 349 ALA A N 1
ATOM 2696 C CA . ALA A 1 349 ? -19.820 -6.134 21.779 1.00 90.44 349 ALA A CA 1
ATOM 2697 C C . ALA A 1 349 ? -18.672 -6.048 22.798 1.00 90.44 349 ALA A C 1
ATOM 2699 O O . ALA A 1 349 ? -18.723 -5.220 23.714 1.00 90.44 349 ALA A O 1
ATOM 2700 N N . ALA A 1 350 ? -17.616 -6.849 22.619 1.00 94.75 350 ALA A N 1
ATOM 2701 C CA . ALA A 1 350 ? -16.400 -6.740 23.417 1.00 94.75 350 ALA A CA 1
ATOM 2702 C C . ALA A 1 350 ? -15.737 -5.367 23.224 1.00 94.75 350 ALA A C 1
ATOM 2704 O O . ALA A 1 350 ? -15.551 -4.652 24.210 1.00 94.75 350 ALA A O 1
ATOM 2705 N N . CYS A 1 351 ? -15.486 -4.941 21.978 1.00 94.94 351 CYS A N 1
ATOM 2706 C CA . CYS A 1 351 ? -14.924 -3.618 21.673 1.00 94.94 351 CYS A CA 1
ATOM 2707 C C . CYS A 1 351 ? -15.768 -2.472 22.254 1.00 94.94 351 CYS A C 1
ATOM 2709 O O . CYS A 1 351 ? -15.214 -1.526 22.813 1.00 94.94 351 CYS A O 1
ATOM 2711 N N . TRP A 1 352 ? -17.101 -2.570 22.193 1.00 93.00 352 TRP A N 1
ATOM 2712 C CA . TRP A 1 352 ? -18.005 -1.592 22.807 1.00 93.00 352 TRP A CA 1
ATOM 2713 C C . TRP A 1 352 ? -17.767 -1.459 24.315 1.00 93.00 352 TRP A C 1
ATOM 2715 O O . TRP A 1 352 ? -17.651 -0.346 24.831 1.00 93.00 352 TRP A O 1
ATOM 2725 N N . ALA A 1 353 ? -17.657 -2.584 25.027 1.00 93.44 353 ALA A N 1
ATOM 2726 C CA . ALA A 1 353 ? -17.391 -2.576 26.462 1.00 93.44 353 ALA A CA 1
ATOM 2727 C C . ALA A 1 353 ? -16.040 -1.915 26.781 1.00 93.44 353 ALA A C 1
ATOM 2729 O O . ALA A 1 353 ? -15.952 -1.144 27.741 1.00 93.44 353 ALA A O 1
ATOM 2730 N N . MET A 1 354 ? -15.016 -2.152 25.951 1.00 95.19 354 MET A N 1
ATOM 2731 C CA . MET A 1 354 ? -13.714 -1.487 26.084 1.00 95.19 354 MET A CA 1
ATOM 2732 C C . MET A 1 354 ? -13.836 0.019 25.853 1.00 95.19 354 MET A C 1
ATOM 2734 O O . MET A 1 354 ? -13.382 0.797 26.684 1.00 95.19 354 MET A O 1
ATOM 2738 N N . ALA A 1 355 ? -14.515 0.446 24.786 1.00 92.19 355 ALA A N 1
ATOM 2739 C CA . ALA A 1 355 ? -14.709 1.861 24.475 1.00 92.19 355 ALA A CA 1
ATOM 2740 C C . ALA A 1 355 ? -15.421 2.612 25.615 1.00 92.19 355 ALA A C 1
ATOM 2742 O O . ALA A 1 355 ? -14.981 3.691 26.020 1.00 92.19 355 ALA A O 1
ATOM 2743 N N . VAL A 1 356 ? -16.474 2.023 26.194 1.00 90.19 356 VAL A N 1
ATOM 2744 C CA . VAL A 1 356 ? -17.177 2.583 27.364 1.00 90.19 356 VAL A CA 1
ATOM 2745 C C . VAL A 1 356 ? -16.251 2.676 28.580 1.00 90.19 356 VAL A C 1
ATOM 2747 O O . VAL A 1 356 ? -16.276 3.677 29.302 1.00 90.19 356 VAL A O 1
ATOM 2750 N N . HIS A 1 357 ? -15.421 1.657 28.812 1.00 92.56 357 HIS A N 1
ATOM 2751 C CA . HIS A 1 357 ? -14.443 1.659 29.897 1.00 92.56 357 HIS A CA 1
ATOM 2752 C C . HIS A 1 357 ? -13.397 2.768 29.716 1.00 92.56 357 HIS A C 1
ATOM 2754 O O . HIS A 1 357 ? -13.204 3.575 30.627 1.00 92.56 357 HIS A O 1
ATOM 2760 N N . CYS A 1 358 ? -12.796 2.871 28.528 1.00 91.06 358 CYS A N 1
ATOM 2761 C CA . CYS A 1 358 ? -11.804 3.895 28.199 1.00 91.06 358 CYS A CA 1
ATOM 2762 C C . CYS A 1 358 ? -12.374 5.308 28.362 1.00 91.06 358 CYS A C 1
ATOM 2764 O O . CYS A 1 358 ? -11.727 6.165 28.964 1.00 91.06 358 CYS A O 1
ATOM 2766 N N . GLN A 1 359 ? -13.613 5.552 27.916 1.00 87.38 359 GLN A N 1
ATOM 2767 C CA . GLN A 1 359 ? -14.273 6.839 28.150 1.00 87.38 359 GLN A CA 1
ATOM 2768 C C . GLN A 1 359 ? -14.437 7.130 29.640 1.00 87.38 359 GLN A C 1
ATOM 2770 O O . GLN A 1 359 ? -14.091 8.216 30.100 1.00 87.38 359 GLN A O 1
ATOM 2775 N N . ARG A 1 360 ? -14.938 6.170 30.422 1.00 88.81 360 ARG A N 1
ATOM 2776 C CA . ARG A 1 360 ? -15.157 6.356 31.861 1.00 88.81 360 ARG A CA 1
ATOM 2777 C C . ARG A 1 360 ? -13.874 6.748 32.602 1.00 88.81 360 ARG A C 1
ATOM 2779 O O . ARG A 1 360 ? -13.947 7.580 33.503 1.00 88.81 360 ARG A O 1
ATOM 2786 N N . GLU A 1 361 ? -12.731 6.175 32.242 1.00 90.19 361 GLU A N 1
ATOM 2787 C CA . GLU A 1 361 ? -11.440 6.507 32.858 1.00 90.19 361 GLU A CA 1
ATOM 2788 C C . GLU A 1 361 ? -10.928 7.900 32.474 1.00 90.19 361 GLU A C 1
ATOM 2790 O O . GLU A 1 361 ? -10.468 8.651 33.340 1.00 90.19 361 GLU A O 1
ATOM 2795 N N . SER A 1 362 ? -11.048 8.266 31.195 1.00 84.75 362 SER A N 1
ATOM 2796 C CA . SER A 1 362 ? -10.645 9.583 30.682 1.00 84.75 362 SER A CA 1
ATOM 2797 C C . SER A 1 362 ? -11.463 10.728 31.295 1.00 84.75 362 SER A C 1
ATOM 2799 O O . SER A 1 362 ? -10.966 11.839 31.472 1.00 84.75 362 SER A O 1
ATOM 2801 N N . ASN A 1 363 ? -12.698 10.448 31.709 1.00 70.00 363 ASN A N 1
ATOM 2802 C CA . ASN A 1 363 ? -13.652 11.429 32.234 1.00 70.00 363 ASN A CA 1
ATOM 2803 C C . ASN A 1 363 ? -13.441 11.818 33.708 1.00 70.00 363 ASN A C 1
ATOM 2805 O O . ASN A 1 363 ? -14.301 12.462 34.309 1.00 70.00 363 ASN A O 1
ATOM 2809 N N . THR A 1 364 ? -12.290 11.499 34.304 1.00 69.12 364 THR A N 1
ATOM 2810 C CA . THR A 1 364 ? -11.914 12.067 35.610 1.00 69.12 364 THR A CA 1
ATOM 2811 C C . THR A 1 364 ? -11.607 13.577 35.553 1.00 69.12 364 THR A C 1
ATOM 2813 O O . THR A 1 364 ? -11.466 14.183 36.613 1.00 69.12 364 THR A O 1
ATOM 2816 N N . SER A 1 365 ? -11.582 14.222 34.367 1.00 56.03 365 SER A N 1
ATOM 2817 C CA . SER A 1 365 ? -11.303 15.669 34.247 1.00 56.03 365 SER A CA 1
ATOM 2818 C C . SER A 1 365 ? -12.138 16.487 33.238 1.00 56.03 365 SER A C 1
ATOM 2820 O O . SER A 1 365 ? -12.066 17.715 33.299 1.00 56.03 365 SER A O 1
ATOM 2822 N N . THR A 1 366 ? -12.936 15.903 32.335 1.00 52.47 366 THR A N 1
ATOM 2823 C CA . THR A 1 366 ? -13.681 16.669 31.307 1.00 52.47 366 THR A CA 1
ATOM 2824 C C . THR A 1 366 ? -15.081 16.110 31.046 1.00 52.47 366 THR A C 1
ATOM 2826 O O . THR A 1 366 ? -15.349 14.922 31.211 1.00 52.47 366 THR A O 1
ATOM 2829 N N . MET A 1 367 ? -16.011 17.012 30.709 1.00 53.97 367 MET A N 1
ATOM 2830 C CA . MET A 1 367 ? -17.429 16.720 30.500 1.00 53.97 367 MET A CA 1
ATOM 2831 C C . MET A 1 367 ? -17.606 15.826 29.267 1.00 53.97 367 MET A C 1
ATOM 2833 O O . MET A 1 367 ? -17.128 16.161 28.187 1.00 53.97 367 MET A O 1
ATOM 2837 N N . ILE A 1 368 ? -18.288 14.694 29.446 1.00 61.12 368 ILE A N 1
ATOM 2838 C CA . ILE A 1 368 ? -18.512 13.705 28.389 1.00 61.12 368 ILE A CA 1
ATOM 2839 C C . ILE A 1 368 ? -19.277 14.347 27.233 1.00 61.12 368 ILE A C 1
ATOM 2841 O O . ILE A 1 368 ? -20.326 14.958 27.464 1.00 61.12 368 ILE A O 1
ATOM 2845 N N . ASP A 1 369 ? -18.807 14.158 25.999 1.00 73.19 369 ASP A N 1
ATOM 2846 C CA . ASP A 1 369 ? -19.637 14.439 24.834 1.00 73.19 369 ASP A CA 1
ATOM 2847 C C . ASP A 1 369 ? -20.852 13.497 24.850 1.00 73.19 369 ASP A C 1
ATOM 2849 O O . ASP A 1 369 ? -20.775 12.294 24.585 1.00 73.19 369 ASP A O 1
ATOM 2853 N N . VAL A 1 370 ? -22.001 14.067 25.210 1.00 72.75 370 VAL A N 1
ATOM 2854 C CA . VAL A 1 370 ? -23.293 13.376 25.269 1.00 72.75 370 VAL A CA 1
ATOM 2855 C C . VAL A 1 370 ? -23.649 12.778 23.905 1.00 72.75 370 VAL A C 1
ATOM 2857 O O . VAL A 1 370 ? -24.356 11.769 23.860 1.00 72.75 370 VAL A O 1
ATOM 2860 N N . GLY A 1 371 ? -23.147 13.360 22.809 1.00 75.81 371 GLY A N 1
ATOM 2861 C CA . GLY A 1 371 ? -23.294 12.821 21.460 1.00 75.81 371 GLY A CA 1
ATOM 2862 C C . GLY A 1 371 ? -22.712 11.417 21.353 1.00 75.81 371 GLY A C 1
ATOM 2863 O O . GLY A 1 371 ? -23.429 10.479 21.011 1.00 75.81 371 GLY A O 1
ATOM 2864 N N . THR A 1 372 ? -21.452 11.245 21.743 1.00 68.38 372 THR A N 1
ATOM 2865 C CA . THR A 1 372 ? -20.753 9.959 21.653 1.00 68.38 372 THR A CA 1
ATOM 2866 C C . THR A 1 372 ? -21.395 8.879 22.529 1.00 68.38 372 THR A C 1
ATOM 2868 O O . THR A 1 372 ? -21.636 7.768 22.055 1.00 68.38 372 THR A O 1
ATOM 2871 N N . LEU A 1 373 ? -21.765 9.193 23.778 1.00 70.94 373 LEU A N 1
ATOM 2872 C CA . LEU A 1 373 ? -22.479 8.235 24.638 1.00 70.94 373 LEU A CA 1
ATOM 2873 C C . LEU A 1 373 ? -23.844 7.852 24.069 1.00 70.94 373 LEU A C 1
ATOM 2875 O O . LEU A 1 373 ? -24.228 6.684 24.129 1.00 70.94 373 LEU A O 1
ATOM 2879 N N . ARG A 1 374 ? -24.586 8.815 23.513 1.00 78.44 374 ARG A N 1
ATOM 2880 C CA . ARG A 1 374 ? -25.870 8.537 22.866 1.00 78.44 374 ARG A CA 1
ATOM 2881 C C . ARG A 1 374 ? -25.676 7.624 21.661 1.00 78.44 374 ARG A C 1
ATOM 2883 O O . ARG A 1 374 ? -26.447 6.684 21.513 1.00 78.44 374 ARG A O 1
ATOM 2890 N N . THR A 1 375 ? -24.644 7.845 20.852 1.00 72.44 375 THR A N 1
ATOM 2891 C CA . THR A 1 375 ? -24.312 6.966 19.725 1.00 72.44 375 THR A CA 1
ATOM 2892 C C . THR A 1 375 ? -23.988 5.554 20.206 1.00 72.44 375 THR A C 1
ATOM 2894 O O . THR A 1 375 ? -24.593 4.603 19.721 1.00 72.44 375 THR A O 1
ATOM 2897 N N . LEU A 1 376 ? -23.133 5.400 21.222 1.00 68.81 376 LEU A N 1
ATOM 2898 C CA . LEU A 1 376 ? -22.791 4.089 21.792 1.00 68.81 376 LEU A CA 1
ATOM 2899 C C . LEU A 1 376 ? -24.001 3.372 22.413 1.00 68.81 376 LEU A C 1
ATOM 2901 O O . LEU A 1 376 ? -24.110 2.149 22.311 1.00 68.81 376 LEU A O 1
ATOM 2905 N N . LEU A 1 377 ? -24.916 4.108 23.046 1.00 75.38 377 LEU A N 1
ATOM 2906 C CA . LEU A 1 377 ? -26.159 3.560 23.596 1.00 75.38 377 LEU A CA 1
ATOM 2907 C C . LEU A 1 377 ? -27.150 3.168 22.498 1.00 75.38 377 LEU A C 1
ATOM 2909 O O . LEU A 1 377 ? -27.754 2.103 22.587 1.00 75.38 377 LEU A O 1
ATOM 2913 N N . ASN A 1 378 ? -27.298 3.992 21.459 1.00 74.25 378 ASN A N 1
ATOM 2914 C CA . ASN A 1 378 ? -28.160 3.701 20.314 1.00 74.25 378 ASN A CA 1
ATOM 2915 C C . ASN A 1 378 ? -27.686 2.449 19.581 1.00 74.25 378 ASN A C 1
ATOM 2917 O O . ASN A 1 378 ? -28.502 1.578 19.291 1.00 74.25 378 ASN A O 1
ATOM 2921 N N . VAL A 1 379 ? -26.372 2.327 19.372 1.00 67.38 379 VAL A N 1
ATOM 2922 C CA . VAL A 1 379 ? -25.728 1.111 18.867 1.00 67.38 379 VAL A CA 1
ATOM 2923 C C . VAL A 1 379 ? -26.152 -0.067 19.753 1.00 67.38 379 VAL A C 1
ATOM 2925 O O . VAL A 1 379 ? -26.836 -0.967 19.274 1.00 67.38 379 VAL A O 1
ATOM 2928 N N . GLY A 1 380 ? -25.911 -0.021 21.067 1.00 65.31 380 GLY A N 1
ATOM 2929 C CA . GLY A 1 380 ? -26.311 -1.102 21.980 1.00 65.31 380 GLY A CA 1
ATOM 2930 C C . GLY A 1 380 ? -27.816 -1.438 22.008 1.00 65.31 380 GLY A C 1
ATOM 2931 O O . GLY A 1 380 ? -28.172 -2.590 22.257 1.00 65.31 380 GLY A O 1
ATOM 2932 N N . MET A 1 381 ? -28.708 -0.472 21.759 1.00 73.56 381 MET A N 1
ATOM 2933 C CA . MET A 1 381 ? -30.159 -0.702 21.690 1.00 73.56 381 MET A CA 1
ATOM 2934 C C . MET A 1 381 ? -30.589 -1.372 20.385 1.00 73.56 381 MET A C 1
ATOM 2936 O O . MET A 1 381 ? -31.388 -2.307 20.433 1.00 73.56 381 MET A O 1
ATOM 2940 N N . ILE A 1 382 ? -30.042 -0.942 19.244 1.00 65.25 382 ILE A N 1
ATOM 2941 C CA . ILE A 1 382 ? -30.284 -1.574 17.935 1.00 65.25 382 ILE A CA 1
ATOM 2942 C C . ILE A 1 382 ? -29.880 -3.046 17.999 1.00 65.25 382 ILE A C 1
ATOM 2944 O O . ILE A 1 382 ? -30.613 -3.927 17.562 1.00 65.25 382 ILE A O 1
ATOM 2948 N N . LEU A 1 383 ? -28.748 -3.313 18.641 1.00 63.12 383 LEU A N 1
ATOM 2949 C CA . LEU A 1 383 ? -28.164 -4.643 18.719 1.00 63.12 383 LEU A CA 1
ATOM 2950 C C . LEU A 1 383 ? -28.906 -5.597 19.671 1.00 63.12 383 LEU A C 1
ATOM 2952 O O . LEU A 1 383 ? -28.688 -6.803 19.630 1.00 63.12 383 LEU A O 1
ATOM 2956 N N . LYS A 1 384 ? -29.802 -5.080 20.522 1.00 64.38 384 LYS A N 1
ATOM 2957 C CA . LYS A 1 384 ? -30.660 -5.883 21.408 1.00 64.38 384 LYS A CA 1
ATOM 2958 C C . LYS A 1 384 ? -32.042 -6.173 20.833 1.00 64.38 384 LYS A C 1
ATOM 2960 O O . LYS A 1 384 ? -32.790 -6.913 21.471 1.00 64.38 384 LYS A O 1
ATOM 2965 N N . SER A 1 385 ? -32.407 -5.596 19.687 1.00 63.44 385 SER A N 1
ATOM 2966 C CA . SER A 1 385 ? -33.697 -5.871 19.058 1.00 63.44 385 SER A CA 1
ATOM 2967 C C . SER A 1 385 ? -33.665 -7.287 18.470 1.00 63.44 385 SER A C 1
ATOM 2969 O O . SER A 1 385 ? -32.919 -7.510 17.516 1.00 63.44 385 SER A O 1
ATOM 2971 N N . PRO A 1 386 ? -34.421 -8.257 19.019 1.00 51.50 386 PRO A N 1
ATOM 2972 C CA . PRO A 1 386 ? -34.468 -9.598 18.451 1.00 51.50 386 PRO A CA 1
ATOM 2973 C C . PRO A 1 386 ? -35.042 -9.499 17.034 1.00 51.50 386 PRO A C 1
ATOM 2975 O O . PRO A 1 386 ? -36.102 -8.897 16.842 1.00 51.50 386 PRO A O 1
ATOM 2978 N N . THR A 1 387 ? -34.304 -10.027 16.059 1.00 54.53 387 THR A N 1
ATOM 2979 C CA . THR A 1 387 ? -34.812 -10.262 14.701 1.00 54.53 387 THR A CA 1
ATOM 2980 C C . THR A 1 387 ? -35.604 -11.555 14.650 1.00 54.53 387 THR A C 1
ATOM 2982 O O . THR A 1 387 ? -35.248 -12.497 15.399 1.00 54.53 387 THR A O 1
#

pLDDT: mean 82.51, std 14.27, range [38.66, 98.25]

Nearest PDB structures (foldseek):
  4ct6-assembly1_B  TM=3.950E-01  e=1.396E-01  Homo sapiens
  8ptw-assembly1_CW  TM=2.547E-01  e=4.535E+00  Thermochaetoides thermophila DSM 1495
  4mmi-assembly1_A  TM=2.514E-01  e=3.842E+00  Pedobacter heparinus

Secondary structure (DSSP, 8-state):
-PPPPPPGGG-THHHHHHHHHHHHHHH-TT-SS--HHHHHHHHHHHHHHHHHTHHHHHS--SS--GGGHHHHHSHHHHHHHHHHHHHGGGPPPTT-----S---------HHHHHHHHHHHHHHHHHHHHHHHHHHHHHH-HHHHTTS-HHHHHHHHHHHHHHHT-SS--STTHHHHHHHHHHHHHHHHHHHTTS--HHHHHHHHHHHHHHHHHHGGG-TTTHHHHHHHHHH-SS---TT-TTTTSSHHHHHHHHHHHHHHHHH-S-HHHHHHHHHHHHHHH--SSS---------TTHHHHHHHHSSHHHH--HHHHHHHHHHHHHHHGGGSPPPPHHHHHHTHHHHHHHHHHHHHHHHHHTTSS---HHHHHHHHHHHHHTTS--

Radius of gyration: 23.22 Å; Cα contacts (8 Å, |Δi|>4): 371; chains: 1; bounding box: 73×43×72 Å